Protein AF-A0A1C6EC25-F1 (afdb_monomer_lite)

Sequence (396 aa):
MVISKATIQAFRDDLCKDQREIQIISDTSSQSNTDFIVRKYSTSIEEFKNEIDVMTYLANDGLQNIPSVIGSGSDAIGSYLDIEYYNGIRVFNLLAYIREIQGMYTEYADLLSEFREEILHKCLINQIHVQRSLLNWSRTSLPKMPYPQNKLFIIINMLSELYGFELNQQKIKNELWYIANEFEKISVVPFRDSTTKNMVIYYPDLYLGNYIEDDGDTLGADERRKIAFLRMVQDGSYRRMLDSPIIDFDFSSCENLTSVYDDPIGFSCHEITFKGIPNANELVWLDNHSINPKEIALSFIIRYLRFGGRKMTYHIIHPHAYIYRFKYDNEFFYFNKLETIIKHFWPESASTIPEFLKLVQNVKKTNKTDLFDDVDEFEIQYPNCNRKFYLDIFPY

Secondary structure (DSSP, 8-state):
----HHHHHHIIIII-GGG--EEEEE--SS-SSSSEEEEEEPSSHHHHHHHHHHHHHHHHTT-SS-PPEEEEEE-SS-EEEEEE---EEEHHHHHHHHHHHHHH-GGGHHHHHHHHHHHHHHHHHHHHHHHHHHHHHHHHS---EE--THHHHHHHHHHHHHTT----HHHHHHHHHHHHHHHHHH--EE----SGGGEEEE-GGG-GGGG--TT--HHHHHHHHHHHHHHHHHHSGGGGGGGS-EEE---TTTTEEE-TTHHHHHHHTSTTT--SS--GGGG--STTPPP-HHHHHHHHHHHHIIIIIHHHHHHHH-HHHHHHHTTT--HHHHHHHHHHHHHHH-TTHHHHSHHHHHHHHHHHHS-GGGG--S--HHHHHSTT------SSS---

Radius of gyration: 20.92 Å; chains: 1; bounding box: 53×53×54 Å

pLDDT: mean 87.58, std 10.86, range [31.81, 98.5]

Structure (mmCIF, N/CA/C/O backbone):
data_AF-A0A1C6EC25-F1
#
_entry.id   AF-A0A1C6EC25-F1
#
loop_
_atom_site.group_PDB
_atom_site.id
_atom_site.type_symbol
_atom_site.label_atom_id
_atom_site.label_alt_id
_atom_site.label_comp_id
_atom_site.label_asym_id
_atom_site.label_entity_id
_atom_site.label_seq_id
_atom_site.pdbx_PDB_ins_code
_atom_site.Cartn_x
_atom_site.Cartn_y
_atom_site.Cartn_z
_atom_site.occupancy
_atom_site.B_iso_or_equiv
_atom_site.auth_seq_id
_atom_site.auth_comp_id
_atom_site.auth_asym_id
_atom_site.auth_atom_id
_atom_site.pdbx_PDB_model_num
ATOM 1 N N . MET A 1 1 ? -28.984 6.728 -3.520 1.00 64.88 1 MET A N 1
ATOM 2 C CA . MET A 1 1 ? -28.927 6.978 -2.051 1.00 64.88 1 MET A CA 1
ATOM 3 C C . MET A 1 1 ? -28.633 8.457 -1.820 1.00 64.88 1 MET A C 1
ATOM 5 O O . MET A 1 1 ? -27.852 8.986 -2.589 1.00 64.88 1 MET A O 1
ATOM 9 N N . VAL A 1 2 ? -29.222 9.155 -0.837 1.00 68.12 2 VAL A N 1
ATOM 10 C CA . VAL A 1 2 ? -28.888 10.585 -0.619 1.00 68.12 2 VAL A CA 1
ATOM 11 C C . VAL A 1 2 ? -27.729 10.700 0.371 1.00 68.12 2 VAL A C 1
ATOM 13 O O . VAL A 1 2 ? -27.919 10.472 1.563 1.00 68.12 2 VAL A O 1
ATOM 16 N N . ILE A 1 3 ? -26.541 11.045 -0.126 1.00 78.12 3 ILE A N 1
ATOM 17 C CA . ILE A 1 3 ? -25.329 11.231 0.686 1.00 78.12 3 ILE A CA 1
ATOM 18 C C . ILE A 1 3 ? -25.319 12.655 1.252 1.00 78.12 3 ILE A C 1
ATOM 20 O O . ILE A 1 3 ? -25.532 13.623 0.516 1.00 78.12 3 ILE A O 1
ATOM 24 N N . SER A 1 4 ? -25.082 12.822 2.557 1.00 83.31 4 SER A N 1
ATOM 25 C CA . SER A 1 4 ? -25.054 14.165 3.138 1.00 83.31 4 SER A CA 1
ATOM 26 C C . SER A 1 4 ? -23.846 14.978 2.652 1.00 83.31 4 SER A C 1
ATOM 28 O O . SER A 1 4 ? -22.740 14.462 2.478 1.00 83.31 4 SER A O 1
ATOM 30 N N . LYS A 1 5 ? -24.025 16.300 2.511 1.00 84.38 5 LYS A N 1
ATOM 31 C CA . LYS A 1 5 ? -22.916 17.226 2.206 1.00 84.38 5 LYS A CA 1
ATOM 32 C C . LYS A 1 5 ? -21.783 17.142 3.231 1.00 84.38 5 LYS A C 1
ATOM 34 O O . LYS A 1 5 ? -20.625 17.299 2.870 1.00 84.38 5 LYS A O 1
ATOM 39 N N . ALA A 1 6 ? -22.114 16.890 4.500 1.00 85.69 6 ALA A N 1
ATOM 40 C CA . ALA A 1 6 ? -21.125 16.731 5.563 1.00 85.69 6 ALA A CA 1
ATOM 41 C C . ALA A 1 6 ? -20.236 15.501 5.328 1.00 85.69 6 ALA A C 1
ATOM 43 O O . ALA A 1 6 ? -19.022 15.594 5.478 1.00 85.69 6 ALA A O 1
ATOM 44 N N . THR A 1 7 ? -20.823 14.383 4.893 1.00 85.00 7 THR A N 1
ATOM 45 C CA . THR A 1 7 ? -20.081 13.162 4.557 1.00 85.00 7 THR A CA 1
ATOM 46 C C . THR A 1 7 ? -19.214 13.335 3.315 1.00 85.00 7 THR A C 1
ATOM 48 O O . THR A 1 7 ? -18.058 12.919 3.322 1.00 85.00 7 THR A O 1
ATOM 51 N N . ILE A 1 8 ? -19.701 14.025 2.283 1.00 85.19 8 ILE A N 1
ATOM 52 C CA . ILE A 1 8 ? -18.896 14.324 1.086 1.00 85.19 8 ILE A CA 1
ATOM 53 C C . ILE A 1 8 ? -17.733 15.273 1.428 1.00 85.19 8 ILE A C 1
ATOM 55 O O . ILE A 1 8 ? -16.608 15.055 0.980 1.00 85.19 8 ILE A O 1
ATOM 59 N N . GLN A 1 9 ? -17.960 16.284 2.269 1.00 87.19 9 GLN A N 1
ATOM 60 C CA . GLN A 1 9 ? -16.897 17.181 2.731 1.00 87.19 9 GLN A CA 1
ATOM 61 C C . GLN A 1 9 ? -15.863 16.432 3.593 1.00 87.19 9 GLN A C 1
ATOM 63 O O . GLN A 1 9 ? -14.666 16.579 3.371 1.00 87.19 9 GLN A O 1
ATOM 68 N N . ALA A 1 10 ? -16.300 15.555 4.504 1.00 87.06 10 ALA A N 1
ATOM 69 C CA . ALA A 1 10 ? -15.395 14.716 5.294 1.00 87.06 10 ALA A CA 1
ATOM 70 C C . ALA A 1 10 ? -14.584 13.743 4.418 1.00 87.06 10 ALA A C 1
ATOM 72 O O . ALA A 1 10 ? -13.393 13.535 4.653 1.00 87.06 10 ALA A O 1
ATOM 73 N N . PHE A 1 11 ? -15.200 13.179 3.370 1.00 87.75 11 PHE A N 1
ATOM 74 C CA . PHE A 1 11 ? -14.478 12.404 2.362 1.00 87.75 11 PHE A CA 1
ATOM 75 C C . PHE A 1 11 ? -13.392 13.252 1.700 1.00 87.75 11 PHE A C 1
ATOM 77 O O . PHE A 1 11 ? -12.238 12.826 1.643 1.00 87.75 11 PHE A O 1
ATOM 84 N N . ARG A 1 12 ? -13.761 14.447 1.224 1.00 85.50 12 ARG A N 1
ATOM 85 C CA . ARG A 1 12 ? -12.864 15.373 0.534 1.00 85.50 12 ARG A CA 1
ATOM 86 C C . ARG A 1 12 ? -11.645 15.723 1.378 1.00 85.50 12 ARG A C 1
ATOM 88 O O . ARG A 1 12 ? -10.541 15.673 0.857 1.00 85.50 12 ARG A O 1
ATOM 95 N N . ASP A 1 13 ? -11.854 16.073 2.640 1.00 83.31 13 ASP A N 1
ATOM 96 C CA . ASP A 1 13 ? -10.802 16.647 3.479 1.00 83.31 13 ASP A CA 1
ATOM 97 C C . ASP A 1 13 ? -9.840 15.589 4.039 1.00 83.31 13 ASP A C 1
ATOM 99 O O . ASP A 1 13 ? -8.664 15.878 4.245 1.00 83.31 13 ASP A O 1
ATOM 103 N N . ASP A 1 14 ? -10.309 14.354 4.268 1.00 80.25 14 ASP A N 1
ATOM 104 C CA . ASP A 1 14 ? -9.529 13.359 5.020 1.00 80.25 14 ASP A CA 1
ATOM 105 C C . ASP A 1 14 ? -9.230 12.047 4.287 1.00 80.25 14 ASP A C 1
ATOM 107 O O . ASP A 1 14 ? -8.251 11.358 4.625 1.00 80.25 14 ASP A O 1
ATOM 111 N N . LEU A 1 15 ? -10.068 11.666 3.319 1.00 82.19 15 LEU A N 1
ATOM 112 C CA . LEU A 1 15 ? -10.003 10.363 2.651 1.00 82.19 15 LEU A CA 1
ATOM 113 C C . LEU A 1 15 ? -9.649 10.466 1.166 1.00 82.19 15 LEU A C 1
ATOM 115 O O . LEU A 1 15 ? -9.022 9.536 0.649 1.00 82.19 15 LEU A O 1
ATOM 119 N N . CYS A 1 16 ? -10.004 11.573 0.511 1.00 80.94 16 CYS A N 1
ATOM 120 C CA . CYS A 1 16 ? -9.750 11.818 -0.900 1.00 80.94 16 CYS A CA 1
ATOM 121 C C . CYS A 1 16 ? -8.261 12.090 -1.143 1.00 80.94 16 CYS A C 1
ATOM 123 O O . CYS A 1 16 ? -7.725 13.157 -0.857 1.00 80.94 16 CYS A O 1
ATOM 125 N N . LYS A 1 17 ? -7.567 11.096 -1.693 1.00 75.19 17 LYS A N 1
ATOM 126 C CA . LYS A 1 17 ? -6.153 11.195 -2.066 1.00 75.19 17 LYS A CA 1
ATOM 127 C C . LYS A 1 17 ? -5.940 11.819 -3.451 1.00 75.19 17 LYS A C 1
ATOM 129 O O . LYS A 1 17 ? -4.792 11.930 -3.872 1.00 75.19 17 LYS A O 1
ATOM 134 N N . ASP A 1 18 ? -7.000 12.189 -4.162 1.00 69.69 18 ASP A N 1
ATOM 135 C CA . ASP A 1 18 ? -6.921 12.815 -5.494 1.00 69.69 18 ASP A CA 1
ATOM 136 C C . ASP A 1 18 ? -6.526 14.300 -5.409 1.00 69.69 18 ASP A C 1
ATOM 138 O O . ASP A 1 18 ? -6.203 14.937 -6.403 1.00 69.69 18 ASP A O 1
ATOM 142 N N . GLN A 1 19 ? -6.465 14.834 -4.186 1.00 68.31 19 GLN A N 1
ATOM 143 C CA . GLN A 1 19 ? -5.902 16.148 -3.877 1.00 68.31 19 GLN A CA 1
ATOM 144 C C . GLN A 1 19 ? -4.369 16.165 -3.825 1.00 68.31 19 GLN A C 1
ATOM 146 O O . GLN A 1 19 ? -3.778 17.241 -3.792 1.00 68.31 19 GLN A O 1
ATOM 151 N N . ARG A 1 20 ? -3.715 14.994 -3.770 1.00 72.81 20 ARG A N 1
ATOM 152 C CA . ARG A 1 20 ? -2.250 14.923 -3.772 1.00 72.81 20 ARG A CA 1
ATOM 153 C C . ARG A 1 20 ? -1.740 15.278 -5.159 1.00 72.81 20 ARG A C 1
ATOM 155 O O . ARG A 1 20 ? -2.107 14.625 -6.135 1.00 72.81 20 ARG A O 1
ATOM 162 N N . GLU A 1 21 ? -0.868 16.274 -5.215 1.00 78.00 21 GLU A N 1
ATOM 163 C CA . GLU A 1 21 ? -0.253 16.724 -6.453 1.00 78.00 21 GLU A CA 1
ATOM 164 C C . GLU A 1 21 ? 1.146 16.123 -6.567 1.00 78.00 21 GLU A C 1
ATOM 166 O O . GLU A 1 21 ? 2.003 16.298 -5.699 1.00 78.00 21 GLU A O 1
ATOM 171 N N . ILE A 1 22 ? 1.359 15.365 -7.637 1.00 80.88 22 ILE A N 1
ATOM 172 C CA . ILE A 1 22 ? 2.659 14.807 -7.990 1.00 80.88 22 ILE A CA 1
ATOM 173 C C . ILE A 1 22 ? 2.860 15.016 -9.489 1.00 80.88 22 ILE A C 1
ATOM 175 O O . ILE A 1 22 ? 1.895 14.943 -10.261 1.00 80.88 22 ILE A O 1
ATOM 179 N N . GLN A 1 23 ? 4.088 15.348 -9.879 1.00 84.19 23 GLN A N 1
ATOM 180 C CA . GLN A 1 23 ? 4.460 15.656 -11.257 1.00 84.19 23 GLN A CA 1
ATOM 181 C C . GLN A 1 23 ? 5.733 14.904 -11.640 1.00 84.19 23 GLN A C 1
ATOM 183 O O . GLN A 1 23 ? 6.642 14.760 -10.824 1.00 84.19 23 GLN A O 1
ATOM 188 N N . ILE A 1 24 ? 5.794 14.450 -12.890 1.00 81.44 24 ILE A N 1
ATOM 189 C CA . ILE A 1 24 ? 7.022 13.955 -13.509 1.00 81.44 24 ILE A CA 1
ATOM 190 C C . ILE A 1 24 ? 7.552 15.075 -14.391 1.00 81.44 24 ILE A C 1
ATOM 192 O O . ILE A 1 24 ? 6.853 15.548 -15.286 1.00 81.44 24 ILE A O 1
ATOM 196 N N . ILE A 1 25 ? 8.770 15.524 -14.119 1.00 84.88 25 ILE A N 1
ATOM 197 C CA . ILE A 1 25 ? 9.404 16.611 -14.867 1.00 84.88 25 ILE A CA 1
ATOM 198 C C . ILE A 1 25 ? 10.721 16.112 -15.449 1.00 84.88 25 ILE A C 1
ATOM 200 O O . ILE A 1 25 ? 11.407 15.297 -14.835 1.00 84.88 25 ILE A O 1
ATOM 204 N N . SER A 1 26 ? 11.055 16.565 -16.656 1.00 82.19 26 SER A N 1
ATOM 205 C CA . SER A 1 26 ? 12.334 16.227 -17.281 1.00 82.19 26 SER A CA 1
ATOM 206 C C . SER A 1 26 ? 13.486 16.758 -16.435 1.00 82.19 26 SER A C 1
ATOM 208 O O . SER A 1 26 ? 13.475 17.928 -16.043 1.00 82.19 26 SER A O 1
ATOM 210 N N . ASP A 1 27 ? 14.482 15.916 -16.173 1.00 77.06 27 ASP A N 1
ATOM 211 C CA . ASP A 1 27 ? 15.671 16.348 -15.451 1.00 77.06 27 ASP A CA 1
ATOM 212 C C . ASP A 1 27 ? 16.583 17.154 -16.381 1.00 77.06 27 ASP A C 1
ATOM 214 O O . ASP A 1 27 ? 17.245 16.622 -17.270 1.00 77.06 27 ASP A O 1
ATOM 218 N N . THR A 1 28 ? 16.642 18.466 -16.171 1.00 70.81 28 THR A N 1
ATOM 219 C CA . THR A 1 28 ? 17.589 19.346 -16.872 1.00 70.81 28 THR A CA 1
ATOM 220 C C . THR A 1 28 ? 18.880 19.579 -16.083 1.00 70.81 28 THR A C 1
ATOM 222 O O . THR A 1 28 ? 19.748 20.319 -16.543 1.00 70.81 28 THR A O 1
ATOM 225 N N . SER A 1 29 ? 18.999 19.021 -14.873 1.00 64.31 29 SER A N 1
ATOM 226 C CA . SER A 1 29 ? 20.044 19.360 -13.900 1.00 64.31 29 SER A CA 1
ATOM 227 C C . SER A 1 29 ? 21.270 18.439 -13.933 1.00 64.31 29 SER A C 1
ATOM 229 O O . SER A 1 29 ? 22.283 18.774 -13.319 1.00 64.31 29 SER A O 1
ATOM 231 N N . SER A 1 30 ? 21.235 17.329 -14.686 1.00 62.00 30 SER A N 1
ATOM 232 C CA . SER A 1 30 ? 22.283 16.285 -14.748 1.00 62.00 30 SER A CA 1
ATOM 233 C C . SER A 1 30 ? 22.629 15.630 -13.398 1.00 62.00 30 SER A C 1
ATOM 235 O O . SER A 1 30 ? 23.682 15.008 -13.271 1.00 62.00 30 SER A O 1
ATOM 237 N N . GLN A 1 31 ? 21.773 15.794 -12.382 1.00 63.56 31 GLN A N 1
ATOM 238 C CA . GLN A 1 31 ? 22.004 15.282 -11.027 1.00 63.56 31 GLN A CA 1
ATOM 239 C C . GLN A 1 31 ? 21.324 13.938 -10.759 1.00 63.56 31 GLN A C 1
ATOM 241 O O . GLN A 1 31 ? 21.731 13.251 -9.823 1.00 63.56 31 GLN A O 1
ATOM 246 N N . SER A 1 32 ? 20.321 13.547 -11.550 1.00 61.75 32 SER A N 1
ATOM 247 C CA . SER A 1 32 ? 19.720 12.217 -11.448 1.00 61.75 32 SER A CA 1
ATOM 248 C C . SER A 1 32 ? 20.304 11.253 -12.484 1.00 61.75 32 SER A C 1
ATOM 250 O O . SER A 1 32 ? 20.823 11.659 -13.525 1.00 61.75 32 SER A O 1
ATOM 252 N N . ASN A 1 33 ? 20.221 9.949 -12.204 1.00 63.84 33 ASN A N 1
ATOM 253 C CA . ASN A 1 33 ? 20.606 8.910 -13.166 1.00 63.84 33 ASN A CA 1
ATOM 254 C C . ASN A 1 33 ? 19.525 8.671 -14.236 1.00 63.84 33 ASN A C 1
ATOM 256 O O . ASN A 1 33 ? 19.619 7.711 -15.005 1.00 63.84 33 ASN A O 1
ATOM 260 N N . THR A 1 34 ? 18.482 9.501 -14.260 1.00 67.62 34 THR A N 1
ATOM 261 C CA . THR A 1 34 ? 17.293 9.330 -15.089 1.00 67.62 34 THR A CA 1
ATOM 262 C C . THR A 1 34 ? 16.956 10.606 -15.844 1.00 67.62 34 THR A C 1
ATOM 264 O O . THR A 1 34 ? 17.221 11.707 -15.387 1.00 67.62 34 THR A O 1
ATOM 267 N N . ASP A 1 35 ? 16.292 10.484 -16.991 1.00 75.19 35 ASP A N 1
ATOM 268 C CA . ASP A 1 35 ? 15.850 11.658 -17.765 1.00 75.19 35 ASP A CA 1
ATOM 269 C C . ASP A 1 35 ? 14.693 12.429 -17.090 1.00 75.19 35 ASP A C 1
ATOM 271 O O . ASP A 1 35 ? 14.206 13.434 -17.614 1.00 75.19 35 ASP A O 1
ATOM 275 N N . PHE A 1 36 ? 14.227 11.959 -15.928 1.00 83.19 36 PHE A N 1
ATOM 276 C CA . PHE A 1 36 ? 13.061 12.462 -15.212 1.00 83.19 36 PHE A CA 1
ATOM 277 C C . PHE A 1 36 ? 13.302 12.513 -13.702 1.00 83.19 36 PHE A C 1
ATOM 279 O O . PHE A 1 36 ? 14.058 11.712 -13.155 1.00 83.19 36 PHE A O 1
ATOM 286 N N . ILE A 1 37 ? 12.580 13.400 -13.025 1.00 88.00 37 ILE A N 1
ATOM 287 C CA . ILE A 1 37 ? 12.464 13.462 -11.564 1.00 88.00 37 ILE A CA 1
ATOM 288 C C . ILE A 1 37 ? 10.988 13.490 -11.165 1.00 88.00 37 ILE A C 1
ATOM 290 O O . ILE A 1 37 ? 10.125 13.956 -11.918 1.00 88.00 37 ILE A O 1
ATOM 294 N N . VAL A 1 38 ? 10.699 12.994 -9.964 1.00 89.12 38 VAL A N 1
ATOM 295 C CA . VAL A 1 38 ? 9.372 13.085 -9.350 1.00 89.12 38 VAL A CA 1
ATOM 296 C C . VAL A 1 38 ? 9.338 14.298 -8.444 1.00 89.12 38 VAL A C 1
ATOM 298 O O . VAL A 1 38 ? 10.052 14.335 -7.444 1.00 89.12 38 VAL A O 1
ATOM 301 N N . ARG A 1 39 ? 8.440 15.233 -8.732 1.00 89.94 39 ARG A N 1
ATOM 302 C CA . ARG A 1 39 ? 8.094 16.328 -7.832 1.00 89.94 39 ARG A CA 1
ATOM 303 C C . ARG A 1 39 ? 6.881 15.959 -6.991 1.00 89.94 39 ARG A C 1
ATOM 305 O O . ARG A 1 39 ? 5.767 15.887 -7.510 1.00 89.94 39 ARG A O 1
ATOM 312 N N . LYS A 1 40 ? 7.084 15.758 -5.691 1.00 89.44 40 LYS A N 1
ATOM 313 C CA . LYS A 1 40 ? 6.027 15.498 -4.705 1.00 89.44 40 LYS A CA 1
ATOM 314 C C . LYS A 1 40 ? 5.655 16.798 -4.001 1.00 89.44 40 LYS A C 1
ATOM 316 O O . LYS A 1 40 ? 6.514 17.402 -3.364 1.00 89.44 40 LYS A O 1
ATOM 321 N N . TYR A 1 41 ? 4.391 17.209 -4.077 1.00 87.75 41 TYR A N 1
ATOM 322 C CA . TYR A 1 41 ? 3.886 18.319 -3.269 1.00 87.75 41 TYR A CA 1
ATOM 323 C C . TYR A 1 41 ? 3.351 17.805 -1.936 1.00 87.75 41 TYR A C 1
ATOM 325 O O . TYR A 1 41 ? 2.592 16.832 -1.888 1.00 87.75 41 TYR A O 1
ATOM 333 N N . SER A 1 42 ? 3.733 18.475 -0.854 1.00 85.44 42 SER A N 1
ATOM 334 C CA . SER A 1 42 ? 3.278 18.136 0.494 1.00 85.44 42 SER A CA 1
ATOM 335 C C . SER A 1 42 ? 2.041 18.939 0.876 1.00 85.44 42 SER A C 1
ATOM 337 O O . SER A 1 42 ? 1.878 20.096 0.487 1.00 85.44 42 SER A O 1
ATOM 339 N N . THR A 1 43 ? 1.174 18.329 1.681 1.00 78.06 43 THR A N 1
ATOM 340 C CA . THR A 1 43 ? -0.040 18.984 2.189 1.00 78.06 43 THR A CA 1
ATOM 341 C C . THR A 1 43 ? 0.238 19.873 3.402 1.00 78.06 43 THR A C 1
ATOM 343 O O . THR A 1 43 ? -0.536 20.788 3.683 1.00 78.06 43 THR A O 1
ATOM 346 N N . SER A 1 44 ? 1.361 19.646 4.092 1.00 84.25 44 SER A N 1
ATOM 347 C CA . SER A 1 44 ? 1.847 20.465 5.204 1.00 84.25 44 SER A CA 1
ATOM 348 C C . SER A 1 44 ? 3.363 20.693 5.131 1.00 84.25 44 SER A C 1
ATOM 350 O O . SER A 1 44 ? 4.103 19.975 4.454 1.00 84.25 44 SER A O 1
ATOM 352 N N . ILE A 1 45 ? 3.837 21.715 5.850 1.00 85.62 45 ILE A N 1
ATOM 353 C CA . ILE A 1 45 ? 5.273 22.017 5.974 1.00 85.62 45 ILE A CA 1
ATOM 354 C C . ILE A 1 45 ? 5.975 20.939 6.813 1.00 85.62 45 ILE A C 1
ATOM 356 O O . ILE A 1 45 ? 7.156 20.657 6.609 1.00 85.62 45 ILE A O 1
ATOM 360 N N . GLU A 1 46 ? 5.261 20.347 7.766 1.00 85.06 46 GLU A N 1
ATOM 361 C CA . GLU A 1 46 ? 5.734 19.269 8.626 1.00 85.06 46 GLU A CA 1
ATOM 362 C C . GLU A 1 46 ? 5.950 17.972 7.836 1.00 85.06 46 GLU A C 1
ATOM 364 O O . GLU A 1 46 ? 7.021 17.380 7.960 1.00 85.06 46 GLU A O 1
ATOM 369 N N . GLU A 1 47 ? 4.998 17.575 6.984 1.00 85.81 47 GLU A N 1
ATOM 370 C CA . GLU A 1 47 ? 5.118 16.433 6.061 1.00 85.81 47 GLU A CA 1
ATOM 371 C C . GLU A 1 47 ? 6.345 16.614 5.158 1.00 85.81 47 GLU A C 1
ATOM 373 O O . GLU A 1 47 ? 7.200 15.733 5.080 1.00 85.81 47 GLU A O 1
ATOM 378 N N . PHE A 1 48 ? 6.475 17.801 4.558 1.00 89.31 48 PHE A N 1
ATOM 379 C CA . PHE A 1 48 ? 7.586 18.165 3.679 1.00 89.31 48 PHE A CA 1
ATOM 380 C C . PHE A 1 48 ? 8.960 18.024 4.351 1.00 89.31 48 PHE A C 1
ATOM 382 O O . PHE A 1 48 ? 9.862 17.380 3.814 1.00 89.31 48 PHE A O 1
ATOM 389 N N . LYS A 1 49 ? 9.128 18.619 5.538 1.00 89.06 49 LYS A N 1
ATOM 390 C CA . LYS A 1 49 ? 10.401 18.579 6.272 1.00 89.06 49 LYS A CA 1
ATOM 391 C C . LYS A 1 49 ? 10.738 17.168 6.740 1.00 89.06 49 LYS A C 1
ATOM 393 O O . LYS A 1 49 ? 11.873 16.737 6.574 1.00 89.06 49 LYS A O 1
ATOM 398 N N . ASN A 1 50 ? 9.754 16.446 7.281 1.00 89.06 50 ASN A N 1
ATOM 399 C CA . ASN A 1 50 ? 9.965 15.080 7.754 1.00 89.06 50 ASN A CA 1
ATOM 400 C C . ASN A 1 50 ? 10.363 14.142 6.616 1.00 89.06 50 ASN A C 1
ATOM 402 O O . ASN A 1 50 ? 11.260 13.326 6.800 1.00 89.06 50 ASN A O 1
ATOM 406 N N . GLU A 1 51 ? 9.728 14.251 5.448 1.00 91.19 51 GLU A N 1
ATOM 407 C CA . GLU A 1 51 ? 10.066 13.391 4.317 1.00 91.19 51 GLU A CA 1
ATOM 408 C C . GLU A 1 51 ? 11.507 13.627 3.832 1.00 91.19 51 GLU A C 1
ATOM 410 O O . GLU A 1 51 ? 12.250 12.660 3.652 1.00 91.19 51 GLU A O 1
ATOM 415 N N . ILE A 1 52 ? 11.947 14.889 3.725 1.00 91.81 52 ILE A N 1
ATOM 416 C CA . ILE A 1 52 ? 13.347 15.227 3.404 1.00 91.81 52 ILE A CA 1
ATOM 417 C C . ILE A 1 52 ? 14.309 14.654 4.446 1.00 91.81 52 ILE A C 1
ATOM 419 O O . ILE A 1 52 ? 15.304 14.018 4.084 1.00 91.81 52 ILE A O 1
ATOM 423 N N . ASP A 1 53 ? 14.022 14.874 5.730 1.00 91.62 53 ASP A N 1
ATOM 424 C CA . ASP A 1 53 ? 14.888 14.444 6.828 1.00 91.62 53 ASP A CA 1
ATOM 425 C C . ASP A 1 53 ? 15.014 12.916 6.872 1.00 91.62 53 ASP A C 1
ATOM 427 O O . ASP A 1 53 ? 16.113 12.391 7.067 1.00 91.62 53 ASP A O 1
ATOM 431 N N . VAL A 1 54 ? 13.911 12.194 6.647 1.00 92.62 54 VAL A N 1
ATOM 432 C CA . VAL A 1 54 ? 13.898 10.728 6.577 1.00 92.62 54 VAL A CA 1
ATOM 433 C C . VAL A 1 54 ? 14.706 10.235 5.387 1.00 92.62 54 VAL A C 1
ATOM 435 O O . VAL A 1 54 ? 15.600 9.415 5.575 1.00 92.62 54 VAL A O 1
ATOM 438 N N . MET A 1 55 ? 14.438 10.728 4.176 1.00 92.88 55 MET A N 1
ATOM 439 C CA . MET A 1 55 ? 15.149 10.263 2.980 1.00 92.88 55 MET A CA 1
ATOM 440 C C . MET A 1 55 ? 16.653 10.537 3.084 1.00 92.88 55 MET A C 1
ATOM 442 O O . MET A 1 55 ? 17.465 9.658 2.797 1.00 92.88 55 MET A O 1
ATOM 446 N N . THR A 1 56 ? 17.025 11.715 3.594 1.00 91.38 56 THR A N 1
ATOM 447 C CA . THR A 1 56 ? 18.425 12.083 3.850 1.00 91.38 56 THR A 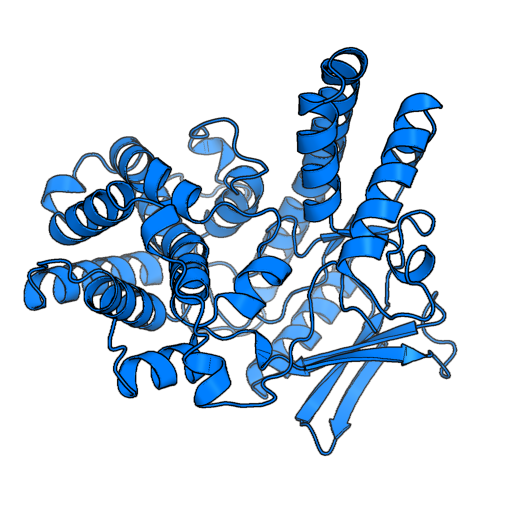CA 1
ATOM 448 C C . THR A 1 56 ? 19.062 11.169 4.896 1.00 91.38 56 THR A C 1
ATOM 450 O O . THR A 1 56 ? 20.196 10.721 4.722 1.00 91.38 56 THR A O 1
ATOM 453 N N . TYR A 1 57 ? 18.349 10.862 5.983 1.00 93.25 57 TYR A N 1
ATOM 454 C CA . TYR A 1 57 ? 18.843 9.947 7.007 1.00 93.25 57 TYR A CA 1
ATOM 455 C C . TYR A 1 57 ? 19.051 8.534 6.459 1.00 93.25 57 TYR A C 1
ATOM 457 O O . TYR A 1 57 ? 20.121 7.970 6.663 1.00 93.25 57 TYR A O 1
ATOM 465 N N . LEU A 1 58 ? 18.063 7.973 5.755 1.00 93.31 58 LEU A N 1
ATOM 466 C CA . LEU A 1 58 ? 18.147 6.614 5.214 1.00 93.31 58 LEU A CA 1
ATOM 467 C C . LEU A 1 58 ? 19.304 6.486 4.212 1.00 93.31 58 LEU A C 1
ATOM 469 O O . LEU A 1 58 ? 20.045 5.505 4.262 1.00 93.31 58 LEU A O 1
ATOM 473 N N . ALA A 1 59 ? 19.515 7.502 3.367 1.00 90.00 59 ALA A N 1
ATOM 474 C CA . ALA A 1 59 ? 20.666 7.555 2.469 1.00 90.00 59 ALA A CA 1
ATOM 475 C C . ALA A 1 59 ? 22.003 7.580 3.240 1.00 90.00 59 ALA A C 1
ATOM 477 O O . ALA A 1 59 ? 22.925 6.834 2.909 1.00 90.00 59 ALA A O 1
ATOM 478 N N . ASN A 1 60 ? 22.103 8.382 4.308 1.00 90.81 60 ASN A N 1
ATOM 479 C CA . ASN A 1 60 ? 23.303 8.466 5.152 1.00 90.81 60 ASN A CA 1
ATOM 480 C C . ASN A 1 60 ? 23.561 7.198 5.986 1.00 90.81 60 ASN A C 1
ATOM 482 O O . ASN A 1 60 ? 24.715 6.889 6.280 1.00 90.81 60 ASN A O 1
ATOM 486 N N . ASP A 1 61 ? 22.511 6.459 6.347 1.00 90.75 61 ASP A N 1
ATOM 487 C CA . ASP A 1 61 ? 22.592 5.150 7.014 1.00 90.75 61 ASP A CA 1
ATOM 488 C C . ASP A 1 61 ? 23.069 4.037 6.052 1.00 90.75 61 ASP A C 1
ATOM 490 O O . ASP A 1 61 ? 23.277 2.892 6.448 1.00 90.75 61 ASP A O 1
ATOM 494 N N . GLY A 1 62 ? 23.283 4.374 4.774 1.00 88.19 62 GLY A N 1
ATOM 495 C CA . GLY A 1 62 ? 23.806 3.472 3.752 1.00 88.19 62 GLY A CA 1
ATOM 496 C C . GLY A 1 62 ? 22.755 2.542 3.149 1.00 88.19 62 GLY A C 1
ATOM 497 O O . GLY A 1 62 ? 23.123 1.604 2.430 1.00 88.19 62 GLY A O 1
ATOM 498 N N . LEU A 1 63 ? 21.462 2.785 3.411 1.00 90.31 63 LEU A N 1
ATOM 499 C CA . LEU A 1 63 ? 20.389 1.998 2.812 1.00 90.31 63 LEU A CA 1
ATOM 500 C C . LEU A 1 63 ? 20.368 2.238 1.306 1.00 90.31 63 LEU A C 1
ATOM 502 O O . LEU A 1 63 ? 20.167 3.348 0.822 1.00 90.31 63 LEU A O 1
ATOM 506 N N . GLN A 1 64 ? 20.572 1.153 0.568 1.00 86.94 64 GLN A N 1
ATOM 507 C CA . GLN A 1 64 ? 20.398 1.137 -0.876 1.00 86.94 64 GLN A CA 1
ATOM 508 C C . GLN A 1 64 ? 18.902 1.143 -1.212 1.00 86.94 64 GLN A C 1
ATOM 510 O O . GLN A 1 64 ? 18.076 0.721 -0.402 1.00 86.94 64 GLN A O 1
ATOM 515 N N . ASN A 1 65 ? 18.562 1.536 -2.439 1.00 89.88 65 ASN A N 1
ATOM 516 C CA . ASN A 1 65 ? 17.190 1.521 -2.959 1.00 89.88 65 ASN A CA 1
ATOM 517 C C . ASN A 1 65 ? 16.223 2.525 -2.301 1.00 89.88 65 ASN A C 1
ATOM 519 O O . ASN A 1 65 ? 15.013 2.290 -2.244 1.00 89.88 65 ASN A O 1
ATOM 523 N N . ILE A 1 66 ? 16.755 3.648 -1.828 1.00 91.56 66 ILE A N 1
ATOM 524 C CA . ILE A 1 66 ? 15.991 4.844 -1.471 1.00 91.56 66 ILE A CA 1
ATOM 525 C C . ILE A 1 66 ? 16.287 5.897 -2.547 1.00 91.56 66 ILE A C 1
ATOM 527 O O . ILE A 1 66 ? 17.464 6.094 -2.853 1.00 91.56 66 ILE A O 1
ATOM 531 N N . PRO A 1 67 ? 15.278 6.559 -3.142 1.00 90.12 67 PRO A N 1
ATOM 532 C CA . PRO A 1 67 ? 15.519 7.602 -4.128 1.00 90.12 67 PRO A CA 1
ATOM 533 C C . PRO A 1 67 ? 16.373 8.732 -3.556 1.00 90.12 67 PRO A C 1
ATOM 535 O O . PRO A 1 67 ? 16.170 9.162 -2.418 1.00 90.12 67 PRO A O 1
ATOM 538 N N . SER A 1 68 ? 17.289 9.253 -4.368 1.00 89.19 68 SER A N 1
ATOM 539 C CA . SER A 1 68 ? 18.060 10.439 -3.997 1.00 89.19 68 SER A CA 1
ATOM 540 C C . SER A 1 68 ? 17.164 11.679 -3.988 1.00 89.19 68 SER A C 1
ATOM 542 O O . SER A 1 68 ? 16.318 11.846 -4.869 1.00 89.19 68 SER A O 1
ATOM 544 N N . VAL A 1 69 ? 17.372 12.571 -3.016 1.00 91.00 69 VAL A N 1
ATOM 545 C CA . VAL A 1 69 ? 16.775 13.915 -3.031 1.00 91.00 69 VAL A CA 1
ATOM 546 C C . VAL A 1 69 ? 17.565 14.777 -4.014 1.00 91.00 69 VAL A C 1
ATOM 548 O O . VAL A 1 69 ? 18.749 15.026 -3.798 1.00 91.00 69 VAL A O 1
ATOM 551 N N . ILE A 1 70 ? 16.910 15.222 -5.086 1.00 90.38 70 ILE A N 1
ATOM 552 C CA . ILE A 1 70 ? 17.512 16.053 -6.140 1.00 90.38 70 ILE A CA 1
ATOM 553 C C . ILE A 1 70 ? 17.394 17.534 -5.781 1.00 90.38 70 ILE A C 1
ATOM 555 O O . ILE A 1 70 ? 18.330 18.313 -5.943 1.00 90.38 70 ILE A O 1
ATOM 559 N N . GLY A 1 71 ? 16.241 17.933 -5.251 1.00 89.88 71 GLY A N 1
ATOM 560 C CA . GLY A 1 71 ? 15.975 19.320 -4.910 1.00 89.88 71 GLY A CA 1
ATOM 561 C C . GLY A 1 71 ? 14.732 19.468 -4.054 1.00 89.88 71 GLY A C 1
ATOM 562 O O . GLY A 1 71 ? 13.969 18.530 -3.843 1.00 89.88 71 GLY A O 1
ATOM 563 N N . SER A 1 72 ? 14.528 20.665 -3.528 1.00 93.00 72 SER A N 1
ATOM 564 C CA . SER A 1 72 ? 13.312 20.999 -2.803 1.00 93.00 72 SER A CA 1
ATOM 565 C C . SER A 1 72 ? 13.071 22.502 -2.845 1.00 93.00 72 SER A C 1
ATOM 567 O O . SER A 1 72 ? 13.999 23.294 -3.042 1.00 93.00 72 SER A O 1
ATOM 569 N N . GLY A 1 73 ? 11.816 22.913 -2.696 1.00 91.81 73 GLY A N 1
ATOM 570 C CA . GLY A 1 73 ? 11.463 24.322 -2.780 1.00 91.81 73 GLY A CA 1
ATOM 571 C C . GLY A 1 73 ? 9.996 24.593 -2.502 1.00 91.81 73 GLY A C 1
ATOM 572 O O . GLY A 1 73 ? 9.286 23.784 -1.905 1.00 91.81 73 GLY A O 1
ATOM 573 N N . SER A 1 74 ? 9.546 25.768 -2.924 1.00 91.88 74 SER A N 1
ATOM 574 C CA . SER A 1 74 ? 8.139 26.143 -2.916 1.00 91.88 74 SER A CA 1
ATOM 575 C C . SER A 1 74 ? 7.780 26.908 -4.184 1.00 91.88 74 SER A C 1
ATOM 577 O O . SER A 1 74 ? 8.587 27.673 -4.715 1.00 91.88 74 SER A O 1
ATOM 579 N N . ASP A 1 75 ? 6.562 26.699 -4.668 1.00 89.44 75 ASP A N 1
ATOM 580 C CA . ASP A 1 75 ? 5.985 27.428 -5.795 1.00 89.44 75 ASP A CA 1
ATOM 581 C C . ASP A 1 75 ? 4.519 27.817 -5.510 1.00 89.44 75 ASP A C 1
ATOM 583 O O . ASP A 1 75 ? 4.084 27.851 -4.357 1.00 89.44 75 ASP A O 1
ATOM 587 N N . ALA A 1 76 ? 3.763 28.171 -6.555 1.00 85.75 76 ALA A N 1
ATOM 588 C CA . ALA A 1 76 ? 2.362 28.573 -6.440 1.00 85.75 76 ALA A CA 1
ATOM 589 C C . ALA A 1 76 ? 1.412 27.441 -5.996 1.00 85.75 76 ALA A C 1
ATOM 591 O O . ALA A 1 76 ? 0.318 27.739 -5.520 1.00 85.75 76 ALA A O 1
ATOM 592 N N . ILE A 1 77 ? 1.803 26.173 -6.165 1.00 82.12 77 ILE A N 1
ATOM 593 C CA . ILE A 1 77 ? 1.043 24.998 -5.722 1.00 82.12 77 ILE A CA 1
ATOM 594 C C . ILE A 1 77 ? 1.354 24.716 -4.249 1.00 82.12 77 ILE A C 1
ATOM 596 O O . ILE A 1 77 ? 0.438 24.476 -3.463 1.00 82.12 77 ILE A O 1
ATOM 600 N N . GLY A 1 78 ? 2.630 24.780 -3.857 1.00 86.75 78 GLY A N 1
ATOM 601 C CA . GLY A 1 78 ? 3.040 24.587 -2.467 1.00 86.75 78 GLY A CA 1
ATOM 602 C C . GLY A 1 78 ? 4.512 24.222 -2.303 1.00 86.75 78 GLY A C 1
ATOM 603 O O . GLY A 1 78 ? 5.324 24.409 -3.209 1.00 86.75 78 GLY A O 1
ATOM 604 N N . SER A 1 79 ? 4.859 23.709 -1.120 1.00 91.81 79 SER A N 1
ATOM 605 C CA . SER A 1 79 ? 6.174 23.113 -0.865 1.00 91.81 79 SER A CA 1
ATOM 606 C C . SER A 1 79 ? 6.309 21.787 -1.606 1.00 91.81 79 SER A C 1
ATOM 608 O O . SER A 1 79 ? 5.389 20.967 -1.580 1.00 91.81 79 SER A O 1
ATOM 610 N N . TYR A 1 80 ? 7.457 21.583 -2.247 1.00 92.00 80 TYR A N 1
ATOM 611 C CA . TYR A 1 80 ? 7.719 20.404 -3.058 1.00 92.00 80 TYR A CA 1
ATOM 612 C C . TYR A 1 80 ? 9.095 19.801 -2.796 1.00 92.00 80 TYR A C 1
ATOM 614 O O . TYR A 1 80 ? 10.066 20.509 -2.511 1.00 92.00 80 TYR A O 1
ATOM 622 N N . LEU A 1 81 ? 9.159 18.483 -2.958 1.00 92.50 81 LEU A N 1
ATOM 623 C CA . LEU A 1 81 ? 10.356 17.660 -2.900 1.00 92.50 81 LEU A CA 1
ATOM 624 C C . LEU A 1 81 ? 10.561 16.973 -4.255 1.00 92.50 81 LEU A C 1
ATOM 626 O O . LEU A 1 81 ? 9.683 16.245 -4.715 1.00 92.50 81 LEU A O 1
ATOM 630 N N . ASP A 1 82 ? 11.725 17.189 -4.860 1.00 91.62 82 ASP A N 1
ATOM 631 C CA . ASP A 1 82 ? 12.149 16.543 -6.098 1.00 91.62 82 ASP A CA 1
ATOM 632 C C . ASP A 1 82 ? 13.054 15.350 -5.771 1.00 91.62 82 ASP A C 1
ATOM 634 O O . ASP A 1 82 ? 14.096 15.506 -5.126 1.00 91.62 82 ASP A O 1
ATOM 638 N N . ILE A 1 83 ? 12.663 14.157 -6.218 1.00 91.00 83 ILE A N 1
ATOM 639 C CA . ILE A 1 83 ? 13.402 12.905 -6.004 1.00 91.00 83 ILE A CA 1
ATOM 640 C C . ILE A 1 83 ? 13.677 12.189 -7.324 1.00 91.00 83 ILE A C 1
ATOM 642 O O . ILE A 1 83 ? 12.970 12.379 -8.316 1.00 91.00 83 ILE A O 1
ATOM 646 N N . GLU A 1 84 ? 14.704 11.345 -7.318 1.00 88.94 84 GLU A N 1
ATOM 647 C CA . GLU A 1 84 ? 15.061 10.485 -8.447 1.00 88.94 84 GLU A CA 1
ATOM 648 C C . GLU A 1 84 ? 13.868 9.620 -8.894 1.00 88.94 84 GLU A C 1
ATOM 650 O O . GLU A 1 84 ? 13.180 9.003 -8.072 1.00 88.94 84 GLU A O 1
ATOM 655 N N . TYR A 1 85 ? 13.615 9.584 -10.204 1.00 87.69 85 TYR A N 1
ATOM 656 C CA . TYR A 1 85 ? 12.580 8.737 -10.788 1.00 87.69 85 TYR A CA 1
ATOM 657 C C . TYR A 1 85 ? 13.139 7.361 -11.144 1.00 87.69 85 TYR A C 1
ATOM 659 O O . TYR A 1 85 ? 14.293 7.236 -11.524 1.00 87.69 85 TYR A O 1
ATOM 667 N N . TYR A 1 86 ? 12.315 6.315 -11.074 1.00 88.25 86 TYR A N 1
ATOM 668 C CA . TYR A 1 86 ? 12.722 4.963 -11.455 1.00 88.25 86 TYR A CA 1
ATOM 669 C C . TYR A 1 86 ? 11.742 4.388 -12.476 1.00 88.25 86 TYR A C 1
ATOM 671 O O . TYR A 1 86 ? 10.622 4.013 -12.129 1.00 88.25 86 TYR A O 1
ATOM 679 N N . ASN A 1 87 ? 12.192 4.273 -13.731 1.00 88.31 87 ASN A N 1
ATOM 680 C CA . ASN A 1 87 ? 11.430 3.657 -14.821 1.00 88.31 87 ASN A CA 1
ATOM 681 C C . ASN A 1 87 ? 11.228 2.164 -14.533 1.00 88.31 87 ASN A C 1
ATOM 683 O O . ASN A 1 87 ? 12.154 1.357 -14.656 1.00 88.31 87 ASN A O 1
ATOM 687 N N . GLY A 1 88 ? 10.026 1.773 -14.132 1.00 91.81 88 GLY A N 1
ATOM 688 C CA . GLY A 1 88 ? 9.787 0.405 -13.706 1.00 91.81 88 GLY A CA 1
ATOM 689 C C . GLY A 1 88 ? 8.322 0.064 -13.543 1.00 91.81 88 GLY A C 1
ATOM 690 O O . GLY A 1 88 ? 7.451 0.676 -14.150 1.00 91.81 88 GLY A O 1
ATOM 691 N N . ILE A 1 89 ? 8.072 -0.949 -12.720 1.00 93.31 89 ILE A N 1
ATOM 692 C CA . ILE A 1 89 ? 6.729 -1.406 -12.382 1.00 93.31 89 ILE A CA 1
ATOM 693 C C . ILE A 1 89 ? 6.583 -1.483 -10.867 1.00 93.31 89 ILE A C 1
ATOM 695 O O . ILE A 1 89 ? 7.453 -2.003 -10.159 1.00 93.31 89 ILE A O 1
ATOM 699 N N . ARG A 1 90 ? 5.455 -0.994 -10.347 1.00 93.50 90 ARG A N 1
ATOM 700 C CA . ARG A 1 90 ? 5.101 -1.199 -8.940 1.00 93.50 90 ARG A CA 1
ATOM 701 C C . ARG A 1 90 ? 4.998 -2.681 -8.623 1.00 93.50 90 ARG A C 1
ATOM 703 O O . ARG A 1 90 ? 4.359 -3.437 -9.357 1.00 93.50 90 ARG A O 1
ATOM 710 N N . VAL A 1 91 ? 5.535 -3.078 -7.471 1.00 96.31 91 VAL A N 1
ATOM 711 C CA . VAL A 1 91 ? 5.452 -4.471 -7.007 1.00 96.31 91 VAL A CA 1
ATOM 712 C C . VAL A 1 91 ? 3.986 -4.913 -6.945 1.00 96.31 91 VAL A C 1
ATOM 714 O O . VAL A 1 91 ? 3.653 -6.009 -7.381 1.00 96.31 91 VAL A O 1
ATOM 717 N N . PHE A 1 92 ? 3.079 -4.041 -6.493 1.00 95.12 92 PHE A N 1
ATOM 718 C CA . PHE A 1 92 ? 1.640 -4.313 -6.481 1.00 95.12 92 PHE A CA 1
ATOM 719 C C . PHE A 1 92 ? 1.071 -4.689 -7.861 1.00 95.12 92 PHE A C 1
ATOM 721 O O . PHE A 1 92 ? 0.359 -5.687 -7.967 1.00 95.12 92 PHE A O 1
ATOM 728 N N . ASN A 1 93 ? 1.400 -3.935 -8.914 1.00 94.88 93 ASN A N 1
ATOM 729 C CA . ASN A 1 9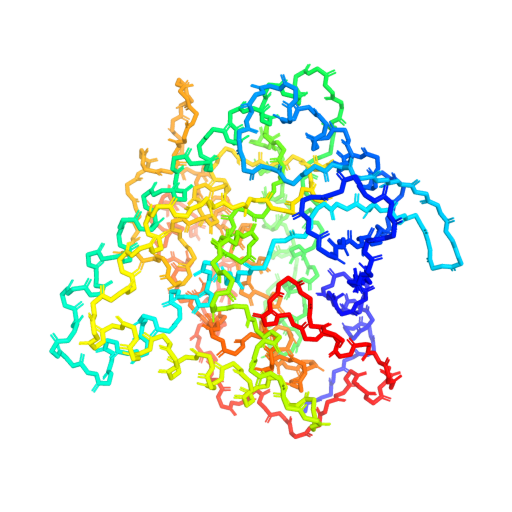3 ? 0.911 -4.192 -10.271 1.00 94.88 93 ASN A CA 1
ATOM 730 C C . ASN A 1 93 ? 1.475 -5.502 -10.829 1.00 94.88 93 ASN A C 1
ATOM 732 O O . ASN A 1 93 ? 0.723 -6.303 -11.377 1.00 94.88 93 ASN A O 1
ATOM 736 N N . LEU A 1 94 ? 2.769 -5.764 -10.620 1.00 97.31 94 LEU A N 1
ATOM 737 C CA . LEU A 1 94 ? 3.384 -7.030 -11.024 1.00 97.31 94 LEU A CA 1
ATOM 738 C C . LEU A 1 94 ? 2.699 -8.228 -10.352 1.00 97.31 94 LEU A C 1
ATOM 740 O O . LEU A 1 94 ? 2.370 -9.211 -11.012 1.00 97.31 94 LEU A O 1
ATOM 744 N N . LEU A 1 95 ? 2.441 -8.140 -9.044 1.00 97.69 95 LEU A N 1
ATOM 745 C CA . LEU A 1 95 ? 1.734 -9.189 -8.308 1.00 97.69 95 LEU A CA 1
ATOM 746 C C . LEU A 1 95 ? 0.296 -9.382 -8.815 1.00 97.69 95 LEU A C 1
ATOM 748 O O . LEU A 1 95 ? -0.207 -10.506 -8.802 1.00 97.69 95 LEU A O 1
ATOM 752 N N . ALA A 1 96 ? -0.360 -8.314 -9.278 1.00 96.56 96 ALA A N 1
ATOM 753 C CA . ALA A 1 96 ? -1.690 -8.400 -9.873 1.00 96.56 96 ALA A CA 1
ATOM 754 C C . ALA A 1 96 ? -1.644 -9.125 -11.223 1.00 96.56 96 ALA A C 1
ATOM 756 O O . ALA A 1 96 ? -2.443 -10.034 -11.444 1.00 96.56 96 ALA A O 1
ATOM 757 N N . TYR A 1 97 ? -0.661 -8.804 -12.071 1.00 97.69 97 TYR A N 1
ATOM 758 C CA . TYR A 1 97 ? -0.443 -9.506 -13.337 1.00 97.69 97 TYR A CA 1
ATOM 759 C C . TYR A 1 97 ? -0.160 -10.989 -13.114 1.00 97.69 97 TYR A C 1
ATOM 761 O O . TYR A 1 97 ? -0.766 -11.825 -13.777 1.00 97.69 97 TYR A O 1
ATOM 769 N N . ILE A 1 98 ? 0.705 -11.323 -12.150 1.00 97.94 98 ILE A N 1
ATOM 770 C CA . ILE A 1 98 ? 0.983 -12.712 -11.767 1.00 97.94 98 ILE A CA 1
ATOM 771 C C . ILE A 1 98 ? -0.321 -13.428 -11.394 1.00 97.94 98 ILE A C 1
ATOM 773 O O . ILE A 1 98 ? -0.618 -14.472 -11.966 1.00 97.94 98 ILE A O 1
ATOM 777 N N . ARG A 1 99 ? -1.131 -12.845 -10.498 1.00 96.44 99 ARG A N 1
ATOM 778 C CA . ARG A 1 99 ? -2.409 -13.428 -10.053 1.00 96.44 99 ARG A CA 1
ATOM 779 C C . ARG A 1 99 ? -3.364 -13.700 -11.220 1.00 96.44 99 ARG A C 1
ATOM 781 O O . ARG A 1 99 ? -3.988 -14.756 -11.261 1.00 96.44 99 ARG A O 1
ATOM 788 N N . GLU A 1 100 ? -3.491 -12.761 -12.154 1.00 96.62 100 GLU A N 1
ATOM 789 C CA . GLU A 1 100 ? -4.369 -12.916 -13.319 1.00 96.62 100 GLU A CA 1
ATOM 790 C C . GLU A 1 100 ? -3.841 -13.948 -14.318 1.00 96.62 100 GLU A C 1
ATOM 792 O O . GLU A 1 100 ? -4.601 -14.804 -14.770 1.00 96.62 100 GLU A O 1
ATOM 797 N N . ILE A 1 101 ? -2.543 -13.914 -14.630 1.00 97.50 101 ILE A N 1
ATOM 798 C CA . ILE A 1 101 ? -1.918 -14.867 -15.554 1.00 97.50 101 ILE A CA 1
ATOM 799 C C . ILE A 1 101 ? -2.001 -16.286 -14.989 1.00 97.50 101 ILE A C 1
ATOM 801 O O . ILE A 1 101 ? -2.388 -17.186 -15.725 1.00 97.50 101 ILE A O 1
ATOM 805 N N . GLN A 1 102 ? -1.735 -16.492 -13.695 1.00 95.31 102 GLN A N 1
ATOM 806 C CA . GLN A 1 102 ? -1.904 -17.798 -13.042 1.00 95.31 102 GLN A CA 1
ATOM 807 C C . GLN A 1 102 ? -3.346 -18.318 -13.138 1.00 95.31 102 GLN A C 1
ATOM 809 O O . GLN A 1 102 ? -3.557 -19.522 -13.271 1.00 95.31 102 GLN A O 1
ATOM 814 N N . GLY A 1 103 ? -4.338 -17.422 -13.076 1.00 93.44 103 GLY A N 1
ATOM 815 C CA . GLY A 1 103 ? -5.750 -17.777 -13.226 1.00 93.44 103 GLY A CA 1
ATOM 816 C C . GLY A 1 103 ? -6.154 -18.139 -14.660 1.00 93.44 103 GLY A C 1
ATOM 817 O O . GLY A 1 103 ? -7.094 -18.909 -14.841 1.00 93.44 103 GLY A O 1
ATOM 818 N N . MET A 1 104 ? -5.456 -17.604 -15.667 1.00 95.81 104 MET A N 1
ATOM 819 C CA . MET A 1 104 ? -5.740 -17.844 -17.089 1.00 95.81 104 MET A CA 1
ATOM 820 C C . MET A 1 104 ? -4.901 -18.974 -17.705 1.00 95.81 104 MET A C 1
ATOM 822 O O . MET A 1 104 ? -5.397 -19.683 -18.576 1.00 95.81 104 MET A O 1
ATOM 826 N N . TYR A 1 105 ? -3.653 -19.143 -17.261 1.00 96.19 105 TYR A N 1
ATOM 827 C CA . TYR A 1 105 ? -2.645 -20.025 -17.858 1.00 96.19 105 TYR A CA 1
ATOM 828 C C . TYR A 1 105 ? -2.018 -20.920 -16.785 1.00 96.19 105 TYR A C 1
ATOM 830 O O . TYR A 1 105 ? -1.000 -20.592 -16.166 1.00 96.19 105 TYR A O 1
ATOM 838 N N . THR A 1 106 ? -2.650 -22.067 -16.539 1.00 94.50 106 THR A N 1
ATOM 839 C CA . THR A 1 106 ? -2.259 -22.994 -15.464 1.00 94.50 106 THR A CA 1
ATOM 840 C C . THR A 1 106 ? -0.861 -23.589 -15.643 1.00 94.50 106 THR A C 1
ATOM 842 O O . THR A 1 106 ? -0.223 -23.949 -14.659 1.00 94.50 106 THR A O 1
ATOM 845 N N . GLU A 1 107 ? -0.351 -23.657 -16.874 1.00 96.62 107 GLU A N 1
ATOM 846 C CA . GLU A 1 107 ? 0.993 -24.144 -17.198 1.00 96.62 107 GLU A CA 1
ATOM 847 C C . GLU A 1 107 ? 2.118 -23.276 -16.614 1.00 96.62 107 GLU A C 1
ATOM 849 O O . GLU A 1 107 ? 3.227 -23.769 -16.415 1.00 96.62 107 GLU A O 1
ATOM 854 N N . TYR A 1 108 ? 1.837 -22.008 -16.289 1.00 97.06 108 TYR A N 1
ATOM 855 C CA . TYR A 1 108 ? 2.796 -21.095 -15.659 1.00 97.06 108 TYR A CA 1
ATOM 856 C C . TYR A 1 108 ? 2.582 -20.951 -14.146 1.00 97.06 108 TYR A C 1
ATOM 858 O O . TYR A 1 108 ? 3.292 -20.175 -13.507 1.00 97.06 108 TYR A O 1
ATOM 866 N N . ALA A 1 109 ? 1.617 -21.668 -13.556 1.00 95.75 109 ALA A N 1
ATOM 867 C CA . ALA A 1 109 ? 1.177 -21.436 -12.182 1.00 95.75 109 ALA A CA 1
ATOM 868 C C . ALA A 1 109 ? 2.307 -21.583 -11.152 1.00 95.75 109 ALA A C 1
ATOM 870 O O . ALA A 1 109 ? 2.558 -20.643 -10.391 1.00 95.75 109 ALA A O 1
ATOM 871 N N . ASP A 1 110 ? 3.013 -22.716 -11.163 1.00 96.50 110 ASP A N 1
ATOM 872 C CA . ASP A 1 110 ? 4.093 -23.010 -10.210 1.00 96.50 110 ASP A CA 1
ATOM 873 C C . ASP A 1 110 ? 5.276 -22.054 -10.389 1.00 96.50 110 ASP A C 1
ATOM 875 O O . ASP A 1 110 ? 5.774 -21.470 -9.427 1.00 96.50 110 ASP A O 1
ATOM 879 N N . LEU A 1 111 ? 5.661 -21.826 -11.644 1.00 96.75 111 LEU A N 1
ATOM 880 C CA . LEU A 1 111 ? 6.765 -20.955 -12.031 1.00 96.75 111 LEU A CA 1
ATOM 881 C C . LEU A 1 111 ? 6.534 -19.493 -11.605 1.00 96.75 111 LEU A C 1
ATOM 883 O O . LEU A 1 111 ? 7.440 -18.829 -11.097 1.00 96.75 111 LEU A O 1
ATOM 887 N N . LEU A 1 112 ? 5.312 -18.991 -11.780 1.00 98.00 112 LEU A N 1
ATOM 888 C CA . LEU A 1 112 ? 4.927 -17.656 -11.329 1.00 98.00 112 LEU A CA 1
ATOM 889 C C . LEU A 1 112 ? 4.755 -17.576 -9.810 1.00 98.00 112 LEU A C 1
ATOM 891 O O . LEU A 1 112 ? 4.999 -16.517 -9.229 1.00 98.00 112 LEU A O 1
ATOM 895 N N . SER A 1 113 ? 4.359 -18.675 -9.160 1.00 96.94 113 SER A N 1
ATOM 896 C CA . SER A 1 113 ? 4.280 -18.737 -7.701 1.00 96.94 113 SER A CA 1
ATOM 897 C C . SER A 1 113 ? 5.671 -18.616 -7.089 1.00 96.94 113 SER A C 1
ATOM 899 O O . SER A 1 113 ? 5.862 -17.799 -6.197 1.00 96.94 113 SER A O 1
ATOM 901 N N . GLU A 1 114 ? 6.647 -19.368 -7.596 1.00 97.81 114 GLU A N 1
ATOM 902 C CA . GLU A 1 114 ? 8.045 -19.281 -7.164 1.00 97.81 114 GLU A CA 1
ATOM 903 C C . GLU A 1 114 ? 8.596 -17.859 -7.340 1.00 97.81 114 GLU A C 1
ATOM 905 O O . GLU A 1 114 ? 9.090 -17.258 -6.389 1.00 97.81 114 GLU A O 1
ATOM 910 N N . PHE A 1 115 ? 8.411 -17.269 -8.522 1.00 98.25 115 PHE A N 1
ATOM 911 C CA . PHE A 1 115 ? 8.860 -15.905 -8.798 1.00 98.25 115 PHE A CA 1
ATOM 912 C C . PHE A 1 115 ? 8.213 -14.859 -7.882 1.00 98.25 115 PHE A C 1
ATOM 914 O O . PHE A 1 115 ? 8.885 -13.950 -7.390 1.00 98.25 115 PHE A O 1
ATOM 921 N N . ARG A 1 116 ? 6.910 -14.994 -7.604 1.00 98.00 116 ARG A N 1
ATOM 922 C CA . ARG A 1 116 ? 6.209 -14.148 -6.630 1.00 98.00 116 ARG A CA 1
ATOM 923 C C . ARG A 1 116 ? 6.863 -14.229 -5.253 1.00 98.00 116 ARG A C 1
ATOM 925 O O . ARG A 1 116 ? 7.028 -13.193 -4.613 1.00 98.00 116 ARG A O 1
ATOM 932 N N . GLU A 1 117 ? 7.218 -15.426 -4.798 1.00 97.81 117 GLU A N 1
ATOM 933 C CA . GLU A 1 117 ? 7.871 -15.615 -3.501 1.00 97.81 117 GLU A CA 1
ATOM 934 C C . GLU A 1 117 ? 9.252 -14.968 -3.440 1.00 97.81 117 GLU A C 1
ATOM 936 O O . GLU A 1 117 ? 9.562 -14.289 -2.462 1.00 97.81 117 GLU A O 1
ATOM 941 N N . GLU A 1 118 ? 10.049 -15.097 -4.497 1.00 98.12 118 GLU A N 1
ATOM 942 C CA . GLU A 1 118 ? 11.372 -14.473 -4.578 1.00 98.12 118 GLU A CA 1
ATOM 943 C C . GLU A 1 118 ? 11.283 -12.939 -4.550 1.00 98.12 118 GLU A C 1
ATOM 945 O O . GLU A 1 118 ? 12.013 -12.286 -3.799 1.00 98.12 118 GLU A O 1
ATOM 950 N N . ILE A 1 119 ? 10.344 -12.350 -5.301 1.00 98.00 119 ILE A N 1
ATOM 951 C CA . ILE A 1 119 ? 10.094 -10.901 -5.280 1.00 98.00 119 ILE A CA 1
ATOM 952 C C . ILE A 1 119 ? 9.649 -10.443 -3.887 1.00 98.00 119 ILE A C 1
ATOM 954 O O . ILE A 1 119 ? 10.193 -9.474 -3.355 1.00 98.00 119 ILE A O 1
ATOM 958 N N . LEU A 1 120 ? 8.696 -11.146 -3.264 1.00 97.88 120 LEU A N 1
ATOM 959 C CA . LEU A 1 120 ? 8.225 -10.806 -1.920 1.00 97.88 120 LEU A CA 1
ATOM 960 C C . LEU A 1 120 ? 9.331 -10.951 -0.872 1.00 97.88 120 LEU A C 1
ATOM 962 O O . LEU A 1 120 ? 9.421 -10.119 0.029 1.00 97.88 120 LEU A O 1
ATOM 966 N N . HIS A 1 121 ? 10.198 -11.952 -0.995 1.00 97.00 121 HIS A N 1
ATOM 967 C CA . HIS A 1 121 ? 11.334 -12.124 -0.099 1.00 97.00 121 HIS A CA 1
ATOM 968 C C . HIS A 1 121 ? 12.337 -10.968 -0.220 1.00 97.00 121 HIS A C 1
ATOM 970 O O . HIS A 1 121 ? 12.749 -10.407 0.798 1.00 97.00 121 HIS A O 1
ATOM 976 N N . LYS A 1 122 ? 12.662 -10.539 -1.449 1.00 95.62 122 LYS A N 1
ATOM 977 C CA . LYS A 1 122 ? 13.499 -9.350 -1.681 1.00 95.62 122 LYS A CA 1
ATOM 978 C C . LYS A 1 122 ? 12.883 -8.090 -1.071 1.00 95.62 122 LYS A C 1
ATOM 980 O O . LYS A 1 122 ? 13.582 -7.342 -0.387 1.00 95.62 122 LYS A O 1
ATOM 985 N N . CYS A 1 123 ? 11.583 -7.867 -1.284 1.00 96.62 123 CYS A N 1
ATOM 986 C CA . CYS A 1 123 ? 10.868 -6.754 -0.662 1.00 96.62 123 CYS A CA 1
ATOM 987 C C . CYS A 1 123 ? 10.965 -6.826 0.864 1.00 96.62 123 CYS A C 1
ATOM 989 O O . CYS A 1 123 ? 11.345 -5.842 1.486 1.00 96.62 123 CYS A O 1
ATOM 991 N N . LEU A 1 124 ? 10.673 -7.985 1.461 1.00 95.81 124 LEU A N 1
ATOM 992 C CA . LEU A 1 124 ? 10.688 -8.183 2.909 1.00 95.81 124 LEU A CA 1
ATOM 993 C C . LEU A 1 124 ? 12.034 -7.794 3.527 1.00 95.81 124 LEU A C 1
ATOM 995 O O . LEU A 1 124 ? 12.054 -7.036 4.493 1.00 95.81 124 LEU A O 1
ATOM 999 N N . ILE A 1 125 ? 13.151 -8.258 2.956 1.00 94.00 125 ILE A N 1
ATOM 1000 C CA . ILE A 1 125 ? 14.496 -7.913 3.444 1.00 94.00 125 ILE A CA 1
ATOM 1001 C C . ILE A 1 125 ? 14.693 -6.391 3.449 1.00 94.00 125 ILE A C 1
ATOM 1003 O O . ILE A 1 125 ? 15.128 -5.831 4.456 1.00 94.00 125 ILE A O 1
ATOM 1007 N N . ASN A 1 126 ? 14.321 -5.712 2.358 1.00 92.69 126 ASN A N 1
ATOM 1008 C CA . ASN A 1 126 ? 14.428 -4.256 2.268 1.00 92.69 126 ASN A CA 1
ATOM 1009 C C . ASN A 1 126 ? 13.554 -3.554 3.322 1.00 92.69 126 ASN A C 1
ATOM 1011 O O . ASN A 1 126 ? 14.015 -2.667 4.033 1.00 92.69 126 ASN A O 1
ATOM 1015 N N . GLN A 1 127 ? 12.304 -3.996 3.475 1.00 94.62 127 GLN A N 1
ATOM 1016 C CA . GLN A 1 127 ? 11.349 -3.431 4.431 1.00 94.62 127 GLN A CA 1
ATOM 1017 C C . GLN A 1 127 ? 11.810 -3.582 5.890 1.00 94.62 127 GLN A C 1
ATOM 1019 O O . GLN A 1 127 ? 11.658 -2.649 6.678 1.00 94.62 127 GLN A O 1
ATOM 1024 N N . ILE A 1 128 ? 12.410 -4.724 6.244 1.00 94.94 128 ILE A N 1
ATOM 1025 C CA . ILE A 1 128 ? 12.987 -4.956 7.575 1.00 94.94 128 ILE A CA 1
ATOM 1026 C C . ILE A 1 128 ? 14.107 -3.946 7.853 1.00 94.94 128 ILE A C 1
ATOM 1028 O O . ILE A 1 128 ? 14.140 -3.351 8.932 1.00 94.94 128 ILE A O 1
ATOM 1032 N N . HIS A 1 129 ? 15.011 -3.728 6.892 1.00 93.88 129 HIS A N 1
ATOM 1033 C CA . HIS A 1 129 ? 16.088 -2.747 7.040 1.00 93.88 129 HIS A CA 1
ATOM 1034 C C . HIS A 1 129 ? 15.539 -1.325 7.188 1.00 93.88 129 HIS A C 1
ATOM 1036 O O . HIS A 1 129 ? 15.915 -0.636 8.134 1.00 93.88 129 HIS A O 1
ATOM 1042 N N . VAL A 1 130 ? 14.584 -0.923 6.343 1.00 94.50 130 VAL A N 1
ATOM 1043 C CA . VAL A 1 130 ? 13.952 0.403 6.431 1.00 94.50 130 VAL A CA 1
ATOM 1044 C C . VAL A 1 130 ? 13.295 0.617 7.796 1.00 94.50 130 VAL A C 1
ATOM 1046 O O . VAL A 1 130 ? 13.539 1.643 8.427 1.00 94.50 130 VAL A O 1
ATOM 1049 N N . GLN A 1 131 ? 12.513 -0.341 8.308 1.00 94.38 131 GLN A N 1
ATOM 1050 C CA . GLN A 1 131 ? 11.862 -0.186 9.615 1.00 94.38 131 GLN A CA 1
ATOM 1051 C C . GLN A 1 131 ? 12.887 -0.032 10.755 1.00 94.38 131 GLN A C 1
ATOM 1053 O O . GLN A 1 131 ? 12.691 0.781 11.663 1.00 94.38 131 GLN A O 1
ATOM 1058 N N . ARG A 1 132 ? 13.997 -0.783 10.708 1.00 93.94 132 ARG A N 1
ATOM 1059 C CA . ARG A 1 132 ? 15.090 -0.678 11.691 1.00 93.94 132 ARG A CA 1
ATOM 1060 C C . ARG A 1 132 ? 15.750 0.700 11.653 1.00 93.94 132 ARG A C 1
ATOM 1062 O O . ARG A 1 132 ? 15.931 1.308 12.708 1.00 93.94 132 ARG A O 1
ATOM 1069 N N . SER A 1 133 ? 16.055 1.210 10.464 1.00 93.50 133 SER A N 1
ATOM 1070 C CA . SER A 1 133 ? 16.656 2.536 10.295 1.00 93.50 133 SER A CA 1
ATOM 1071 C C . SER A 1 133 ? 15.703 3.653 10.711 1.00 93.50 133 SER A C 1
ATOM 1073 O O . SER A 1 133 ? 16.117 4.573 11.412 1.00 93.50 133 SER A O 1
ATOM 1075 N N . LEU A 1 134 ? 14.407 3.540 10.404 1.00 92.50 134 LEU A N 1
ATOM 1076 C CA . LEU A 1 134 ? 13.396 4.501 10.856 1.00 92.50 134 LEU A CA 1
ATOM 1077 C C . LEU A 1 134 ? 13.245 4.539 12.380 1.00 92.50 134 LEU A C 1
ATOM 1079 O O . LEU A 1 134 ? 13.113 5.620 12.951 1.00 92.50 134 LEU A O 1
ATOM 1083 N N . LEU A 1 135 ? 13.309 3.389 13.059 1.00 92.00 135 LEU A N 1
ATOM 1084 C CA . LEU A 1 135 ? 13.324 3.354 14.525 1.00 92.00 135 LEU A CA 1
ATOM 1085 C C . LEU A 1 135 ? 14.563 4.057 15.104 1.00 92.00 135 LEU A C 1
ATOM 1087 O O . LEU A 1 135 ? 14.486 4.690 16.156 1.00 92.00 135 LEU A O 1
ATOM 1091 N N . ASN A 1 136 ? 15.720 3.935 14.452 1.00 91.31 136 ASN A N 1
ATOM 1092 C CA . ASN A 1 136 ? 16.927 4.632 14.893 1.00 91.31 136 ASN A CA 1
ATOM 1093 C C . ASN A 1 136 ? 16.816 6.141 14.653 1.00 91.31 136 ASN A C 1
ATOM 1095 O O . ASN A 1 136 ? 17.092 6.916 15.571 1.00 91.31 136 ASN A O 1
ATOM 1099 N N . TRP A 1 137 ? 16.327 6.550 13.481 1.00 90.75 137 TRP A N 1
ATOM 1100 C CA . TRP A 1 137 ? 16.035 7.947 13.162 1.00 90.75 137 TRP A CA 1
ATOM 1101 C C . TRP A 1 137 ? 15.085 8.582 14.181 1.00 90.75 137 TRP A C 1
ATOM 1103 O O . TRP A 1 137 ? 15.358 9.668 14.688 1.00 90.75 137 TRP A O 1
ATOM 1113 N N . SER A 1 138 ? 14.007 7.892 14.564 1.00 87.69 138 SER A N 1
ATOM 1114 C CA . SER A 1 138 ? 13.007 8.429 15.498 1.00 87.69 138 SER A CA 1
ATOM 1115 C C . SER A 1 138 ? 13.509 8.595 16.933 1.00 87.69 138 SER A C 1
ATOM 1117 O O . SER A 1 138 ? 12.859 9.252 17.743 1.00 87.69 138 SER A O 1
ATOM 1119 N N . ARG A 1 139 ? 14.656 7.999 17.287 1.00 85.06 139 ARG A N 1
ATOM 1120 C CA . ARG A 1 139 ? 15.314 8.227 18.586 1.00 85.06 139 ARG A CA 1
ATOM 1121 C C . ARG A 1 139 ? 16.098 9.536 18.612 1.00 85.06 139 ARG A C 1
ATOM 1123 O O . ARG A 1 139 ? 16.328 10.078 19.691 1.00 85.06 139 ARG A O 1
ATOM 1130 N N . THR A 1 140 ? 16.528 10.020 17.449 1.00 78.88 140 THR A N 1
ATOM 1131 C CA . THR A 1 140 ? 17.354 11.227 17.292 1.00 78.88 140 THR A CA 1
ATOM 1132 C C . THR A 1 140 ? 16.585 12.414 16.717 1.00 78.88 140 THR A C 1
ATOM 1134 O O . THR A 1 140 ? 17.009 13.554 16.889 1.00 78.88 140 THR A O 1
ATOM 1137 N N . SER A 1 141 ? 15.452 12.149 16.072 1.00 69.25 141 SER A N 1
ATOM 1138 C CA . SER A 1 141 ? 14.592 13.110 15.381 1.00 69.25 141 SER A CA 1
ATOM 1139 C C . SER A 1 141 ? 13.200 13.103 16.008 1.00 69.25 141 SER A C 1
ATOM 1141 O O . SER A 1 141 ? 12.774 12.106 16.585 1.00 69.25 141 SER A O 1
ATOM 1143 N N . LEU A 1 142 ? 12.467 14.211 15.919 1.00 61.34 142 LEU A N 1
ATOM 1144 C CA . LEU A 1 142 ? 11.099 14.272 16.434 1.00 61.34 142 LEU A CA 1
ATOM 1145 C C . LEU A 1 142 ? 10.107 13.828 15.355 1.00 61.34 142 LEU A C 1
ATOM 1147 O O . LEU A 1 142 ? 9.925 14.543 14.377 1.00 61.34 142 LEU A O 1
ATOM 1151 N N . PRO A 1 143 ? 9.356 12.754 15.628 1.00 59.78 143 PRO A N 1
ATOM 1152 C CA . PRO A 1 143 ? 7.906 12.884 15.627 1.00 59.78 143 PRO A CA 1
ATOM 1153 C C . PRO A 1 143 ? 7.319 12.495 16.989 1.00 59.78 143 PRO A C 1
ATOM 1155 O O . PRO A 1 143 ? 7.655 11.468 17.574 1.00 59.78 143 PRO A O 1
ATOM 1158 N N . LYS A 1 144 ? 6.440 13.352 17.523 1.00 63.28 144 LYS A N 1
ATOM 1159 C CA . LYS A 1 144 ? 5.810 13.194 18.850 1.00 63.28 144 LYS A CA 1
ATOM 1160 C C . LYS A 1 144 ? 4.319 12.874 18.796 1.00 63.28 144 LYS A C 1
ATOM 1162 O O . LYS A 1 144 ? 3.672 12.897 19.839 1.00 63.28 144 LYS A O 1
ATOM 1167 N N . MET A 1 145 ? 3.763 12.608 17.615 1.00 73.25 145 MET A N 1
ATOM 1168 C CA . MET A 1 145 ? 2.329 12.375 17.483 1.00 73.25 145 MET A CA 1
ATOM 1169 C C . MET A 1 145 ? 2.048 10.938 17.045 1.00 73.25 145 MET A C 1
ATOM 1171 O O . MET A 1 145 ? 2.612 10.483 16.048 1.00 73.25 145 MET A O 1
ATOM 1175 N N . PRO A 1 146 ? 1.197 10.199 17.779 1.00 77.88 146 PRO A N 1
ATOM 1176 C CA . PRO A 1 146 ? 0.672 8.939 17.283 1.00 77.88 146 PRO A CA 1
ATOM 1177 C C . PRO A 1 146 ? -0.136 9.206 16.013 1.00 77.88 146 PRO A C 1
ATOM 1179 O O . PRO A 1 146 ? -0.716 10.280 15.834 1.00 77.88 146 PRO A O 1
ATOM 1182 N N . TYR A 1 147 ? -0.203 8.205 15.144 1.00 72.69 147 TYR A N 1
ATOM 1183 C CA . TYR A 1 147 ? -0.978 8.272 13.916 1.00 72.69 147 TYR A CA 1
ATOM 1184 C C . TYR A 1 147 ? -2.410 8.769 14.189 1.00 72.69 147 TYR A C 1
ATOM 1186 O O . TYR A 1 147 ? -3.030 8.298 15.145 1.00 72.69 147 TYR A O 1
ATOM 1194 N N . PRO A 1 148 ? -2.967 9.696 13.387 1.00 69.69 148 PRO A N 1
ATOM 1195 C CA . PRO A 1 148 ? -4.243 10.340 13.688 1.00 69.69 148 PRO A CA 1
ATOM 1196 C C . PRO A 1 148 ? -5.405 9.334 13.711 1.00 69.69 148 PRO A C 1
ATOM 1198 O O . PRO A 1 148 ? -5.856 8.833 12.674 1.00 69.69 148 PRO A O 1
ATOM 1201 N N . GLN A 1 149 ? -5.903 9.054 14.920 1.00 75.75 149 GLN A N 1
ATOM 1202 C CA . GLN A 1 149 ? -6.964 8.070 15.177 1.00 75.75 149 GLN A CA 1
ATOM 1203 C C . GLN A 1 149 ? -8.377 8.632 14.956 1.00 75.75 149 GLN A C 1
ATOM 1205 O O . GLN A 1 149 ? -9.324 7.873 14.753 1.00 75.75 149 GLN A O 1
ATOM 1210 N N . ASN A 1 150 ? -8.537 9.961 14.917 1.00 76.88 150 ASN A N 1
ATOM 1211 C CA . ASN A 1 150 ? -9.797 10.623 14.547 1.00 76.88 150 ASN A CA 1
ATOM 1212 C C . ASN A 1 150 ? -10.315 10.151 13.174 1.00 76.88 150 ASN A C 1
ATOM 1214 O O . ASN A 1 150 ? -11.524 10.045 12.970 1.00 76.88 150 ASN A O 1
ATOM 1218 N N . LYS A 1 151 ? -9.407 9.766 12.269 1.00 80.19 151 LYS A N 1
ATOM 1219 C CA . LYS A 1 151 ? -9.745 9.212 10.952 1.00 80.19 151 LYS A CA 1
ATOM 1220 C C . LYS A 1 151 ? -10.532 7.899 11.025 1.00 80.19 151 LYS A C 1
ATOM 1222 O O . LYS A 1 151 ? -11.311 7.623 10.117 1.00 80.19 151 LYS A O 1
ATOM 1227 N N . LEU A 1 152 ? -10.392 7.108 12.094 1.00 82.88 152 LEU A N 1
ATOM 1228 C CA . LEU A 1 152 ? -11.217 5.908 12.291 1.00 82.88 152 LEU A CA 1
ATOM 1229 C C . LEU A 1 152 ? -12.687 6.268 12.492 1.00 82.88 152 LEU A C 1
ATOM 1231 O O . LEU A 1 152 ? -13.560 5.643 11.898 1.00 82.88 152 LEU A O 1
ATOM 1235 N N . PHE A 1 153 ? -12.953 7.288 13.313 1.00 84.88 153 PHE A N 1
ATOM 1236 C CA . PHE A 1 153 ? -14.310 7.758 13.573 1.00 84.88 153 PHE A CA 1
ATOM 1237 C C . PHE A 1 153 ? -14.961 8.278 12.299 1.00 84.88 153 PHE A C 1
ATOM 1239 O O . PHE A 1 153 ? -16.114 7.955 12.042 1.00 84.88 153 PHE A O 1
ATOM 1246 N N . ILE A 1 154 ? -14.214 9.034 11.490 1.00 86.12 154 ILE A N 1
ATOM 1247 C CA . ILE A 1 154 ? -14.698 9.544 10.203 1.00 86.12 154 ILE A CA 1
ATOM 1248 C C . ILE A 1 154 ? -15.099 8.380 9.298 1.00 86.12 154 ILE A C 1
ATOM 1250 O O . ILE A 1 154 ? -16.247 8.316 8.873 1.00 86.12 154 ILE A O 1
ATOM 1254 N N . ILE A 1 155 ? -14.202 7.411 9.088 1.00 88.50 155 ILE A N 1
ATOM 1255 C CA . ILE A 1 155 ? -14.486 6.230 8.261 1.00 88.50 155 ILE A CA 1
ATOM 1256 C C . ILE A 1 155 ? -15.722 5.487 8.774 1.00 88.50 155 ILE A C 1
ATOM 1258 O O . ILE A 1 155 ? -16.601 5.150 7.991 1.00 88.50 155 ILE A O 1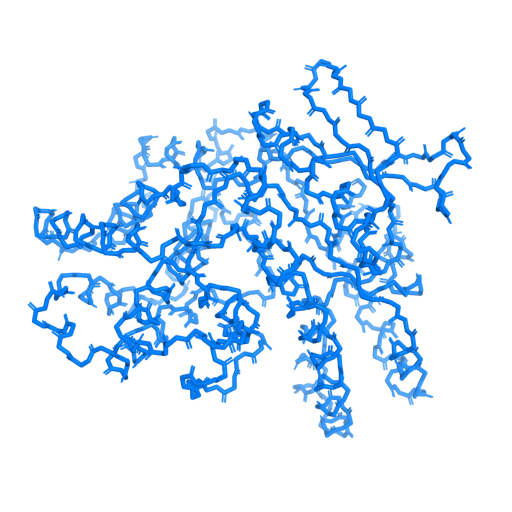
ATOM 1262 N N . ILE A 1 156 ? -15.821 5.238 10.079 1.00 88.25 156 ILE A N 1
ATOM 1263 C CA . ILE A 1 156 ? -16.922 4.451 10.647 1.00 88.25 156 ILE A CA 1
ATOM 1264 C C . ILE A 1 156 ? -18.252 5.192 10.566 1.00 88.25 156 ILE A C 1
ATOM 1266 O O . ILE A 1 156 ? -19.251 4.577 10.200 1.00 88.25 156 ILE A O 1
ATOM 1270 N N . ASN A 1 157 ? -18.274 6.492 10.857 1.00 85.88 157 ASN A N 1
ATOM 1271 C CA . ASN A 1 157 ? -19.479 7.305 10.724 1.00 85.88 157 ASN A CA 1
ATOM 1272 C C . ASN A 1 157 ? -19.948 7.341 9.269 1.00 85.88 157 ASN A C 1
ATOM 1274 O O . ASN A 1 157 ? -21.129 7.135 9.008 1.00 85.88 157 ASN A O 1
ATOM 1278 N N . MET A 1 158 ? -19.015 7.515 8.329 1.00 87.06 158 MET A N 1
ATOM 1279 C CA . MET A 1 158 ? -19.324 7.484 6.905 1.00 87.06 158 MET A CA 1
ATOM 1280 C C . MET A 1 158 ? -19.865 6.121 6.484 1.00 87.06 158 MET A C 1
ATOM 1282 O O . MET A 1 158 ? -20.916 6.063 5.868 1.00 87.06 158 MET A O 1
ATOM 1286 N N . LEU A 1 159 ? -19.220 5.010 6.852 1.00 87.50 159 LEU A N 1
ATOM 1287 C CA . LEU A 1 159 ? -19.747 3.677 6.541 1.00 87.50 159 LEU A CA 1
ATOM 1288 C C . LEU A 1 159 ? -21.121 3.451 7.201 1.00 87.50 159 LEU A C 1
ATOM 1290 O O . LEU A 1 159 ? -22.019 2.901 6.578 1.00 87.50 159 LEU A O 1
ATOM 1294 N N . SER A 1 160 ? -21.330 3.904 8.437 1.00 86.06 160 SER A N 1
ATOM 1295 C CA . SER A 1 160 ? -22.632 3.788 9.102 1.00 86.06 160 SER A CA 1
ATOM 1296 C C . SER A 1 160 ? -23.729 4.563 8.367 1.00 86.06 160 SER A C 1
ATOM 1298 O O . SER A 1 160 ? -24.837 4.046 8.254 1.00 86.06 160 SER A O 1
ATOM 1300 N N . GLU A 1 161 ? -23.432 5.769 7.872 1.00 85.25 161 GLU A N 1
ATOM 1301 C CA . GLU A 1 161 ? -24.362 6.592 7.088 1.00 85.25 161 GLU A CA 1
ATOM 1302 C C . GLU A 1 161 ? -24.618 5.982 5.706 1.00 85.25 161 GLU A C 1
ATOM 1304 O O . GLU A 1 161 ? -25.769 5.740 5.350 1.00 85.25 161 GLU A O 1
ATOM 1309 N N . LEU A 1 162 ? -23.553 5.679 4.959 1.00 82.75 162 LEU A N 1
ATOM 1310 C CA . LEU A 1 162 ? -23.621 5.170 3.586 1.00 82.75 162 LEU A CA 1
ATOM 1311 C C . LEU A 1 162 ? -24.292 3.794 3.496 1.00 82.75 162 LEU A C 1
ATOM 1313 O O . LEU A 1 162 ? -24.874 3.465 2.477 1.00 82.75 162 LEU A O 1
ATOM 1317 N N . TYR A 1 163 ? -24.218 2.970 4.538 1.00 80.44 163 TYR A N 1
ATOM 1318 C CA . TYR A 1 163 ? -24.851 1.650 4.531 1.00 80.44 163 TYR A CA 1
ATOM 1319 C C . TYR A 1 163 ? -26.109 1.569 5.406 1.00 80.44 163 TYR A C 1
ATOM 1321 O O . TYR A 1 163 ? -26.728 0.509 5.494 1.00 80.44 163 TYR A O 1
ATOM 1329 N N . GLY A 1 164 ? -26.484 2.659 6.084 1.00 82.44 164 GLY A N 1
ATOM 1330 C CA . GLY A 1 164 ? -27.635 2.684 6.988 1.00 82.44 164 GLY A CA 1
ATOM 1331 C C . GLY A 1 164 ? -27.527 1.690 8.150 1.00 82.44 164 GLY A C 1
ATOM 1332 O O . GLY A 1 164 ? -28.532 1.127 8.580 1.00 82.44 164 GLY A O 1
ATOM 1333 N N . PHE A 1 165 ? -26.317 1.421 8.648 1.00 85.81 165 PHE A N 1
ATOM 1334 C CA . PHE A 1 165 ? -26.132 0.452 9.727 1.00 85.81 165 PHE A CA 1
ATOM 1335 C C . PHE A 1 165 ? -26.679 0.975 11.058 1.00 85.81 165 PHE A C 1
ATOM 1337 O O . PHE A 1 165 ? -26.282 2.033 11.547 1.00 85.81 165 PHE A O 1
ATOM 1344 N N . GLU A 1 166 ? -27.524 0.175 11.708 1.00 84.88 166 GLU A N 1
ATOM 1345 C CA . GLU A 1 166 ? -28.006 0.455 13.061 1.00 84.88 166 GLU A CA 1
ATOM 1346 C C . GLU A 1 166 ? -26.926 0.130 14.106 1.00 84.88 166 GLU A C 1
ATOM 1348 O O . GLU A 1 166 ? -26.803 -1.004 14.593 1.00 84.88 166 GLU A O 1
ATOM 1353 N N . LEU A 1 167 ? -26.127 1.139 14.451 1.00 85.69 167 LEU A N 1
ATOM 1354 C CA . LEU A 1 167 ? -25.108 1.072 15.500 1.00 85.69 167 LEU A CA 1
ATOM 1355 C C . LEU A 1 167 ? -25.501 1.919 16.710 1.00 85.69 167 LEU A C 1
ATOM 1357 O O . LEU A 1 167 ? -26.035 3.023 16.578 1.00 85.69 167 LEU A O 1
ATOM 1361 N N . ASN A 1 168 ? -25.170 1.436 17.908 1.00 92.44 168 ASN A N 1
ATOM 1362 C CA . ASN A 1 168 ? -25.231 2.262 19.109 1.00 92.44 168 ASN A CA 1
ATOM 1363 C C . ASN A 1 168 ? -24.102 3.305 19.072 1.00 92.44 168 ASN A C 1
ATOM 1365 O O . ASN A 1 168 ? -22.966 3.019 19.451 1.00 92.44 168 ASN A O 1
ATOM 1369 N N . GLN A 1 169 ? -24.441 4.523 18.642 1.00 88.56 169 GLN A N 1
ATOM 1370 C CA . GLN A 1 169 ? -23.492 5.615 18.396 1.00 88.56 169 GLN A CA 1
ATOM 1371 C C . GLN A 1 169 ? -22.639 5.982 19.620 1.00 88.56 169 GLN A C 1
ATOM 1373 O O . GLN A 1 169 ? -21.437 6.218 19.502 1.00 88.56 169 GLN A O 1
ATOM 1378 N N . GLN A 1 170 ? -23.222 5.983 20.822 1.00 91.94 170 GLN A N 1
ATOM 1379 C CA . GLN A 1 170 ? -22.458 6.281 22.035 1.00 91.94 170 GLN A CA 1
ATOM 1380 C C . GLN A 1 170 ? -21.478 5.152 22.373 1.00 91.94 170 GLN A C 1
ATOM 1382 O O . GLN A 1 170 ? -20.347 5.410 22.788 1.00 91.94 170 GLN A O 1
ATOM 1387 N N . LYS A 1 171 ? -21.904 3.900 22.194 1.00 94.50 171 LYS A N 1
ATOM 1388 C CA . LYS A 1 171 ? -21.084 2.729 22.498 1.00 94.50 171 LYS A CA 1
ATOM 1389 C C . LYS A 1 171 ? -19.925 2.582 21.517 1.00 94.50 171 LYS A C 1
ATOM 1391 O O . LYS A 1 171 ? -18.790 2.482 21.971 1.00 94.50 171 LYS A O 1
ATOM 1396 N N . ILE A 1 172 ? -20.181 2.664 20.207 1.00 92.12 172 ILE A N 1
ATOM 1397 C CA . ILE A 1 172 ? -19.112 2.615 19.197 1.00 92.12 172 ILE A CA 1
ATOM 1398 C C . ILE A 1 172 ? -18.112 3.754 19.408 1.00 92.12 172 ILE A C 1
ATOM 1400 O O . ILE A 1 172 ? -16.908 3.534 19.330 1.00 92.12 172 ILE A O 1
ATOM 1404 N N . LYS A 1 173 ? -18.581 4.954 19.785 1.00 91.12 173 LYS A N 1
ATOM 1405 C CA . LYS A 1 173 ? -17.690 6.075 20.092 1.00 91.12 173 LYS A CA 1
ATOM 1406 C C . LYS A 1 173 ? -16.745 5.760 21.258 1.00 91.12 173 LYS A C 1
ATOM 1408 O O . LYS A 1 173 ? -15.551 6.040 21.168 1.00 91.12 173 LYS A O 1
ATOM 1413 N N . ASN A 1 174 ? -17.266 5.169 22.332 1.00 94.00 174 ASN A N 1
ATOM 1414 C CA . ASN A 1 174 ? -16.462 4.769 23.489 1.00 94.00 174 ASN A CA 1
ATOM 1415 C C . ASN A 1 174 ? -15.459 3.658 23.132 1.00 94.00 174 ASN A C 1
ATOM 1417 O O . ASN A 1 174 ? -14.305 3.722 23.548 1.00 94.00 174 ASN A O 1
ATOM 1421 N N . GLU A 1 175 ? -15.881 2.664 22.345 1.00 95.19 175 GLU A N 1
ATOM 1422 C CA . GLU A 1 175 ? -15.024 1.562 21.888 1.00 95.19 175 GLU A CA 1
ATOM 1423 C C . GLU A 1 175 ? -13.884 2.056 20.986 1.00 95.19 175 GLU A C 1
ATOM 1425 O O . GLU A 1 175 ? -12.738 1.645 21.153 1.00 95.19 175 GLU A O 1
ATOM 1430 N N . LEU A 1 176 ? -14.161 2.990 20.074 1.00 91.88 176 LEU A N 1
ATOM 1431 C CA . LEU A 1 176 ? -13.135 3.596 19.224 1.00 91.88 176 LEU A CA 1
ATOM 1432 C C . LEU A 1 176 ? -12.167 4.478 20.008 1.00 91.88 176 LEU A C 1
ATOM 1434 O O . LEU A 1 176 ? -10.977 4.484 19.707 1.00 91.88 176 LEU A O 1
ATOM 1438 N N . TRP A 1 177 ? -12.647 5.185 21.033 1.00 91.69 177 TRP A N 1
ATOM 1439 C CA . TRP A 1 177 ? -11.772 5.948 21.923 1.00 91.69 177 TRP A CA 1
ATOM 1440 C C . TRP A 1 177 ? -10.850 5.022 22.722 1.00 91.69 177 TRP A C 1
ATOM 1442 O O . TRP A 1 177 ? -9.658 5.288 22.851 1.00 91.69 177 TRP A O 1
ATOM 1452 N N . TYR A 1 178 ? -11.379 3.889 23.190 1.00 93.50 178 TYR A N 1
ATOM 1453 C CA . TYR A 1 178 ? -10.576 2.841 23.809 1.00 93.50 178 TYR A CA 1
ATOM 1454 C C . TYR A 1 178 ? -9.502 2.303 22.852 1.00 93.50 178 TYR A C 1
ATOM 1456 O O . TYR A 1 178 ? -8.329 2.280 23.218 1.00 93.50 178 TYR A O 1
ATOM 1464 N N . ILE A 1 179 ? -9.878 1.924 21.623 1.00 93.94 179 ILE A N 1
ATOM 1465 C CA . ILE A 1 179 ? -8.937 1.435 20.599 1.00 93.94 179 ILE A CA 1
ATOM 1466 C C . ILE A 1 179 ? -7.844 2.476 20.329 1.00 93.94 179 ILE A C 1
ATOM 1468 O O . ILE A 1 179 ? -6.665 2.128 20.341 1.00 93.94 179 ILE A O 1
ATOM 1472 N N . ALA A 1 180 ? -8.223 3.742 20.131 1.00 91.00 180 ALA A N 1
ATOM 1473 C CA . ALA A 1 180 ? -7.292 4.833 19.860 1.00 91.00 180 ALA A CA 1
ATOM 1474 C C . ALA A 1 180 ? -6.268 5.013 20.992 1.00 91.00 180 ALA A C 1
ATOM 1476 O O . ALA A 1 180 ? -5.069 5.061 20.727 1.00 91.00 180 ALA A O 1
ATOM 1477 N N . ASN A 1 181 ? -6.727 5.038 22.246 1.00 91.50 181 ASN A N 1
ATOM 1478 C CA . ASN A 1 181 ? -5.852 5.193 23.409 1.00 91.50 181 ASN A CA 1
ATOM 1479 C C . ASN A 1 181 ? -4.917 3.997 23.612 1.00 91.50 181 ASN A C 1
ATOM 1481 O O . ASN A 1 181 ? -3.775 4.166 24.031 1.00 91.50 181 ASN A O 1
ATOM 1485 N N . GLU A 1 182 ? -5.397 2.773 23.379 1.00 94.00 182 GLU A N 1
ATOM 1486 C CA . GLU A 1 182 ? -4.550 1.584 23.483 1.00 94.00 182 GLU A CA 1
ATOM 1487 C C . GLU A 1 182 ? -3.509 1.549 22.360 1.00 94.00 182 GLU A C 1
ATOM 1489 O O . GLU A 1 182 ? -2.363 1.181 22.606 1.00 94.00 182 GLU A O 1
ATOM 1494 N N . PHE A 1 183 ? -3.879 1.981 21.152 1.00 93.38 183 PHE A N 1
ATOM 1495 C CA . PHE A 1 183 ? -2.960 2.066 20.021 1.00 93.38 183 PHE A CA 1
ATOM 1496 C C . PHE A 1 183 ? -1.888 3.152 20.207 1.00 93.38 183 PHE A C 1
ATOM 1498 O O . PHE A 1 183 ? -0.721 2.944 19.875 1.00 93.38 183 PHE A O 1
ATOM 1505 N N . GLU A 1 184 ? -2.248 4.301 20.782 1.00 91.81 184 GLU A N 1
ATOM 1506 C CA . GLU A 1 184 ? -1.298 5.372 21.106 1.00 91.81 184 GLU A CA 1
ATOM 1507 C C . GLU A 1 184 ? -0.172 4.878 22.026 1.00 91.81 184 GLU A C 1
ATOM 1509 O O . GLU A 1 184 ? 0.996 5.167 21.776 1.00 91.81 184 GLU A O 1
ATOM 1514 N N . LYS A 1 185 ? -0.491 4.047 23.027 1.00 92.25 185 LYS A N 1
ATOM 1515 C CA . LYS A 1 185 ? 0.500 3.484 23.966 1.00 92.25 185 LYS A CA 1
ATOM 1516 C C . LYS A 1 185 ? 1.552 2.598 23.299 1.00 92.25 185 LYS A C 1
ATOM 1518 O O . LYS A 1 185 ? 2.632 2.430 23.857 1.00 92.25 185 LYS A O 1
ATOM 1523 N N . ILE A 1 186 ? 1.228 2.014 22.148 1.00 93.12 186 ILE A N 1
ATOM 1524 C CA . ILE A 1 186 ? 2.097 1.075 21.423 1.00 93.12 186 ILE A CA 1
ATOM 1525 C C . ILE A 1 186 ? 2.714 1.711 20.173 1.00 93.12 186 ILE A C 1
ATOM 1527 O O . ILE A 1 186 ? 3.444 1.043 19.442 1.00 93.12 186 ILE A O 1
ATOM 1531 N N . SER A 1 187 ? 2.423 2.988 19.908 1.00 92.62 187 SER A N 1
ATOM 1532 C CA . SER A 1 187 ? 2.911 3.716 18.738 1.00 92.62 187 SER A CA 1
ATOM 1533 C C . SER A 1 187 ? 4.338 4.216 18.970 1.00 92.62 187 SER A C 1
ATOM 1535 O O . SER A 1 187 ? 4.546 5.251 19.595 1.00 92.62 187 SER A O 1
ATOM 1537 N N . VAL A 1 188 ? 5.327 3.459 18.490 1.00 90.44 188 VAL A N 1
ATOM 1538 C CA . VAL A 1 188 ? 6.753 3.640 18.826 1.00 90.44 188 VAL A CA 1
ATOM 1539 C C . VAL A 1 188 ? 7.697 3.688 17.622 1.00 90.44 188 VAL A C 1
ATOM 1541 O O . VAL A 1 188 ? 8.868 4.018 17.796 1.00 90.44 188 VAL A O 1
ATOM 1544 N N . VAL A 1 189 ? 7.223 3.368 16.416 1.00 91.94 189 VAL A N 1
ATOM 1545 C CA . VAL A 1 189 ? 8.008 3.459 15.169 1.00 91.94 189 VAL A CA 1
ATOM 1546 C C . VAL A 1 189 ? 7.387 4.493 14.232 1.00 91.94 189 VAL A C 1
ATOM 1548 O O . VAL A 1 189 ? 6.166 4.628 14.243 1.00 91.94 189 VAL A O 1
ATOM 1551 N N . PRO A 1 190 ? 8.162 5.211 13.402 1.00 92.56 190 PRO A N 1
ATOM 1552 C CA . PRO A 1 190 ? 7.595 6.061 12.360 1.00 92.56 190 PRO A CA 1
ATOM 1553 C C . PRO A 1 190 ? 6.670 5.277 11.434 1.00 92.56 190 PRO A C 1
ATOM 1555 O O . PRO A 1 190 ? 6.984 4.166 11.005 1.00 92.56 190 PRO A O 1
ATOM 1558 N N . PHE A 1 191 ? 5.519 5.861 11.132 1.00 91.50 191 PHE A N 1
ATOM 1559 C CA . PHE A 1 191 ? 4.556 5.286 10.216 1.00 91.50 191 PHE A CA 1
ATOM 1560 C C . PHE A 1 191 ? 4.993 5.535 8.778 1.00 91.50 191 PHE A C 1
ATOM 1562 O O . PHE A 1 191 ? 5.075 6.671 8.322 1.00 91.50 191 PHE A O 1
ATOM 1569 N N . ARG A 1 192 ? 5.157 4.457 8.025 1.00 90.38 192 ARG A N 1
ATOM 1570 C CA . ARG A 1 192 ? 5.224 4.495 6.567 1.00 90.38 192 ARG A CA 1
ATOM 1571 C C . ARG A 1 192 ? 4.216 3.515 5.994 1.00 90.38 192 ARG A C 1
ATOM 1573 O O . ARG A 1 192 ? 3.787 2.564 6.647 1.00 90.38 192 ARG A O 1
ATOM 1580 N N . ASP A 1 193 ? 3.800 3.740 4.758 1.00 88.25 193 ASP A N 1
ATOM 1581 C CA . ASP A 1 193 ? 2.909 2.802 4.090 1.00 88.25 193 ASP A CA 1
ATOM 1582 C C . ASP A 1 193 ? 3.737 1.724 3.371 1.00 88.25 193 ASP A C 1
ATOM 1584 O O . ASP A 1 193 ? 3.966 1.792 2.173 1.00 88.25 193 ASP A O 1
ATOM 1588 N N . SER A 1 194 ? 4.160 0.698 4.109 1.00 93.00 194 SER A N 1
ATOM 1589 C CA . SER A 1 194 ? 4.969 -0.455 3.649 1.00 93.00 194 SER A CA 1
ATOM 1590 C C . SER A 1 194 ? 4.258 -1.436 2.700 1.00 93.00 194 SER A C 1
ATOM 1592 O O . SER A 1 194 ? 4.672 -2.586 2.527 1.00 93.00 194 SER A O 1
ATOM 1594 N N . THR A 1 195 ? 3.158 -1.025 2.065 1.00 93.62 195 THR A N 1
ATOM 1595 C CA . THR A 1 195 ? 2.515 -1.859 1.044 1.00 93.62 195 THR A CA 1
ATOM 1596 C C . THR A 1 195 ? 3.363 -1.944 -0.215 1.00 93.62 195 THR A C 1
ATOM 1598 O O . THR A 1 195 ? 4.089 -1.023 -0.578 1.00 93.62 195 THR A O 1
ATOM 1601 N N . THR A 1 196 ? 3.177 -3.021 -0.978 1.00 93.31 196 THR A N 1
ATOM 1602 C CA . THR A 1 196 ? 3.807 -3.207 -2.297 1.00 93.31 196 THR A CA 1
ATOM 1603 C C . THR A 1 196 ? 3.420 -2.137 -3.330 1.00 93.31 196 THR A C 1
ATOM 1605 O O . THR A 1 196 ? 3.964 -2.117 -4.431 1.00 93.31 196 THR A O 1
ATOM 1608 N N . LYS A 1 197 ? 2.484 -1.237 -3.000 1.00 90.00 197 LYS A N 1
ATOM 1609 C CA . LYS A 1 197 ? 2.114 -0.075 -3.821 1.00 90.00 197 LYS A CA 1
ATOM 1610 C C . LYS A 1 197 ? 3.149 1.040 -3.771 1.00 90.00 197 LYS A C 1
ATOM 1612 O O . LYS A 1 197 ? 3.250 1.790 -4.735 1.00 90.00 197 LYS A O 1
ATOM 1617 N N . ASN A 1 198 ? 3.901 1.120 -2.676 1.00 90.81 198 ASN A N 1
ATOM 1618 C CA . ASN A 1 198 ? 4.936 2.127 -2.458 1.00 90.81 198 ASN A CA 1
ATOM 1619 C C . ASN A 1 198 ? 6.343 1.570 -2.715 1.00 90.81 198 ASN A C 1
ATOM 1621 O O . ASN A 1 198 ? 7.334 2.107 -2.234 1.00 90.81 198 ASN A O 1
ATOM 1625 N N . MET A 1 199 ? 6.415 0.489 -3.501 1.00 93.88 199 MET A N 1
ATOM 1626 C CA . MET A 1 199 ? 7.658 -0.117 -3.961 1.00 93.88 199 MET A CA 1
ATOM 1627 C C . MET A 1 199 ? 7.648 -0.265 -5.481 1.00 93.88 199 MET A C 1
ATOM 1629 O O . MET A 1 199 ? 6.638 -0.697 -6.048 1.00 93.88 199 MET A O 1
ATOM 1633 N N . VAL A 1 200 ? 8.773 0.023 -6.133 1.00 93.94 200 VAL A N 1
ATOM 1634 C CA . VAL A 1 200 ? 8.972 -0.188 -7.576 1.00 93.94 200 VAL A CA 1
ATOM 1635 C C . VAL A 1 200 ? 10.157 -1.094 -7.832 1.00 93.94 200 VAL A C 1
ATOM 1637 O O . VAL A 1 200 ? 11.218 -0.927 -7.244 1.00 93.94 200 VAL A O 1
ATOM 1640 N N . ILE A 1 201 ? 9.980 -2.044 -8.7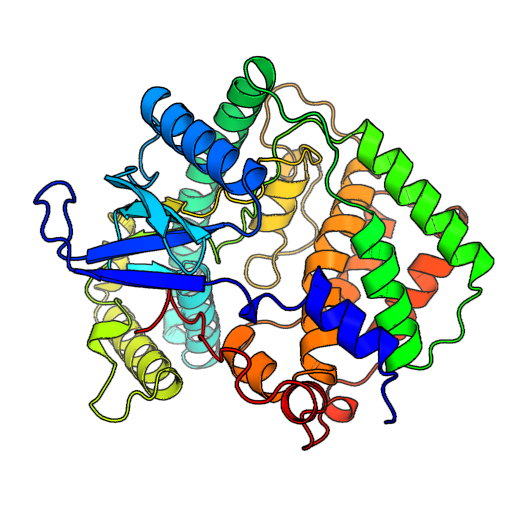45 1.00 95.44 201 ILE A N 1
ATOM 1641 C CA . ILE A 1 201 ? 11.090 -2.781 -9.340 1.00 95.44 201 ILE A CA 1
ATOM 1642 C C . ILE A 1 201 ? 11.576 -1.945 -10.517 1.00 95.44 201 ILE A C 1
ATOM 1644 O O . ILE A 1 201 ? 10.815 -1.727 -11.464 1.00 95.44 201 ILE A O 1
ATOM 1648 N N . TYR A 1 202 ? 12.823 -1.480 -10.459 1.00 93.62 202 TYR A N 1
ATOM 1649 C CA . TYR A 1 202 ? 13.425 -0.743 -11.566 1.00 93.62 202 TYR A CA 1
ATOM 1650 C C . TYR A 1 202 ? 13.664 -1.693 -12.744 1.00 93.62 202 TYR A C 1
ATOM 1652 O O . TYR A 1 202 ? 14.607 -2.489 -12.756 1.00 93.62 202 TYR A O 1
ATOM 1660 N N . TYR A 1 203 ? 12.747 -1.654 -13.706 1.00 94.50 203 TYR A N 1
ATOM 1661 C CA . TYR A 1 203 ? 12.743 -2.530 -14.869 1.00 94.50 203 TYR A CA 1
ATOM 1662 C C . TYR A 1 203 ? 12.161 -1.769 -16.069 1.00 94.50 203 TYR A C 1
ATOM 1664 O O . TYR A 1 203 ? 10.950 -1.841 -16.306 1.00 94.50 203 TYR A O 1
ATOM 1672 N N . PRO A 1 204 ? 13.000 -1.016 -16.808 1.00 91.75 204 PRO A N 1
ATOM 1673 C CA . PRO A 1 204 ? 12.547 -0.080 -17.836 1.00 91.75 204 PRO A CA 1
ATOM 1674 C C . PRO A 1 204 ? 11.635 -0.683 -18.908 1.00 91.75 204 PRO A C 1
ATOM 1676 O O . PRO A 1 204 ? 10.738 0.006 -19.379 1.00 91.75 204 PRO A O 1
ATOM 1679 N N . ASP A 1 205 ? 11.783 -1.966 -19.253 1.00 93.75 205 ASP A N 1
ATOM 1680 C CA . ASP A 1 205 ? 10.919 -2.628 -20.245 1.00 93.75 205 ASP A CA 1
ATOM 1681 C C . ASP A 1 205 ? 9.439 -2.665 -19.813 1.00 93.75 205 ASP A C 1
ATOM 1683 O O . ASP A 1 205 ? 8.539 -2.686 -20.653 1.00 93.75 205 ASP A O 1
ATOM 1687 N N . LEU A 1 206 ? 9.167 -2.655 -18.504 1.00 94.31 206 LEU A N 1
ATOM 1688 C CA . LEU A 1 206 ? 7.817 -2.638 -17.928 1.00 94.31 206 LEU A CA 1
ATOM 1689 C C . LEU A 1 206 ? 7.406 -1.245 -17.430 1.00 94.31 206 LEU A C 1
ATOM 1691 O O . LEU A 1 206 ? 6.422 -1.109 -16.701 1.00 94.31 206 LEU A O 1
ATOM 1695 N N . TYR A 1 207 ? 8.119 -0.201 -17.841 1.00 91.44 207 TYR A N 1
ATOM 1696 C CA . TYR A 1 207 ? 7.677 1.163 -17.607 1.00 91.44 207 TYR A CA 1
ATOM 1697 C C . TYR A 1 207 ? 6.354 1.435 -18.339 1.00 91.44 207 TYR A C 1
ATOM 1699 O O . TYR A 1 207 ? 6.253 1.187 -19.541 1.00 91.44 207 TYR A O 1
ATOM 1707 N N . LEU A 1 208 ? 5.334 1.949 -17.634 1.00 88.12 208 LEU A N 1
ATOM 1708 C CA . LEU A 1 208 ? 4.006 2.198 -18.216 1.00 88.12 208 LEU A CA 1
ATOM 1709 C C . LEU A 1 208 ? 4.062 3.123 -19.442 1.00 88.12 208 LEU A C 1
ATOM 1711 O O . LEU A 1 208 ? 3.327 2.892 -20.399 1.00 88.12 208 LEU A O 1
ATOM 1715 N N . GLY A 1 209 ? 4.953 4.122 -19.439 1.00 85.25 209 GLY A N 1
ATOM 1716 C CA . GLY A 1 209 ? 5.088 5.082 -20.538 1.00 85.25 209 GLY A CA 1
ATOM 1717 C C . GLY A 1 209 ? 5.442 4.451 -21.887 1.00 85.25 209 GLY A C 1
ATOM 1718 O O . GLY A 1 209 ? 5.059 4.993 -22.915 1.00 85.25 209 GLY A O 1
ATOM 1719 N N . ASN A 1 210 ? 6.057 3.262 -21.904 1.00 89.81 210 ASN A N 1
ATOM 1720 C CA . ASN A 1 210 ? 6.328 2.522 -23.145 1.00 89.81 210 ASN A CA 1
ATOM 1721 C C . ASN A 1 210 ? 5.054 1.995 -23.830 1.00 89.81 210 ASN A C 1
ATOM 1723 O O . ASN A 1 210 ? 5.113 1.518 -24.962 1.00 89.81 210 ASN A O 1
ATOM 1727 N N . TYR A 1 211 ? 3.922 2.016 -23.126 1.00 90.94 211 TYR A N 1
ATOM 1728 C CA . TYR A 1 211 ? 2.660 1.422 -23.557 1.00 90.94 211 TYR A CA 1
ATOM 1729 C C . TYR A 1 211 ? 1.538 2.453 -23.690 1.00 90.94 211 TYR A C 1
ATOM 1731 O O . TYR A 1 211 ? 0.413 2.065 -24.005 1.00 90.94 211 TYR A O 1
ATOM 1739 N N . ILE A 1 212 ? 1.810 3.734 -23.429 1.00 86.25 212 ILE A N 1
ATOM 1740 C CA . ILE A 1 212 ? 0.852 4.824 -23.634 1.00 86.25 212 ILE A CA 1
ATOM 1741 C C . ILE A 1 212 ? 0.888 5.211 -25.116 1.00 86.25 212 ILE A C 1
ATOM 1743 O O . ILE A 1 212 ? 1.955 5.455 -25.672 1.00 86.25 212 ILE A O 1
ATOM 1747 N N . GLU A 1 213 ? -0.281 5.213 -25.753 1.00 84.62 213 GLU A N 1
ATOM 1748 C CA . GLU A 1 213 ? -0.464 5.651 -27.140 1.00 84.62 213 GLU A CA 1
ATOM 1749 C C . GLU A 1 213 ? -0.898 7.131 -27.170 1.00 84.62 213 GLU A C 1
ATOM 1751 O O . GLU A 1 213 ? -1.104 7.751 -26.124 1.00 84.62 213 GLU A O 1
ATOM 1756 N N . ASP A 1 214 ? -1.059 7.706 -28.366 1.00 78.75 214 ASP A N 1
ATOM 1757 C CA . ASP A 1 214 ? -1.452 9.115 -28.557 1.00 78.75 214 ASP A CA 1
ATOM 1758 C C . ASP A 1 214 ? -2.824 9.464 -27.938 1.00 78.75 214 ASP A C 1
ATOM 1760 O O . ASP A 1 214 ? -3.156 10.638 -27.769 1.00 78.75 214 ASP A O 1
ATOM 1764 N N . ASP A 1 215 ? -3.632 8.454 -27.603 1.00 72.31 215 ASP A N 1
ATOM 1765 C CA . ASP A 1 215 ? -4.944 8.596 -26.971 1.00 72.31 215 ASP A CA 1
ATOM 1766 C C . ASP A 1 215 ? -4.886 8.870 -25.457 1.00 72.31 215 ASP A C 1
ATOM 1768 O O . ASP A 1 215 ? -5.897 9.259 -24.867 1.00 72.31 215 ASP A O 1
ATOM 1772 N N . GLY A 1 216 ? -3.722 8.683 -24.825 1.00 75.81 216 GLY A N 1
ATOM 1773 C CA . GLY A 1 216 ? -3.555 8.823 -23.379 1.00 75.81 216 GLY A CA 1
ATOM 1774 C C . GLY A 1 216 ? -4.306 7.769 -22.552 1.00 75.81 216 GLY A C 1
ATOM 1775 O O . GLY A 1 216 ? -4.485 7.966 -21.346 1.00 75.81 216 GLY A O 1
ATOM 1776 N N . ASP A 1 217 ? -4.757 6.655 -23.149 1.00 81.94 217 ASP A N 1
ATOM 1777 C CA . ASP A 1 217 ? -5.499 5.614 -22.429 1.00 81.94 217 ASP A CA 1
ATOM 1778 C C . ASP A 1 217 ? -4.575 4.801 -21.512 1.00 81.94 217 ASP A C 1
ATOM 1780 O O . ASP A 1 217 ? -3.938 3.812 -21.893 1.00 81.94 217 ASP A O 1
ATOM 1784 N N . THR A 1 218 ? -4.535 5.216 -20.248 1.00 81.19 218 THR A N 1
ATOM 1785 C CA . THR A 1 218 ? -3.732 4.562 -19.213 1.00 81.19 218 THR A CA 1
ATOM 1786 C C . THR A 1 218 ? -4.221 3.153 -18.852 1.00 81.19 218 THR A C 1
ATOM 1788 O O . THR A 1 218 ? -3.397 2.312 -18.482 1.00 81.19 218 THR A O 1
ATOM 1791 N N . LEU A 1 219 ? -5.522 2.850 -18.979 1.00 83.69 219 LEU A N 1
ATOM 1792 C CA . LEU A 1 219 ? -6.040 1.502 -18.712 1.00 83.69 219 LEU A CA 1
ATOM 1793 C C . LEU A 1 219 ? -5.640 0.541 -19.829 1.00 83.69 219 LEU A C 1
ATOM 1795 O O . LEU A 1 219 ? -5.150 -0.553 -19.536 1.00 83.69 219 LEU A O 1
ATOM 1799 N N . GLY A 1 220 ? -5.801 0.963 -21.085 1.00 88.38 220 GLY A N 1
ATOM 1800 C CA . GLY A 1 220 ? -5.315 0.227 -22.249 1.00 88.38 220 GLY A CA 1
ATOM 1801 C C . GLY A 1 220 ? -3.801 0.011 -22.199 1.00 88.38 220 GLY A C 1
ATOM 1802 O O . GLY A 1 220 ? -3.327 -1.098 -22.458 1.00 88.38 220 GLY A O 1
ATOM 1803 N N . ALA A 1 221 ? -3.036 1.022 -21.773 1.00 90.12 221 ALA A N 1
ATOM 1804 C CA . ALA A 1 221 ? -1.587 0.916 -21.595 1.00 90.12 221 ALA A CA 1
ATOM 1805 C C . ALA A 1 221 ? -1.194 -0.149 -20.559 1.00 90.12 221 ALA A C 1
ATOM 1807 O O . ALA A 1 221 ? -0.292 -0.951 -20.803 1.00 90.12 221 ALA A O 1
ATOM 1808 N N . ASP A 1 222 ? -1.891 -0.202 -19.422 1.00 91.69 222 ASP A N 1
ATOM 1809 C CA . ASP A 1 222 ? -1.649 -1.198 -18.374 1.00 91.69 222 ASP A CA 1
ATOM 1810 C C . ASP A 1 222 ? -1.983 -2.628 -18.848 1.00 91.69 222 ASP A C 1
ATOM 1812 O O . ASP A 1 222 ? -1.253 -3.570 -18.535 1.00 91.69 222 ASP A O 1
ATOM 1816 N N . GLU A 1 223 ? -3.016 -2.799 -19.681 1.00 93.38 223 GLU A N 1
ATOM 1817 C CA . GLU A 1 223 ? -3.317 -4.084 -20.331 1.00 93.38 223 GLU A CA 1
ATOM 1818 C C . GLU A 1 223 ? -2.240 -4.494 -21.349 1.00 93.38 223 GLU A C 1
ATOM 1820 O O . GLU A 1 223 ? -1.778 -5.640 -21.339 1.00 93.38 223 GLU A O 1
ATOM 1825 N N . ARG A 1 224 ? -1.770 -3.564 -22.193 1.00 95.38 224 ARG A N 1
ATOM 1826 C CA . ARG A 1 224 ? -0.652 -3.808 -23.125 1.00 95.38 224 ARG A CA 1
ATOM 1827 C C . ARG A 1 224 ? 0.627 -4.194 -22.377 1.00 95.38 224 ARG A C 1
ATOM 1829 O O . ARG A 1 224 ? 1.296 -5.154 -22.768 1.00 95.38 224 ARG A O 1
ATOM 1836 N N . ARG A 1 225 ? 0.927 -3.513 -21.266 1.00 95.94 225 ARG A N 1
ATOM 1837 C CA . ARG A 1 225 ? 2.053 -3.837 -20.379 1.00 95.94 225 ARG A CA 1
ATOM 1838 C C . ARG A 1 225 ? 1.925 -5.241 -19.780 1.00 95.94 225 ARG A C 1
ATOM 1840 O O . ARG A 1 225 ? 2.902 -5.990 -19.773 1.00 95.94 225 ARG A O 1
ATOM 1847 N N . LYS A 1 226 ? 0.731 -5.642 -19.328 1.00 96.94 226 LYS A N 1
ATOM 1848 C CA . LYS A 1 226 ? 0.464 -7.009 -18.841 1.00 96.94 226 LYS A CA 1
ATOM 1849 C C . LYS A 1 226 ? 0.707 -8.064 -19.924 1.00 96.94 226 LYS A C 1
ATOM 1851 O O . LYS A 1 226 ? 1.309 -9.098 -19.644 1.00 96.94 226 LYS A O 1
ATOM 1856 N N . ILE A 1 227 ? 0.284 -7.801 -21.164 1.00 97.94 227 ILE A N 1
ATOM 1857 C CA . ILE A 1 227 ? 0.544 -8.689 -22.311 1.00 97.94 227 ILE A CA 1
ATOM 1858 C C . ILE A 1 227 ? 2.049 -8.799 -22.586 1.00 97.94 227 ILE A C 1
ATOM 1860 O O . ILE A 1 227 ? 2.538 -9.892 -22.874 1.00 97.94 227 ILE A O 1
ATOM 1864 N N . ALA A 1 228 ? 2.801 -7.702 -22.475 1.00 98.12 228 ALA A N 1
ATOM 1865 C CA . ALA A 1 228 ? 4.255 -7.740 -22.597 1.00 98.12 228 ALA A CA 1
ATOM 1866 C C . ALA A 1 228 ? 4.898 -8.590 -21.490 1.00 98.12 228 ALA A C 1
ATOM 1868 O O . ALA A 1 228 ? 5.723 -9.450 -21.794 1.00 98.12 228 ALA A O 1
ATOM 1869 N N . PHE A 1 229 ? 4.453 -8.449 -20.237 1.00 98.38 229 PHE A N 1
ATOM 1870 C CA . PHE A 1 229 ? 4.902 -9.316 -19.146 1.00 98.38 229 PHE A CA 1
ATOM 1871 C C . PHE A 1 229 ? 4.571 -10.797 -19.402 1.00 98.38 229 PHE A C 1
ATOM 1873 O O . PHE A 1 229 ? 5.425 -11.655 -19.199 1.00 98.38 229 PHE A O 1
ATOM 1880 N N . LEU A 1 230 ? 3.383 -11.118 -19.928 1.00 98.50 230 LEU A N 1
ATOM 1881 C CA . LEU A 1 230 ? 3.044 -12.491 -20.324 1.00 98.50 230 LEU A CA 1
ATOM 1882 C C . LEU A 1 230 ? 4.021 -13.049 -21.373 1.00 98.50 230 LEU A C 1
ATOM 1884 O O . LEU A 1 230 ? 4.437 -14.199 -21.259 1.00 98.50 230 LEU A O 1
ATOM 1888 N N . ARG A 1 231 ? 4.440 -12.248 -22.361 1.00 98.38 231 ARG A N 1
ATOM 1889 C CA . ARG A 1 231 ? 5.463 -12.670 -23.339 1.00 98.38 231 ARG A CA 1
ATOM 1890 C C . ARG A 1 231 ? 6.803 -12.967 -22.665 1.00 98.38 231 ARG A C 1
ATOM 1892 O O . ARG A 1 231 ? 7.421 -13.976 -22.983 1.00 98.38 231 ARG A O 1
ATOM 1899 N N . MET A 1 232 ? 7.192 -12.156 -21.680 1.00 98.25 232 MET A N 1
ATOM 1900 C CA . MET A 1 232 ? 8.396 -12.409 -20.882 1.00 98.25 232 MET A CA 1
ATOM 1901 C C . MET A 1 232 ? 8.302 -13.705 -20.065 1.00 98.25 232 MET A C 1
ATOM 1903 O O . MET A 1 232 ? 9.312 -14.361 -19.827 1.00 98.25 232 MET A O 1
ATOM 1907 N N . VAL A 1 233 ? 7.104 -14.077 -19.601 1.00 98.19 233 VAL A N 1
ATOM 1908 C CA . VAL A 1 233 ? 6.863 -15.371 -18.939 1.00 98.19 233 VAL A CA 1
ATOM 1909 C C . VAL A 1 233 ? 7.021 -16.517 -19.938 1.00 98.19 233 VAL A C 1
ATOM 1911 O O . VAL A 1 233 ? 7.688 -17.503 -19.634 1.00 98.19 233 VAL A O 1
ATOM 1914 N N . GLN A 1 234 ? 6.464 -16.365 -21.142 1.00 97.88 234 GLN A N 1
ATOM 1915 C CA . GLN A 1 234 ? 6.526 -17.365 -22.213 1.00 97.88 234 GLN A CA 1
ATOM 1916 C C . GLN A 1 234 ? 7.957 -17.641 -22.694 1.00 97.88 234 GLN A C 1
ATOM 1918 O O . GLN A 1 234 ? 8.289 -18.792 -22.975 1.00 97.88 234 GLN A O 1
ATOM 1923 N N . ASP A 1 235 ? 8.802 -16.611 -22.782 1.00 97.19 235 ASP A N 1
ATOM 1924 C CA . ASP A 1 235 ? 10.200 -16.735 -23.218 1.00 97.19 235 ASP A CA 1
ATOM 1925 C C . ASP A 1 235 ? 11.212 -16.898 -22.063 1.00 97.19 235 ASP A C 1
ATOM 1927 O O . ASP A 1 235 ? 12.404 -17.098 -22.302 1.00 97.19 235 ASP A O 1
ATOM 1931 N N . GLY A 1 236 ? 10.747 -16.842 -20.809 1.00 97.38 236 GLY A N 1
ATOM 1932 C CA . GLY A 1 236 ? 11.560 -17.001 -19.600 1.00 97.38 236 GLY A CA 1
ATOM 1933 C C . GLY A 1 236 ? 12.375 -15.767 -19.188 1.00 97.38 236 GLY A C 1
ATOM 1934 O O . GLY A 1 236 ? 13.032 -15.790 -18.144 1.00 97.38 236 GLY A O 1
ATOM 1935 N N . SER A 1 237 ? 12.330 -14.670 -19.947 1.00 97.50 237 SER A N 1
ATOM 1936 C CA . SER A 1 237 ? 13.134 -13.469 -19.686 1.00 97.50 237 SER A CA 1
ATOM 1937 C C . SER A 1 237 ? 12.708 -12.684 -18.441 1.00 97.50 237 SER A C 1
ATOM 1939 O O . SER A 1 237 ? 13.510 -11.903 -17.919 1.00 97.50 237 SER A O 1
ATOM 1941 N N . TYR A 1 238 ? 11.497 -12.922 -17.924 1.00 97.38 238 TYR A N 1
ATOM 1942 C CA . TYR A 1 238 ? 10.968 -12.294 -16.706 1.00 97.38 238 TYR A CA 1
ATOM 1943 C C . TYR A 1 238 ? 11.856 -12.515 -15.467 1.00 97.38 238 TYR A C 1
ATOM 1945 O O . TYR A 1 238 ? 11.903 -11.657 -14.586 1.00 97.38 238 TYR A O 1
ATOM 1953 N N . ARG A 1 239 ? 12.624 -13.617 -15.410 1.00 97.00 239 ARG A N 1
ATOM 1954 C CA . ARG A 1 239 ? 13.546 -13.907 -14.294 1.00 97.00 239 ARG A CA 1
ATOM 1955 C C . ARG A 1 239 ? 14.632 -12.846 -14.118 1.00 97.00 239 ARG A C 1
ATOM 1957 O O . ARG A 1 239 ? 15.078 -12.649 -12.995 1.00 97.00 239 ARG A O 1
ATOM 1964 N N . ARG A 1 240 ? 15.004 -12.109 -15.173 1.00 96.31 240 ARG A N 1
ATOM 1965 C CA . ARG A 1 240 ? 15.982 -11.004 -15.080 1.00 96.31 240 ARG A CA 1
ATOM 1966 C C . ARG A 1 240 ? 15.537 -9.892 -14.126 1.00 96.31 240 ARG A C 1
ATOM 1968 O O . ARG A 1 240 ? 16.372 -9.180 -13.586 1.00 96.31 240 ARG A O 1
ATOM 1975 N N . MET A 1 241 ? 14.235 -9.772 -13.853 1.00 96.25 241 MET A N 1
ATOM 1976 C CA . MET A 1 241 ? 13.715 -8.839 -12.847 1.00 96.25 241 MET A CA 1
ATOM 1977 C C . MET A 1 241 ? 14.210 -9.149 -11.423 1.00 96.25 241 MET A C 1
ATOM 1979 O O . MET A 1 241 ? 14.189 -8.270 -10.560 1.00 96.25 241 MET A O 1
ATOM 1983 N N . LEU A 1 242 ? 14.664 -10.378 -11.147 1.00 96.12 242 LEU A N 1
ATOM 1984 C CA . LEU A 1 242 ? 15.246 -10.744 -9.852 1.00 96.12 242 LEU A CA 1
ATOM 1985 C C . LEU A 1 242 ? 16.597 -10.072 -9.601 1.00 96.12 242 LEU A C 1
ATOM 1987 O O . LEU A 1 242 ? 16.977 -9.938 -8.441 1.00 96.12 242 LEU A O 1
ATOM 1991 N N . ASP A 1 243 ? 17.268 -9.575 -10.636 1.00 95.19 243 ASP A N 1
ATOM 1992 C CA . ASP A 1 243 ? 18.523 -8.831 -10.500 1.00 95.19 243 ASP A CA 1
ATOM 1993 C C . ASP A 1 243 ? 18.281 -7.322 -10.319 1.00 95.19 243 ASP A C 1
ATOM 1995 O O . ASP A 1 243 ? 19.169 -6.590 -9.882 1.00 95.19 243 ASP A O 1
ATOM 1999 N N . SER A 1 244 ? 17.061 -6.845 -10.589 1.00 95.06 244 SER A N 1
ATOM 2000 C CA . SER A 1 244 ? 16.709 -5.428 -10.479 1.00 95.06 244 SER A CA 1
ATOM 2001 C C . SER A 1 244 ? 16.553 -4.947 -9.033 1.00 95.06 244 SER A C 1
ATOM 2003 O O . SER A 1 244 ? 16.050 -5.693 -8.178 1.00 95.06 244 SER A O 1
ATOM 2005 N N . PRO A 1 245 ? 16.907 -3.682 -8.741 1.00 93.56 245 PRO A N 1
ATOM 2006 C CA . PRO A 1 245 ? 16.680 -3.089 -7.430 1.00 93.56 245 PRO A CA 1
ATOM 2007 C C . PRO A 1 245 ? 15.184 -2.842 -7.175 1.00 93.56 245 PRO A C 1
ATOM 2009 O O . PRO A 1 245 ? 14.403 -2.616 -8.106 1.00 93.56 245 PRO A O 1
ATOM 2012 N N . ILE A 1 246 ? 14.793 -2.895 -5.896 1.00 94.44 246 ILE A N 1
ATOM 2013 C CA . ILE A 1 246 ? 13.428 -2.617 -5.428 1.00 94.44 246 ILE A CA 1
ATOM 2014 C C . ILE A 1 246 ? 13.453 -1.356 -4.580 1.00 94.44 246 ILE A C 1
ATOM 2016 O O . ILE A 1 246 ? 13.959 -1.382 -3.462 1.00 94.44 246 ILE A O 1
ATOM 2020 N N . ILE A 1 247 ? 12.883 -0.286 -5.113 1.00 93.38 247 ILE A N 1
ATOM 2021 C CA . ILE A 1 247 ? 12.945 1.067 -4.571 1.00 93.38 247 ILE A CA 1
ATOM 2022 C C . ILE A 1 247 ? 11.729 1.343 -3.687 1.00 93.38 247 ILE A C 1
ATOM 2024 O O . ILE A 1 247 ? 10.605 1.118 -4.135 1.00 93.38 247 ILE A O 1
ATOM 2028 N N . ASP A 1 248 ? 11.939 1.847 -2.469 1.00 92.81 248 ASP A N 1
ATOM 2029 C CA . ASP A 1 248 ? 10.879 2.358 -1.581 1.00 92.81 248 ASP A CA 1
ATOM 2030 C C . ASP A 1 248 ? 10.859 3.893 -1.639 1.00 92.81 248 ASP A C 1
ATOM 2032 O O . ASP A 1 248 ? 11.901 4.524 -1.473 1.00 92.81 248 ASP A O 1
ATOM 2036 N N . PHE A 1 249 ? 9.706 4.496 -1.943 1.00 88.31 249 PHE A N 1
ATOM 2037 C CA . PHE A 1 249 ? 9.639 5.898 -2.390 1.00 88.31 249 PHE A CA 1
ATOM 2038 C C . PHE A 1 249 ? 8.621 6.782 -1.645 1.00 88.31 249 PHE A C 1
ATOM 2040 O O . PHE A 1 249 ? 8.445 7.952 -2.008 1.00 88.31 249 PHE A O 1
ATOM 2047 N N . ASP A 1 250 ? 7.908 6.258 -0.641 1.00 88.25 250 ASP A N 1
ATOM 2048 C CA . ASP A 1 250 ? 6.890 7.032 0.087 1.00 88.25 250 ASP A CA 1
ATOM 2049 C C . ASP A 1 250 ? 7.151 7.076 1.597 1.00 88.25 250 ASP A C 1
ATOM 2051 O O . ASP A 1 250 ? 6.765 6.176 2.346 1.00 88.25 250 ASP A O 1
ATOM 2055 N N . PHE A 1 251 ? 7.747 8.187 2.042 1.00 90.44 251 PHE A N 1
ATOM 2056 C CA . PHE A 1 251 ? 8.038 8.477 3.449 1.00 90.44 251 PHE A CA 1
ATOM 2057 C C . PHE A 1 251 ? 7.222 9.660 3.983 1.00 90.44 251 PHE A C 1
ATOM 2059 O O . PHE A 1 251 ? 7.419 10.090 5.119 1.00 90.44 251 PHE A O 1
ATOM 2066 N N . SER A 1 252 ? 6.249 10.138 3.201 1.00 86.00 252 SER A N 1
ATOM 2067 C CA . SER A 1 252 ? 5.389 11.287 3.513 1.00 86.00 252 SER A CA 1
ATOM 2068 C C . SER A 1 252 ? 4.697 11.188 4.874 1.00 86.00 252 SER A C 1
ATOM 2070 O O . SER A 1 252 ? 4.406 12.182 5.525 1.00 86.00 252 SER A O 1
ATOM 2072 N N . SER A 1 253 ? 4.427 9.972 5.346 1.00 87.81 253 SER A N 1
ATOM 2073 C CA . SER A 1 253 ? 3.664 9.766 6.579 1.00 87.81 253 SER A CA 1
ATOM 2074 C C . SER A 1 253 ? 4.528 9.538 7.830 1.00 87.81 253 SER A C 1
ATOM 2076 O O . SER A 1 253 ? 3.963 9.370 8.916 1.00 87.81 253 SER A O 1
ATOM 2078 N N . CYS A 1 254 ? 5.864 9.585 7.701 1.00 89.62 254 CYS A N 1
ATOM 2079 C CA . CYS A 1 254 ? 6.820 9.355 8.794 1.00 89.62 254 CYS A CA 1
ATOM 2080 C C . CYS A 1 254 ? 6.796 10.441 9.883 1.00 89.62 254 CYS A C 1
ATOM 2082 O O . CYS A 1 254 ? 7.400 10.259 10.938 1.00 89.62 254 CYS A O 1
ATOM 2084 N N . GLU A 1 255 ? 6.061 11.536 9.668 1.00 86.00 255 GLU A N 1
ATOM 2085 C CA . GLU A 1 255 ? 5.736 12.531 10.701 1.00 86.00 255 GLU A CA 1
ATOM 2086 C C . GLU A 1 255 ? 4.911 11.956 11.875 1.00 86.00 255 GLU A C 1
ATOM 2088 O O . GLU A 1 255 ? 4.813 12.576 12.935 1.00 86.00 255 GLU A O 1
ATOM 2093 N N . ASN A 1 256 ? 4.307 10.776 11.700 1.00 89.00 256 ASN A N 1
ATOM 2094 C CA . ASN A 1 256 ? 3.461 10.113 12.689 1.00 89.00 256 ASN A CA 1
ATOM 2095 C C . ASN A 1 256 ? 4.113 8.830 13.223 1.00 89.00 256 ASN A C 1
ATOM 2097 O O . ASN A 1 256 ? 4.870 8.174 12.513 1.00 89.00 256 ASN A O 1
ATOM 2101 N N . LEU A 1 257 ? 3.749 8.413 14.439 1.00 91.44 257 LEU A N 1
ATOM 2102 C CA . LEU A 1 257 ? 4.150 7.126 15.021 1.00 91.44 257 LEU A CA 1
ATOM 2103 C C . LEU A 1 257 ? 3.062 6.051 14.877 1.00 91.44 257 LEU A C 1
ATOM 2105 O O . LEU A 1 257 ? 1.869 6.336 14.941 1.00 91.44 257 LEU A O 1
ATOM 2109 N N . THR A 1 258 ? 3.479 4.797 14.747 1.00 93.50 258 THR A N 1
ATOM 2110 C CA . THR A 1 258 ? 2.638 3.599 14.677 1.00 93.50 258 THR A CA 1
ATOM 2111 C C . THR A 1 258 ? 3.256 2.444 15.465 1.00 93.50 258 THR A C 1
ATOM 2113 O O . THR A 1 258 ? 4.362 2.542 16.001 1.00 93.50 258 THR A O 1
ATOM 2116 N N . SER A 1 259 ? 2.523 1.341 15.580 1.00 94.50 259 SER A N 1
ATOM 2117 C CA . SER A 1 259 ? 3.000 0.120 16.226 1.00 94.50 259 SER A CA 1
ATOM 2118 C C . SER A 1 259 ? 4.081 -0.589 15.410 1.00 94.50 259 SER A C 1
ATOM 2120 O O . SER A 1 259 ? 4.067 -0.540 14.180 1.00 94.50 259 SER A O 1
ATOM 2122 N N . VAL A 1 260 ? 4.938 -1.366 16.075 1.00 95.25 260 VAL A N 1
ATOM 2123 C CA . VAL A 1 260 ? 5.948 -2.201 15.397 1.00 95.25 260 VAL A CA 1
ATOM 2124 C C . VAL A 1 260 ? 5.347 -3.232 14.433 1.00 95.25 260 VAL A C 1
ATOM 2126 O O . VAL A 1 260 ? 6.028 -3.680 13.514 1.00 95.25 260 VAL A O 1
ATOM 2129 N N . TYR A 1 261 ? 4.075 -3.590 14.636 1.00 96.88 261 TYR A N 1
ATOM 2130 C CA . TYR A 1 261 ? 3.342 -4.575 13.843 1.00 96.88 261 TYR A CA 1
ATOM 2131 C C . TYR A 1 261 ? 2.765 -3.989 12.545 1.00 96.88 261 TYR A C 1
ATOM 2133 O O . TYR A 1 261 ? 2.378 -4.749 11.661 1.00 96.88 261 TYR A O 1
ATOM 2141 N N . ASP A 1 262 ? 2.679 -2.659 12.413 1.00 95.44 262 ASP A N 1
ATOM 2142 C CA . ASP A 1 262 ? 1.966 -2.019 11.295 1.00 95.44 262 ASP A CA 1
ATOM 2143 C C . ASP A 1 262 ? 2.623 -2.309 9.946 1.00 95.44 262 ASP A C 1
ATOM 2145 O O . ASP A 1 262 ? 1.933 -2.641 8.984 1.00 95.44 262 ASP A O 1
ATOM 2149 N N . ASP A 1 263 ? 3.954 -2.264 9.904 1.00 95.88 263 ASP A N 1
ATOM 2150 C CA . ASP A 1 263 ? 4.730 -2.552 8.704 1.00 95.88 263 ASP A CA 1
ATOM 2151 C C . ASP A 1 263 ? 4.606 -4.024 8.253 1.00 95.88 263 ASP A C 1
ATOM 2153 O O . ASP A 1 263 ? 4.194 -4.283 7.116 1.00 95.88 263 ASP A O 1
ATOM 2157 N N . PRO A 1 264 ? 4.841 -5.009 9.145 1.00 96.75 264 PRO A N 1
ATOM 2158 C CA . PRO A 1 264 ? 4.561 -6.417 8.870 1.00 96.75 264 PRO A CA 1
ATOM 2159 C C . PRO A 1 264 ? 3.132 -6.695 8.397 1.00 96.75 264 PRO A C 1
ATOM 2161 O O . PRO A 1 264 ? 2.927 -7.454 7.446 1.00 96.75 264 PRO A O 1
ATOM 2164 N N . ILE A 1 265 ? 2.130 -6.065 9.016 1.00 97.12 265 ILE A N 1
ATOM 2165 C CA . ILE A 1 265 ? 0.727 -6.199 8.602 1.00 97.12 265 ILE A CA 1
ATOM 2166 C C . ILE A 1 265 ? 0.513 -5.566 7.221 1.00 97.12 265 ILE A C 1
ATOM 2168 O O . ILE A 1 265 ? -0.133 -6.166 6.358 1.00 97.12 265 ILE A O 1
ATOM 2172 N N . GLY A 1 266 ? 1.049 -4.367 6.994 1.00 95.06 266 GLY A N 1
ATOM 2173 C CA . GLY A 1 266 ? 0.953 -3.640 5.733 1.00 95.06 266 GLY A CA 1
ATOM 2174 C C . GLY A 1 266 ? 1.529 -4.419 4.555 1.00 95.06 266 GLY A C 1
ATOM 2175 O O . GLY A 1 266 ? 0.914 -4.439 3.487 1.00 95.06 266 GLY A O 1
ATOM 2176 N N . PHE A 1 267 ? 2.655 -5.097 4.769 1.00 96.56 267 PHE A N 1
ATOM 2177 C CA . PHE A 1 267 ? 3.346 -5.871 3.747 1.00 96.56 267 PHE A CA 1
ATOM 2178 C C . PHE A 1 267 ? 2.785 -7.291 3.583 1.00 96.56 267 PHE A C 1
ATOM 2180 O O . PHE A 1 267 ? 2.331 -7.654 2.495 1.00 96.56 267 PHE A O 1
ATOM 2187 N N . SER A 1 268 ? 2.776 -8.096 4.649 1.00 95.75 268 SER A N 1
ATOM 2188 C CA . SER A 1 268 ? 2.461 -9.535 4.587 1.00 95.75 268 SER A CA 1
ATOM 2189 C C . SER A 1 268 ? 0.961 -9.833 4.611 1.00 95.75 268 SER A C 1
ATOM 2191 O O . SER A 1 268 ? 0.537 -10.923 4.230 1.00 95.75 268 SER A O 1
ATOM 2193 N N . CYS A 1 269 ? 0.144 -8.874 5.058 1.00 96.06 269 CYS A N 1
ATOM 2194 C CA . CYS A 1 269 ? -1.299 -9.051 5.217 1.00 96.06 269 CYS A CA 1
ATOM 2195 C C . CYS A 1 269 ? -2.122 -8.119 4.314 1.00 96.06 269 CYS A C 1
ATOM 2197 O O . CYS A 1 269 ? -3.298 -7.873 4.591 1.00 96.06 269 CYS A O 1
ATOM 2199 N N . HIS A 1 270 ? -1.544 -7.608 3.225 1.00 95.00 270 HIS A N 1
ATOM 2200 C CA . HIS A 1 270 ? -2.312 -6.979 2.148 1.00 95.00 270 HIS A CA 1
ATOM 2201 C C . HIS A 1 270 ? -3.061 -8.054 1.345 1.00 95.00 270 HIS A C 1
ATOM 2203 O O . HIS A 1 270 ? -2.589 -9.180 1.239 1.00 95.00 270 HIS A O 1
ATOM 2209 N N . GLU A 1 271 ? -4.196 -7.737 0.714 1.00 93.94 271 GLU A N 1
ATOM 2210 C CA . GLU A 1 271 ? -5.013 -8.736 -0.009 1.00 93.94 271 GLU A CA 1
ATOM 2211 C C . GLU A 1 271 ? -4.231 -9.564 -1.047 1.00 93.94 271 GLU A C 1
ATOM 2213 O O . GLU A 1 271 ? -4.574 -10.705 -1.331 1.00 93.94 271 GLU A O 1
ATOM 2218 N N . ILE A 1 272 ? -3.193 -8.961 -1.634 1.00 93.81 272 ILE A N 1
ATOM 2219 C CA . ILE A 1 272 ? -2.430 -9.511 -2.756 1.00 93.81 272 ILE A CA 1
ATOM 2220 C C . ILE A 1 272 ? -1.253 -10.370 -2.274 1.00 93.81 272 ILE A C 1
ATOM 2222 O O . ILE A 1 272 ? -0.719 -11.200 -3.012 1.00 93.81 272 ILE A O 1
ATOM 2226 N N . THR A 1 273 ? -0.855 -10.187 -1.016 1.00 95.56 273 THR A N 1
ATOM 2227 C CA . THR A 1 273 ? 0.247 -10.895 -0.356 1.00 95.56 273 THR A CA 1
ATOM 2228 C C . THR A 1 273 ? -0.241 -11.877 0.707 1.00 95.56 273 THR A C 1
ATOM 2230 O O . THR A 1 273 ? 0.508 -12.774 1.078 1.00 95.56 273 THR A O 1
ATOM 2233 N N . PHE A 1 274 ? -1.498 -11.775 1.144 1.00 95.19 274 PHE A N 1
ATOM 2234 C CA . PHE A 1 274 ? -2.068 -12.590 2.210 1.00 95.19 274 PHE A CA 1
ATOM 2235 C C . PHE A 1 274 ? -2.073 -14.086 1.875 1.00 95.19 274 PHE A C 1
ATOM 2237 O O . PHE A 1 274 ? -2.629 -14.509 0.860 1.00 95.19 274 PHE A O 1
ATOM 2244 N N . LYS A 1 275 ? -1.520 -14.898 2.782 1.00 93.38 275 LYS A N 1
ATOM 2245 C CA . LYS A 1 275 ? -1.486 -16.372 2.678 1.00 93.38 275 LYS A CA 1
ATOM 2246 C C . LYS A 1 275 ? -2.213 -17.091 3.812 1.00 93.38 275 LYS A C 1
ATOM 2248 O O . LYS A 1 275 ? -2.105 -18.303 3.954 1.00 93.38 275 LYS A O 1
ATOM 2253 N N . GLY A 1 276 ? -2.956 -16.349 4.623 1.00 94.19 276 GLY A N 1
ATOM 2254 C CA . GLY A 1 276 ? -3.500 -16.830 5.886 1.00 94.19 276 GLY A CA 1
ATOM 2255 C C . GLY A 1 276 ? -3.117 -15.896 7.022 1.00 94.19 276 GLY A C 1
ATOM 2256 O O . GLY A 1 276 ? -2.368 -14.943 6.823 1.00 94.19 276 GLY A O 1
ATOM 2257 N N . ILE A 1 277 ? -3.678 -16.149 8.202 1.00 95.06 277 ILE A N 1
ATOM 2258 C CA . ILE A 1 277 ? -3.319 -15.412 9.416 1.00 95.06 277 ILE A CA 1
ATOM 2259 C C . ILE A 1 277 ? -1.892 -15.837 9.788 1.00 95.06 277 ILE A C 1
ATOM 2261 O O . ILE A 1 277 ? -1.707 -17.025 10.060 1.00 95.06 277 ILE A O 1
ATOM 2265 N N . PRO A 1 278 ? -0.895 -14.932 9.760 1.00 93.31 278 PRO A N 1
ATOM 2266 C CA . PRO A 1 278 ? 0.478 -15.295 10.087 1.00 93.31 278 PRO A CA 1
ATOM 2267 C C . PRO A 1 278 ? 0.621 -15.639 11.565 1.00 93.31 278 PRO A C 1
ATOM 2269 O O . PRO A 1 278 ? -0.174 -15.200 12.402 1.00 93.31 278 PRO A O 1
ATOM 2272 N N . ASN A 1 279 ? 1.679 -16.366 11.900 1.00 94.50 279 ASN A N 1
ATOM 2273 C CA . ASN A 1 279 ? 2.079 -16.526 13.287 1.00 94.50 279 ASN A CA 1
ATOM 2274 C C . ASN A 1 279 ? 2.559 -15.181 13.850 1.00 94.50 279 ASN A C 1
ATOM 2276 O O . ASN A 1 279 ? 3.098 -14.332 13.139 1.00 94.50 279 ASN A O 1
ATOM 2280 N N . ALA A 1 280 ? 2.404 -14.986 15.160 1.00 94.38 280 ALA A N 1
ATOM 2281 C CA . ALA A 1 280 ? 2.715 -13.709 15.800 1.00 94.38 280 ALA A CA 1
ATOM 2282 C C . ALA A 1 280 ? 4.195 -13.284 15.652 1.00 94.38 280 ALA A C 1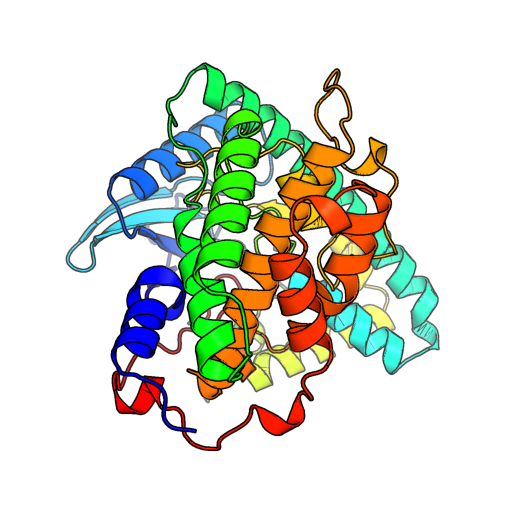
ATOM 2284 O O . ALA A 1 280 ? 4.493 -12.095 15.599 1.00 94.38 280 ALA A O 1
ATOM 2285 N N . ASN A 1 281 ? 5.118 -14.245 15.541 1.00 93.50 281 ASN A N 1
ATOM 2286 C CA . ASN A 1 281 ? 6.546 -13.999 15.310 1.00 93.50 281 ASN A CA 1
ATOM 2287 C C . ASN A 1 281 ? 6.865 -13.509 13.891 1.00 93.50 281 ASN A C 1
ATOM 2289 O O . ASN A 1 281 ? 7.890 -12.871 13.693 1.00 93.50 281 ASN A O 1
ATOM 2293 N N . GLU A 1 282 ? 5.999 -13.773 12.913 1.00 93.00 282 GLU A N 1
ATOM 2294 C CA . GLU A 1 282 ? 6.151 -13.271 11.540 1.00 93.00 282 GLU A CA 1
ATOM 2295 C C . GLU A 1 282 ? 5.718 -11.797 11.420 1.00 93.00 282 GLU A C 1
ATOM 2297 O O . GLU A 1 282 ? 5.984 -11.145 10.410 1.00 93.00 282 GLU A O 1
ATOM 2302 N N . LEU A 1 283 ? 5.062 -11.264 12.460 1.00 96.00 283 LEU A N 1
ATOM 2303 C CA . LEU A 1 283 ? 4.542 -9.897 12.526 1.00 96.00 283 LEU A CA 1
ATOM 2304 C C . LEU A 1 283 ? 5.437 -8.941 13.325 1.00 96.00 283 LEU A C 1
ATOM 2306 O O . LEU A 1 283 ? 5.005 -7.844 13.666 1.00 96.00 283 LEU A O 1
ATOM 2310 N N . VAL A 1 284 ? 6.675 -9.335 13.625 1.00 94.69 284 VAL A N 1
ATOM 2311 C CA . VAL A 1 284 ? 7.660 -8.497 14.318 1.00 94.69 284 VAL A CA 1
ATOM 2312 C C . VAL A 1 284 ? 8.999 -8.599 13.597 1.00 94.69 284 VAL A C 1
ATOM 2314 O O . VAL A 1 284 ? 9.602 -9.664 13.541 1.00 94.69 284 VAL A O 1
ATOM 2317 N N . TRP A 1 285 ? 9.477 -7.483 13.046 1.00 94.44 285 TRP A N 1
ATOM 2318 C CA . TRP A 1 285 ? 10.752 -7.413 12.308 1.00 94.44 285 TRP A CA 1
ATOM 2319 C C . TRP A 1 285 ? 11.908 -6.810 13.119 1.00 94.44 285 TRP A C 1
ATOM 2321 O O . TRP A 1 285 ? 13.076 -6.848 12.709 1.00 94.44 285 TRP A O 1
ATOM 2331 N N . LEU A 1 286 ? 11.581 -6.230 14.272 1.00 91.81 286 LEU A N 1
ATOM 2332 C CA . LEU A 1 286 ? 12.529 -5.604 15.180 1.00 91.81 286 LEU A CA 1
ATOM 2333 C C . LEU A 1 286 ? 12.998 -6.613 16.226 1.00 91.81 286 LEU A C 1
ATOM 2335 O O . LEU A 1 286 ? 12.190 -7.217 16.933 1.00 91.81 286 LEU A O 1
ATOM 2339 N N . ASP A 1 287 ? 14.315 -6.759 16.342 1.00 86.25 287 ASP A N 1
ATOM 2340 C CA . ASP A 1 287 ? 14.919 -7.687 17.292 1.00 86.25 287 ASP A CA 1
ATOM 2341 C C . ASP A 1 287 ? 14.576 -7.283 18.739 1.00 86.25 287 ASP A C 1
ATOM 2343 O O . ASP A 1 287 ? 14.523 -6.100 19.080 1.00 86.25 287 ASP A O 1
ATOM 2347 N N . ASN A 1 288 ? 14.378 -8.277 19.610 1.00 83.69 288 ASN A N 1
ATOM 2348 C CA . ASN A 1 288 ? 14.085 -8.114 21.044 1.00 83.69 288 ASN A CA 1
ATOM 2349 C C . ASN A 1 288 ? 12.757 -7.414 21.398 1.00 83.69 288 ASN A C 1
ATOM 2351 O O . ASN A 1 288 ? 12.552 -7.071 22.564 1.00 83.69 288 ASN A O 1
ATOM 2355 N N . HIS A 1 289 ? 11.838 -7.213 20.449 1.00 89.31 289 HIS A N 1
ATOM 2356 C CA . HIS A 1 289 ? 10.500 -6.723 20.779 1.00 89.31 289 HIS A CA 1
ATOM 2357 C C . HIS A 1 289 ? 9.618 -7.859 21.318 1.00 89.31 289 HIS A C 1
ATOM 2359 O O . HIS A 1 289 ? 9.494 -8.918 20.701 1.00 89.31 289 HIS A O 1
ATOM 2365 N N . SER A 1 290 ? 8.995 -7.650 22.479 1.00 92.00 290 SER A N 1
ATOM 2366 C CA . SER A 1 290 ? 8.084 -8.631 23.071 1.00 92.00 290 SER A CA 1
ATOM 2367 C C . SER A 1 290 ? 6.782 -8.702 22.282 1.00 92.00 290 SER A C 1
ATOM 2369 O O . SER A 1 290 ? 6.108 -7.692 22.113 1.00 92.00 290 SER A O 1
ATOM 2371 N N . ILE A 1 291 ? 6.398 -9.901 21.854 1.00 95.06 291 ILE A N 1
ATOM 2372 C CA . ILE A 1 291 ? 5.148 -10.119 21.125 1.00 95.06 291 ILE A CA 1
ATOM 2373 C C . ILE A 1 291 ? 3.964 -10.038 22.091 1.00 95.06 291 ILE A C 1
ATOM 2375 O O . ILE A 1 291 ? 3.884 -10.810 23.048 1.00 95.06 291 ILE A O 1
ATOM 2379 N N . ASN A 1 292 ? 3.005 -9.164 21.787 1.00 96.31 292 ASN A N 1
ATOM 2380 C CA . ASN A 1 292 ? 1.734 -9.072 22.495 1.00 96.31 292 ASN A CA 1
ATOM 2381 C C . ASN A 1 292 ? 0.561 -9.263 21.512 1.00 96.31 292 ASN A C 1
ATOM 2383 O O . ASN A 1 292 ? 0.309 -8.394 20.674 1.00 96.31 292 ASN A O 1
ATOM 2387 N N . PRO A 1 293 ? -0.200 -10.369 21.616 1.00 96.62 293 PRO A N 1
ATOM 2388 C CA . PRO A 1 293 ? -1.320 -10.647 20.717 1.00 96.62 293 PRO A CA 1
ATOM 2389 C C . PRO A 1 293 ? -2.371 -9.528 20.661 1.00 96.62 293 PRO A C 1
ATOM 2391 O O . PRO A 1 293 ? -2.851 -9.174 19.585 1.00 96.62 293 PRO A O 1
ATOM 2394 N N . LYS A 1 294 ? -2.686 -8.887 21.792 1.00 96.88 294 LYS A N 1
ATOM 2395 C CA . LYS A 1 294 ? -3.662 -7.789 21.804 1.00 96.88 294 LYS A CA 1
ATOM 2396 C C . LYS A 1 294 ? -3.192 -6.608 20.952 1.00 96.88 294 LYS A C 1
ATOM 2398 O O . LYS A 1 294 ? -3.994 -6.004 20.245 1.00 96.88 294 LYS A O 1
ATOM 2403 N N . GLU A 1 295 ? -1.903 -6.290 21.005 1.00 97.06 295 GLU A N 1
ATOM 2404 C CA . GLU A 1 295 ? -1.319 -5.193 20.230 1.00 97.06 295 GLU A CA 1
ATOM 2405 C C . GLU A 1 295 ? -1.370 -5.492 18.734 1.00 97.06 295 GLU A C 1
ATOM 2407 O O . GLU A 1 295 ? -1.789 -4.632 17.967 1.00 97.06 295 GLU A O 1
ATOM 2412 N N . ILE A 1 296 ? -1.088 -6.739 18.334 1.00 97.81 296 ILE A N 1
ATOM 2413 C CA . ILE A 1 296 ? -1.275 -7.201 16.950 1.00 97.81 296 ILE A CA 1
ATOM 2414 C C . ILE A 1 296 ? -2.723 -6.968 16.496 1.00 97.81 296 ILE A C 1
ATOM 2416 O O . ILE A 1 296 ? -2.956 -6.397 15.429 1.00 97.81 296 ILE A O 1
ATOM 2420 N N . ALA A 1 297 ? -3.709 -7.376 17.305 1.00 97.62 297 ALA A N 1
ATOM 2421 C CA . ALA A 1 297 ? -5.123 -7.192 16.979 1.00 97.62 297 ALA A CA 1
ATOM 2422 C C . ALA A 1 297 ? -5.492 -5.707 16.807 1.00 97.62 297 ALA A C 1
ATOM 2424 O O . ALA A 1 297 ? -6.197 -5.358 15.858 1.00 97.62 297 ALA A O 1
ATOM 2425 N N . LEU A 1 298 ? -4.997 -4.834 17.692 1.00 96.12 298 LEU A N 1
ATOM 2426 C CA . LEU A 1 298 ? -5.193 -3.385 17.594 1.00 96.12 298 LEU A CA 1
ATOM 2427 C C . LEU A 1 298 ? -4.591 -2.831 16.297 1.00 96.12 298 LEU A C 1
ATOM 2429 O O . LEU A 1 298 ? -5.276 -2.109 15.573 1.00 96.12 298 LEU A O 1
ATOM 2433 N N . SER A 1 299 ? -3.367 -3.224 15.947 1.00 96.00 299 SER A N 1
ATOM 2434 C CA . SER A 1 299 ? -2.714 -2.800 14.704 1.00 96.00 299 SER A CA 1
ATOM 2435 C C . SER A 1 299 ? -3.480 -3.243 13.459 1.00 96.00 299 SER A C 1
ATOM 2437 O O . SER A 1 299 ? -3.651 -2.451 12.531 1.00 96.00 299 SER A O 1
ATOM 2439 N N . PHE A 1 300 ? -4.040 -4.458 13.456 1.00 96.44 300 PHE A N 1
ATOM 2440 C CA . PHE A 1 300 ? -4.940 -4.896 12.386 1.00 96.44 300 PHE A CA 1
ATOM 2441 C C . PHE A 1 300 ? -6.199 -4.036 12.294 1.00 96.44 300 PHE A C 1
ATOM 2443 O O . PHE A 1 300 ? -6.569 -3.654 11.185 1.00 96.44 300 PHE A O 1
ATOM 2450 N N . ILE A 1 301 ? -6.843 -3.708 13.422 1.00 95.00 301 ILE A N 1
ATOM 2451 C CA . ILE A 1 301 ? -8.026 -2.832 13.440 1.00 95.00 301 ILE A CA 1
ATOM 2452 C C . ILE A 1 301 ? -7.704 -1.508 12.746 1.00 95.00 301 ILE A C 1
ATOM 2454 O O . ILE A 1 301 ? -8.400 -1.134 11.799 1.00 95.00 301 ILE A O 1
ATOM 2458 N N . ILE A 1 302 ? -6.626 -0.836 13.158 1.00 92.50 302 ILE A N 1
ATOM 2459 C CA . ILE A 1 302 ? -6.228 0.451 12.577 1.00 92.50 302 ILE A CA 1
ATOM 2460 C C . ILE A 1 302 ? -5.934 0.302 11.082 1.00 92.50 302 ILE A C 1
ATOM 2462 O O . ILE A 1 302 ? -6.540 0.990 10.252 1.00 92.50 302 ILE A O 1
ATOM 2466 N N . ARG A 1 303 ? -5.041 -0.623 10.717 1.00 92.31 303 ARG A N 1
ATOM 2467 C CA . ARG A 1 303 ? -4.555 -0.773 9.342 1.00 92.31 303 ARG A CA 1
ATOM 2468 C C . ARG A 1 303 ? -5.671 -1.173 8.378 1.00 92.31 303 ARG A C 1
ATOM 2470 O O . ARG A 1 303 ? -5.818 -0.569 7.315 1.00 92.31 303 ARG A O 1
ATOM 2477 N N . TYR A 1 304 ? -6.497 -2.155 8.741 1.00 93.94 304 TYR A N 1
ATOM 2478 C CA . TYR A 1 304 ? -7.540 -2.673 7.852 1.00 93.94 304 TYR A CA 1
ATOM 2479 C C . TYR A 1 304 ? -8.720 -1.717 7.706 1.00 93.94 304 TYR A C 1
ATOM 2481 O O . TYR A 1 304 ? -9.265 -1.620 6.607 1.00 93.94 304 TYR A O 1
ATOM 2489 N N . LEU A 1 305 ? -9.083 -0.957 8.745 1.00 90.31 305 LEU A N 1
ATOM 2490 C CA . LEU A 1 305 ? -10.075 0.112 8.594 1.00 90.31 305 LEU A CA 1
ATOM 2491 C C . LEU A 1 305 ? -9.577 1.202 7.647 1.00 90.31 305 LEU A C 1
ATOM 2493 O O . LEU A 1 305 ? -10.325 1.665 6.789 1.00 90.31 305 LEU A O 1
ATOM 2497 N N . ARG A 1 306 ? -8.302 1.588 7.748 1.00 85.81 306 ARG A N 1
ATOM 2498 C CA . ARG A 1 306 ? -7.710 2.587 6.848 1.00 85.81 306 ARG A CA 1
ATOM 2499 C C . ARG A 1 306 ? -7.615 2.095 5.408 1.00 85.81 306 ARG A C 1
ATOM 2501 O O . ARG A 1 306 ? -7.785 2.895 4.488 1.00 85.81 306 ARG A O 1
ATOM 2508 N N . PHE A 1 307 ? -7.356 0.806 5.205 1.00 85.56 307 PHE A N 1
ATOM 2509 C CA . PHE A 1 307 ? -7.280 0.202 3.877 1.00 85.56 307 PHE A CA 1
ATOM 2510 C C . PHE A 1 307 ? -8.651 -0.049 3.273 1.00 85.56 307 PHE A C 1
ATOM 2512 O O . PHE A 1 307 ? -8.970 0.530 2.236 1.00 85.56 307 PHE A O 1
ATOM 2519 N N . GLY A 1 308 ? -9.448 -0.899 3.913 1.00 87.56 308 GLY A N 1
ATOM 2520 C CA . GLY A 1 308 ? -10.759 -1.292 3.420 1.00 87.56 308 GLY A CA 1
ATOM 2521 C C . GLY A 1 308 ? -11.758 -0.152 3.502 1.00 87.56 308 GLY A C 1
ATOM 2522 O O . GLY A 1 308 ? -12.432 0.127 2.520 1.00 87.56 308 GLY A O 1
ATOM 2523 N N . GLY A 1 309 ? -11.824 0.545 4.639 1.00 89.31 309 GLY A N 1
ATOM 2524 C CA . GLY A 1 309 ? -12.824 1.587 4.871 1.00 89.31 309 GLY A CA 1
ATOM 2525 C C . GLY A 1 309 ? -12.708 2.738 3.880 1.00 89.31 309 GLY A C 1
ATOM 2526 O O . GLY A 1 309 ? -13.687 3.058 3.219 1.00 89.31 309 GLY A O 1
ATOM 2527 N N . ARG A 1 310 ? -11.497 3.277 3.667 1.00 86.50 310 ARG A N 1
ATOM 2528 C CA . ARG A 1 310 ? -11.273 4.316 2.645 1.00 86.50 310 ARG A CA 1
ATOM 2529 C C . ARG A 1 310 ? -11.687 3.845 1.249 1.00 86.50 310 ARG A C 1
ATOM 2531 O O . ARG A 1 310 ? -12.341 4.592 0.533 1.00 86.50 310 ARG A O 1
ATOM 2538 N N . LYS A 1 311 ? -11.290 2.633 0.847 1.00 88.44 311 LYS A N 1
ATOM 2539 C CA . LYS A 1 311 ? -11.617 2.092 -0.483 1.00 88.44 311 LYS A CA 1
ATOM 2540 C C . LYS A 1 311 ? -13.125 1.880 -0.653 1.00 88.44 311 LYS A C 1
ATOM 2542 O O . LYS A 1 311 ? -13.656 2.231 -1.696 1.00 88.44 311 LYS A O 1
ATOM 2547 N N . MET A 1 312 ? -13.815 1.388 0.378 1.00 87.75 312 MET A N 1
ATOM 2548 C CA . MET A 1 312 ? -15.278 1.267 0.380 1.00 87.75 312 MET A CA 1
ATOM 2549 C C . MET A 1 312 ? -15.966 2.617 0.252 1.00 87.75 312 MET A C 1
ATOM 2551 O O . MET A 1 312 ? -16.929 2.749 -0.491 1.00 87.75 312 MET A O 1
ATOM 2555 N N . THR A 1 313 ? -15.463 3.634 0.947 1.00 87.06 313 THR A N 1
ATOM 2556 C CA . THR A 1 313 ? -15.986 4.989 0.808 1.00 87.06 313 THR A CA 1
ATOM 2557 C C . THR A 1 313 ? -15.805 5.517 -0.613 1.00 87.06 313 THR A C 1
ATOM 2559 O O . THR A 1 313 ? -16.743 6.083 -1.160 1.00 87.06 313 THR A O 1
ATOM 2562 N N . TYR A 1 314 ? -14.641 5.291 -1.230 1.00 86.94 314 TYR A N 1
ATOM 2563 C CA . TYR A 1 314 ? -14.401 5.622 -2.637 1.00 86.94 314 TYR A CA 1
ATOM 2564 C C . TYR A 1 314 ? -15.380 4.918 -3.577 1.00 86.94 314 TYR A C 1
ATOM 2566 O O . TYR A 1 314 ? -15.942 5.574 -4.441 1.00 86.94 314 TYR A O 1
ATOM 2574 N N . HIS A 1 315 ? -15.602 3.616 -3.381 1.00 85.25 315 HIS A N 1
ATOM 2575 C CA . HIS A 1 315 ? -16.526 2.817 -4.189 1.00 85.25 315 HIS A CA 1
ATOM 2576 C C . HIS A 1 315 ? -17.920 3.464 -4.244 1.00 85.25 315 HIS A C 1
ATOM 2578 O O . HIS A 1 315 ? -18.521 3.518 -5.304 1.00 85.25 315 HIS A O 1
ATOM 2584 N N . ILE A 1 316 ? -18.396 4.020 -3.127 1.00 84.19 316 ILE A N 1
ATOM 2585 C CA . ILE A 1 316 ? -19.747 4.592 -3.019 1.00 84.19 316 ILE A CA 1
ATOM 2586 C C . ILE A 1 316 ? -19.799 6.075 -3.408 1.00 84.19 316 ILE A C 1
ATOM 2588 O O . ILE A 1 316 ? -20.741 6.511 -4.058 1.00 84.19 316 ILE A O 1
ATOM 2592 N N . ILE A 1 317 ? -18.835 6.875 -2.942 1.00 85.81 317 ILE A N 1
ATOM 2593 C CA . ILE A 1 317 ? -18.875 8.342 -3.058 1.00 85.81 317 ILE A CA 1
ATOM 2594 C C . ILE A 1 317 ? -18.266 8.825 -4.378 1.00 85.81 317 ILE A C 1
ATOM 2596 O O . ILE A 1 317 ? -18.726 9.824 -4.923 1.00 85.81 317 ILE A O 1
ATOM 2600 N N . HIS A 1 318 ? -17.225 8.144 -4.863 1.00 85.19 318 HIS A N 1
ATOM 2601 C CA . HIS A 1 318 ? -16.471 8.524 -6.058 1.00 85.19 318 HIS A CA 1
ATOM 2602 C C . HIS A 1 318 ? -16.198 7.287 -6.948 1.00 85.19 318 HIS A C 1
ATOM 2604 O O . HIS A 1 318 ? -15.032 6.911 -7.158 1.00 85.19 318 HIS A O 1
ATOM 2610 N N . PRO A 1 319 ? -17.262 6.598 -7.419 1.00 83.50 319 PRO A N 1
ATOM 2611 C CA . PRO A 1 319 ? -17.160 5.325 -8.134 1.00 83.50 319 PRO A CA 1
ATOM 2612 C C . PRO A 1 319 ? -16.313 5.426 -9.405 1.00 83.50 319 PRO A C 1
ATOM 2614 O O . PRO A 1 319 ? -15.593 4.476 -9.728 1.00 83.50 319 PRO A O 1
ATOM 2617 N N . HIS A 1 320 ? -16.322 6.577 -10.094 1.00 81.94 320 HIS A N 1
ATOM 2618 C CA . HIS A 1 320 ? -15.495 6.759 -11.282 1.00 81.94 320 HIS A CA 1
ATOM 2619 C C . HIS A 1 320 ? -14.015 6.657 -10.933 1.00 81.94 320 HIS A C 1
ATOM 2621 O O . HIS A 1 320 ? -13.330 5.828 -11.518 1.00 81.94 320 HIS A O 1
ATOM 2627 N N . ALA A 1 321 ? -13.507 7.420 -9.956 1.00 80.88 321 ALA A N 1
ATOM 2628 C CA . ALA A 1 321 ? -12.096 7.333 -9.569 1.00 80.88 321 ALA A CA 1
ATOM 2629 C C . ALA A 1 321 ? -11.739 5.984 -8.934 1.00 80.88 321 ALA A C 1
ATOM 2631 O O . ALA A 1 321 ? -10.615 5.501 -9.109 1.00 80.88 321 ALA A O 1
ATOM 2632 N N . TYR A 1 322 ? -12.683 5.359 -8.220 1.00 84.75 322 TYR A N 1
ATOM 2633 C CA . TYR A 1 322 ? -12.480 4.051 -7.601 1.00 84.75 322 TYR A CA 1
ATOM 2634 C C . TYR A 1 322 ? -12.048 2.989 -8.625 1.00 84.75 322 TYR A C 1
ATOM 2636 O O . TYR A 1 322 ? -11.042 2.314 -8.390 1.00 84.75 322 TYR A O 1
ATOM 2644 N N . ILE A 1 323 ? -12.737 2.890 -9.772 1.00 80.62 323 ILE A N 1
ATOM 2645 C CA . ILE A 1 323 ? -12.473 1.870 -10.808 1.00 80.62 323 ILE A CA 1
ATOM 2646 C C . ILE A 1 323 ? -11.015 1.905 -11.279 1.00 80.62 323 ILE A C 1
ATOM 2648 O O . ILE A 1 323 ? -10.394 0.861 -11.472 1.00 80.62 323 ILE A O 1
ATOM 2652 N N . TYR A 1 324 ? -10.440 3.097 -11.419 1.00 78.25 324 TYR A N 1
ATOM 2653 C CA . TYR A 1 324 ? -9.057 3.240 -11.868 1.00 78.25 324 TYR A CA 1
ATOM 2654 C C . TYR A 1 324 ? -8.063 3.093 -10.716 1.00 78.25 324 TYR A C 1
ATOM 2656 O O . TYR A 1 324 ? -7.057 2.394 -10.832 1.00 78.25 324 TYR A O 1
ATOM 2664 N N . ARG A 1 325 ? -8.331 3.748 -9.580 1.00 80.06 325 ARG A N 1
ATOM 2665 C CA . ARG A 1 325 ? -7.403 3.819 -8.442 1.00 80.06 325 ARG A CA 1
ATOM 2666 C C . ARG A 1 325 ? -7.232 2.478 -7.731 1.00 80.06 325 ARG A C 1
ATOM 2668 O O . ARG A 1 325 ? -6.176 2.215 -7.151 1.00 80.06 325 ARG A O 1
ATOM 2675 N N . PHE A 1 326 ? -8.280 1.665 -7.748 1.00 84.50 326 PHE A N 1
ATOM 2676 C CA . PHE A 1 326 ? -8.377 0.411 -7.014 1.00 84.50 326 PHE A CA 1
ATOM 2677 C C . PHE A 1 326 ? -8.690 -0.774 -7.939 1.00 84.50 326 PHE A C 1
ATOM 2679 O O . PHE A 1 326 ? -9.138 -1.802 -7.447 1.00 84.50 326 PHE A O 1
ATOM 2686 N N . LYS A 1 327 ? -8.393 -0.663 -9.249 1.00 85.31 327 LYS A N 1
ATOM 2687 C CA . LYS A 1 327 ? -8.619 -1.696 -10.288 1.00 85.31 327 LYS A CA 1
ATOM 2688 C C . LYS A 1 327 ? -8.293 -3.121 -9.824 1.00 85.31 327 LYS A C 1
ATOM 2690 O O . LYS A 1 327 ? -9.050 -4.049 -10.082 1.00 85.31 327 LYS A O 1
ATOM 2695 N N . TYR A 1 328 ? -7.155 -3.290 -9.148 1.00 89.50 328 TYR A N 1
ATOM 2696 C CA . TYR A 1 328 ? -6.658 -4.595 -8.698 1.00 89.50 328 TYR A CA 1
ATOM 2697 C C . TYR A 1 328 ? -6.905 -4.892 -7.216 1.00 89.50 328 TYR A C 1
ATOM 2699 O O . TYR A 1 328 ? -6.438 -5.928 -6.731 1.00 89.50 328 TYR A O 1
ATOM 2707 N N . ASP A 1 329 ? -7.585 -3.998 -6.499 1.00 87.88 329 ASP A N 1
ATOM 2708 C CA . ASP A 1 329 ? -7.914 -4.159 -5.090 1.00 87.88 329 ASP A CA 1
ATOM 2709 C C . ASP A 1 329 ? -9.298 -4.785 -4.870 1.00 87.88 329 ASP A C 1
ATOM 2711 O O . ASP A 1 329 ? -10.202 -4.735 -5.699 1.00 87.88 329 ASP A O 1
ATOM 2715 N N . ASN A 1 330 ? -9.478 -5.331 -3.678 1.00 88.69 330 ASN A N 1
ATOM 2716 C CA . ASN A 1 330 ? -10.702 -5.885 -3.152 1.00 88.69 330 ASN A CA 1
ATOM 2717 C C . ASN A 1 330 ? -10.876 -5.394 -1.710 1.00 88.69 330 ASN A C 1
ATOM 2719 O O . ASN A 1 330 ? -10.486 -6.045 -0.746 1.00 88.69 330 ASN A O 1
ATOM 2723 N N . GLU A 1 331 ? -11.520 -4.252 -1.532 1.00 88.25 331 GLU A N 1
ATOM 2724 C CA . GLU A 1 331 ? -11.766 -3.617 -0.236 1.00 88.25 331 GLU A CA 1
ATOM 2725 C C . GLU A 1 331 ? -12.546 -4.485 0.755 1.00 88.25 331 GLU A C 1
ATOM 2727 O O . GLU A 1 331 ? -12.338 -4.393 1.967 1.00 88.25 331 GLU A O 1
ATOM 2732 N N . PHE A 1 332 ? -13.394 -5.384 0.258 1.00 88.88 332 PHE A N 1
ATOM 2733 C CA . PHE A 1 332 ? -14.132 -6.322 1.100 1.00 88.88 332 PHE A CA 1
ATOM 2734 C C . PHE A 1 332 ? -13.222 -7.355 1.757 1.00 88.88 332 PHE A C 1
ATOM 2736 O O . PHE A 1 332 ? -13.561 -7.867 2.823 1.00 88.88 332 PHE A O 1
ATOM 2743 N N . PHE A 1 333 ? -12.057 -7.648 1.167 1.00 93.31 333 PHE A N 1
ATOM 2744 C CA . PHE A 1 333 ? -11.071 -8.552 1.754 1.00 93.31 333 PHE A CA 1
ATOM 2745 C C . PHE A 1 333 ? -10.757 -8.168 3.205 1.00 93.31 333 PHE A C 1
ATOM 2747 O O . PHE A 1 333 ? -10.796 -9.028 4.087 1.00 93.31 333 PHE A O 1
ATOM 2754 N N . TYR A 1 334 ? -10.513 -6.879 3.464 1.00 93.81 334 TYR A N 1
ATOM 2755 C CA . TYR A 1 334 ? -10.092 -6.410 4.782 1.00 93.81 334 TYR A CA 1
ATOM 2756 C C . TYR A 1 334 ? -11.168 -6.683 5.834 1.00 93.81 334 TYR A C 1
ATOM 2758 O O . TYR A 1 334 ? -10.877 -7.313 6.846 1.00 93.81 334 TYR A O 1
ATOM 2766 N N . PHE A 1 335 ? -12.430 -6.336 5.575 1.00 92.00 335 PHE A N 1
ATOM 2767 C CA . PHE A 1 335 ? -13.528 -6.609 6.513 1.00 92.00 335 PHE A CA 1
ATOM 2768 C C . PHE A 1 335 ? -13.847 -8.104 6.639 1.00 92.00 335 PHE A C 1
ATOM 2770 O O . PHE A 1 335 ? -14.104 -8.592 7.740 1.00 92.00 335 PHE A O 1
ATOM 2777 N N . ASN A 1 336 ? -13.748 -8.858 5.540 1.00 92.81 336 ASN A N 1
ATOM 2778 C CA . ASN A 1 336 ? -13.976 -10.304 5.533 1.00 92.81 336 ASN A CA 1
ATOM 2779 C C . ASN A 1 336 ? -12.999 -11.065 6.434 1.00 92.81 336 ASN A C 1
ATOM 2781 O O . ASN A 1 336 ? -13.367 -12.103 6.995 1.00 92.81 336 ASN A O 1
ATOM 2785 N N . LYS A 1 337 ? -11.761 -10.573 6.556 1.00 95.19 337 LYS A N 1
ATOM 2786 C CA . LYS A 1 337 ? -10.713 -11.186 7.379 1.00 95.19 337 LYS A CA 1
ATOM 2787 C C . LYS A 1 337 ? -10.622 -10.595 8.784 1.00 95.19 337 LYS A C 1
ATOM 2789 O O . LYS A 1 337 ? -10.312 -11.342 9.712 1.00 95.19 337 LYS A O 1
ATOM 2794 N N . LEU A 1 338 ? -10.931 -9.307 8.954 1.00 95.38 338 LEU A N 1
ATOM 2795 C CA . LEU A 1 338 ? -10.664 -8.557 10.184 1.00 95.38 338 LEU A CA 1
ATOM 2796 C C . LEU A 1 338 ? -11.242 -9.220 11.439 1.00 95.38 338 LEU A C 1
ATOM 2798 O O . LEU A 1 338 ? -10.516 -9.420 12.405 1.00 95.38 338 LEU A O 1
ATOM 2802 N N . GLU A 1 339 ? -12.510 -9.637 11.419 1.00 95.31 339 GLU A N 1
ATOM 2803 C CA . GLU A 1 339 ? -13.135 -10.286 12.583 1.00 95.31 339 GLU A CA 1
ATOM 2804 C C . GLU A 1 339 ? -12.399 -11.569 13.003 1.00 95.31 339 GLU A C 1
ATOM 2806 O O . GLU A 1 339 ? -12.190 -11.814 14.191 1.00 95.31 339 GLU A O 1
ATOM 2811 N N . THR A 1 340 ? -11.995 -12.393 12.031 1.00 95.75 340 THR A N 1
ATOM 2812 C CA . THR A 1 340 ? -11.314 -13.668 12.314 1.00 95.75 340 THR A CA 1
ATOM 2813 C C . THR A 1 340 ? -9.922 -13.415 12.890 1.00 95.75 340 THR A C 1
ATOM 2815 O O . THR A 1 340 ? -9.524 -14.079 13.841 1.00 95.75 340 THR A O 1
ATOM 2818 N N . ILE A 1 341 ? -9.214 -12.416 12.357 1.00 97.00 341 ILE A N 1
ATOM 2819 C CA . ILE A 1 341 ? -7.893 -12.000 12.837 1.00 97.00 341 ILE A CA 1
ATOM 2820 C C . ILE A 1 341 ? -7.976 -11.443 14.262 1.00 97.00 341 ILE A C 1
ATOM 2822 O O . ILE A 1 341 ? -7.213 -11.867 15.128 1.00 97.00 341 ILE A O 1
ATOM 2826 N N . ILE A 1 342 ? -8.934 -10.551 14.536 1.00 97.12 342 ILE A N 1
ATOM 2827 C CA . ILE A 1 342 ? -9.126 -9.986 15.878 1.00 97.12 342 ILE A CA 1
ATOM 2828 C C . ILE A 1 342 ? -9.415 -11.100 16.884 1.00 97.12 342 ILE A C 1
ATOM 2830 O O . ILE A 1 342 ? -8.786 -11.141 17.932 1.00 97.12 342 ILE A O 1
ATOM 2834 N N . LYS A 1 343 ? -10.321 -12.033 16.567 1.00 96.25 343 LYS A N 1
ATOM 2835 C CA . LYS A 1 343 ? -10.648 -13.153 17.464 1.00 96.25 343 LYS A CA 1
ATOM 2836 C C . LYS A 1 343 ? -9.473 -14.101 17.697 1.00 96.25 343 LYS A C 1
ATOM 2838 O O . LYS A 1 343 ? -9.392 -14.691 18.767 1.00 96.25 343 LYS A O 1
ATOM 2843 N N . HIS A 1 344 ? -8.591 -14.254 16.710 1.00 96.75 344 HIS A N 1
ATOM 2844 C CA . HIS A 1 344 ? -7.395 -15.082 16.831 1.00 96.75 344 HIS A CA 1
ATOM 2845 C C . HIS A 1 344 ? -6.386 -14.487 17.824 1.00 96.75 344 HIS A C 1
ATOM 2847 O O . HIS A 1 344 ? -5.901 -15.199 18.698 1.00 96.75 344 HIS A O 1
ATOM 2853 N N . PHE A 1 345 ? -6.099 -13.188 17.715 1.00 98.00 345 PHE A N 1
ATOM 2854 C CA . PHE A 1 345 ? -5.081 -12.527 18.537 1.00 98.00 345 PHE A CA 1
ATOM 2855 C C . PHE A 1 345 ? -5.622 -11.900 19.834 1.00 98.00 345 PHE A C 1
ATOM 2857 O O . PHE A 1 345 ? -4.875 -11.720 20.790 1.00 98.00 345 PHE A O 1
ATOM 2864 N N . TRP A 1 346 ? -6.913 -11.577 19.895 1.00 97.81 346 TRP A N 1
ATOM 2865 C CA . TRP A 1 346 ? -7.572 -10.989 21.062 1.00 97.81 346 TRP A CA 1
ATOM 2866 C C . TRP A 1 346 ? -8.963 -11.616 21.286 1.00 97.81 346 TRP A C 1
ATOM 2868 O O . TRP A 1 346 ? -9.991 -11.018 20.940 1.00 97.81 346 TRP A O 1
ATOM 2878 N N . PRO A 1 347 ? -9.027 -12.834 21.858 1.00 96.25 347 PRO A N 1
ATOM 2879 C CA . PRO A 1 347 ? -10.279 -13.575 22.044 1.00 96.25 347 PRO A CA 1
ATOM 2880 C C . PRO A 1 347 ? -11.341 -12.825 22.866 1.00 96.25 347 PRO A C 1
ATOM 2882 O O . PRO A 1 347 ? -12.538 -12.942 22.597 1.00 96.25 347 PRO A O 1
ATOM 2885 N N . GLU A 1 348 ? -10.923 -12.000 23.829 1.00 96.81 348 GLU A N 1
ATOM 2886 C CA . GLU A 1 348 ? -11.805 -11.220 24.706 1.00 96.81 348 GLU A CA 1
ATOM 2887 C C . GLU A 1 348 ? -12.424 -9.992 24.016 1.00 96.81 348 GLU A C 1
ATOM 2889 O O . GLU A 1 348 ? -13.326 -9.358 24.577 1.00 96.81 348 GLU A O 1
ATOM 2894 N N . SER A 1 349 ? -11.994 -9.668 22.791 1.00 96.88 349 SER A N 1
ATOM 2895 C CA . SER A 1 349 ? -12.492 -8.535 21.994 1.00 96.88 349 SER A CA 1
ATOM 2896 C C . SER A 1 349 ? -14.017 -8.497 21.876 1.00 96.88 349 SER A C 1
ATOM 2898 O O . SER A 1 349 ? -14.599 -7.417 21.917 1.00 96.88 349 SER A O 1
ATOM 2900 N N . ALA A 1 350 ? -14.688 -9.653 21.827 1.00 95.00 350 ALA A N 1
ATOM 2901 C CA . ALA A 1 350 ? -16.150 -9.738 21.768 1.00 95.00 350 ALA A CA 1
ATOM 2902 C C . ALA A 1 350 ? -16.856 -9.109 22.980 1.00 95.00 350 ALA A C 1
ATOM 2904 O O . ALA A 1 350 ? -17.992 -8.660 22.863 1.00 95.00 350 ALA A O 1
ATOM 2905 N N . SER A 1 351 ? -16.190 -9.058 24.134 1.00 95.50 351 SER A N 1
ATOM 2906 C CA . SER A 1 351 ? -16.699 -8.384 25.333 1.00 95.50 351 SER A CA 1
ATOM 2907 C C . SER A 1 351 ? -16.270 -6.917 25.424 1.00 95.50 351 SER A C 1
ATOM 2909 O O . SER A 1 351 ? -16.980 -6.114 26.024 1.00 95.50 351 SER A O 1
ATOM 2911 N N . THR A 1 352 ? -15.130 -6.559 24.819 1.00 95.81 352 THR A N 1
ATOM 2912 C CA . THR A 1 352 ? -14.524 -5.223 24.962 1.00 95.81 352 THR A CA 1
ATOM 2913 C C . THR A 1 352 ? -14.953 -4.249 23.865 1.00 95.81 352 THR A C 1
ATOM 2915 O O . THR A 1 352 ? -15.222 -3.089 24.160 1.00 95.81 352 THR A O 1
ATOM 2918 N N . ILE A 1 353 ? -15.033 -4.714 22.615 1.00 96.38 353 ILE A N 1
ATOM 2919 C CA . ILE A 1 353 ? -15.392 -3.917 21.429 1.00 96.38 353 ILE A CA 1
ATOM 2920 C C . ILE A 1 353 ? -16.539 -4.547 20.596 1.00 96.38 353 ILE A C 1
ATOM 2922 O O . ILE A 1 353 ? -16.418 -4.720 19.378 1.00 96.38 353 ILE A O 1
ATOM 2926 N N . PRO A 1 354 ? -17.652 -4.973 21.226 1.00 95.94 354 PRO A N 1
ATOM 2927 C CA . PRO A 1 354 ? -18.743 -5.663 20.534 1.00 95.94 354 PRO A CA 1
ATOM 2928 C C . PRO A 1 354 ? -19.423 -4.836 19.436 1.00 95.94 354 PRO A C 1
ATOM 2930 O O . PRO A 1 354 ? -19.826 -5.410 18.423 1.00 95.94 354 PRO A O 1
ATOM 2933 N N . GLU A 1 355 ? -19.587 -3.522 19.612 1.00 95.19 355 GLU A N 1
ATOM 2934 C CA . GLU A 1 355 ? -20.258 -2.683 18.612 1.00 95.19 355 GLU A CA 1
ATOM 2935 C C . GLU A 1 355 ? -19.387 -2.519 17.359 1.00 95.19 355 GLU A C 1
ATOM 2937 O O . GLU A 1 355 ? -19.888 -2.567 16.235 1.00 95.19 355 GLU A O 1
ATOM 2942 N N . PHE A 1 356 ? -18.069 -2.421 17.540 1.00 94.31 356 PHE A N 1
ATOM 2943 C CA . PHE A 1 356 ? -17.110 -2.431 16.443 1.00 94.31 356 PHE A CA 1
ATOM 2944 C C . PHE A 1 356 ? -17.160 -3.743 15.654 1.00 94.31 356 PHE A C 1
ATOM 2946 O O . PHE A 1 356 ? -17.230 -3.734 14.424 1.00 94.31 356 PHE A O 1
ATOM 2953 N N . LEU A 1 357 ? -17.179 -4.890 16.337 1.00 94.94 357 LEU A N 1
ATOM 2954 C CA . LEU A 1 357 ? -17.290 -6.183 15.655 1.00 94.94 357 LEU A CA 1
ATOM 2955 C C . LEU A 1 357 ? -18.630 -6.331 14.921 1.00 94.94 357 LEU A C 1
ATOM 2957 O O . LEU A 1 357 ? -18.660 -6.888 13.822 1.00 94.94 357 LEU A O 1
ATOM 2961 N N . LYS A 1 358 ? -19.720 -5.780 15.471 1.00 93.31 358 LYS A N 1
ATOM 2962 C CA . LYS A 1 358 ? -21.023 -5.709 14.794 1.00 93.31 358 LYS A CA 1
ATOM 2963 C C . LYS A 1 358 ? -20.936 -4.906 13.490 1.00 93.31 358 LYS A C 1
ATOM 2965 O O . LYS A 1 358 ? -21.439 -5.373 12.471 1.00 93.31 358 LYS A O 1
ATOM 2970 N N . LEU A 1 359 ? -20.260 -3.752 13.487 1.00 91.69 359 LEU A N 1
ATOM 2971 C CA . LEU A 1 359 ? -19.994 -2.986 12.261 1.00 91.69 359 LEU A CA 1
ATOM 2972 C C . LEU A 1 359 ? -19.241 -3.839 11.228 1.00 91.69 359 LEU A C 1
ATOM 2974 O O . LEU A 1 359 ? -19.672 -3.920 10.081 1.00 91.69 359 LEU A O 1
ATOM 2978 N N . VAL A 1 360 ? -18.140 -4.489 11.621 1.00 92.31 360 VAL A N 1
ATOM 2979 C CA . VAL A 1 360 ? -17.337 -5.324 10.706 1.00 92.31 360 VAL A CA 1
ATOM 2980 C C . VAL A 1 360 ? -18.189 -6.436 10.084 1.00 92.31 360 VAL A C 1
ATOM 2982 O O . VAL A 1 360 ? -18.117 -6.678 8.878 1.00 92.31 360 VAL A O 1
ATOM 2985 N N . GLN A 1 361 ? -19.041 -7.081 10.884 1.00 91.44 361 GLN A N 1
ATOM 2986 C CA . GLN A 1 361 ? -19.975 -8.101 10.408 1.00 91.44 361 GLN A CA 1
ATOM 2987 C C . GLN A 1 361 ? -21.046 -7.540 9.469 1.00 91.44 361 GLN A C 1
ATOM 2989 O O . GLN A 1 361 ? -21.419 -8.218 8.513 1.00 91.44 361 GLN A O 1
ATOM 2994 N N . ASN A 1 362 ? -21.553 -6.335 9.735 1.00 90.00 362 ASN A N 1
ATOM 2995 C CA . ASN A 1 362 ? -22.531 -5.679 8.874 1.00 90.00 362 ASN A CA 1
ATOM 2996 C C . ASN A 1 362 ? -21.925 -5.362 7.503 1.00 90.00 362 ASN A C 1
ATOM 2998 O O . ASN A 1 362 ? -22.498 -5.754 6.493 1.00 90.00 362 ASN A O 1
ATOM 3002 N N . VAL A 1 363 ? -20.722 -4.776 7.469 1.00 87.81 363 VAL A N 1
ATOM 3003 C CA . VAL A 1 363 ? -19.982 -4.506 6.224 1.00 87.81 363 VAL A CA 1
ATOM 3004 C C . VAL A 1 363 ? -19.745 -5.789 5.423 1.00 87.81 363 VAL A C 1
ATOM 3006 O O . VAL A 1 363 ? -19.951 -5.820 4.214 1.00 87.81 363 VAL A O 1
ATOM 3009 N N . LYS A 1 364 ? -19.362 -6.879 6.097 1.00 86.19 364 LYS A N 1
ATOM 3010 C CA . LYS A 1 364 ? -19.162 -8.198 5.474 1.00 86.19 364 LYS A CA 1
ATOM 3011 C C . LYS A 1 364 ? -20.428 -8.763 4.816 1.00 86.19 364 LYS A C 1
ATOM 3013 O O . LYS A 1 364 ? -20.320 -9.571 3.896 1.00 86.19 364 LYS A O 1
ATOM 3018 N N . LYS A 1 365 ? -21.614 -8.399 5.309 1.00 85.88 365 LYS A N 1
ATOM 3019 C CA . LYS A 1 365 ? -22.900 -8.864 4.769 1.00 85.88 365 LYS A CA 1
ATOM 3020 C C . LYS A 1 365 ? -23.387 -8.026 3.591 1.00 85.88 365 LYS A C 1
ATOM 3022 O O . LYS A 1 365 ? -24.325 -8.461 2.927 1.00 85.88 365 LYS A O 1
ATOM 3027 N N . THR A 1 366 ? -22.790 -6.864 3.330 1.00 81.12 366 THR A N 1
ATOM 3028 C CA . THR A 1 366 ? -23.199 -6.042 2.194 1.00 81.12 366 THR A CA 1
ATOM 3029 C C . THR A 1 366 ? -22.747 -6.662 0.875 1.00 81.12 366 THR A C 1
ATOM 3031 O O . THR A 1 366 ? -21.624 -7.157 0.758 1.00 81.12 366 THR A O 1
ATOM 3034 N N . ASN A 1 367 ? -23.622 -6.628 -0.129 1.00 66.19 367 ASN A N 1
ATOM 3035 C CA . ASN A 1 367 ? -23.323 -7.123 -1.462 1.00 66.19 367 ASN A CA 1
ATOM 3036 C C . ASN A 1 367 ? -22.635 -6.041 -2.311 1.00 66.19 367 ASN A C 1
ATOM 3038 O O . ASN A 1 367 ? -23.013 -4.872 -2.269 1.00 66.19 367 ASN A O 1
ATOM 3042 N N . LYS A 1 368 ? -21.624 -6.430 -3.097 1.00 62.94 368 LYS A N 1
ATOM 3043 C CA . LYS A 1 368 ? -20.799 -5.487 -3.876 1.00 62.94 368 LYS A CA 1
ATOM 3044 C C . LYS A 1 368 ? -21.570 -4.770 -4.981 1.00 62.94 368 LYS A C 1
ATOM 3046 O O . LYS A 1 368 ? -21.254 -3.639 -5.316 1.00 62.94 368 LYS A O 1
ATOM 3051 N N . THR A 1 369 ? -22.545 -5.455 -5.570 1.00 57.72 369 THR A N 1
ATOM 3052 C CA . THR A 1 369 ? -23.340 -4.962 -6.703 1.00 57.72 369 THR A CA 1
ATOM 3053 C C . THR A 1 369 ? -24.306 -3.852 -6.317 1.00 57.72 369 THR A C 1
ATOM 3055 O O . THR A 1 369 ? -24.779 -3.141 -7.191 1.00 57.72 369 THR A O 1
ATOM 3058 N N . ASP A 1 370 ? -24.577 -3.692 -5.022 1.00 55.19 370 ASP A N 1
ATOM 3059 C CA . ASP A 1 370 ? -25.539 -2.716 -4.507 1.00 55.19 370 ASP A CA 1
ATOM 3060 C C . ASP A 1 370 ? -24.901 -1.322 -4.323 1.00 55.19 370 ASP A C 1
ATOM 3062 O O . ASP A 1 370 ? -25.551 -0.411 -3.815 1.00 55.19 370 ASP A O 1
ATOM 3066 N N . LEU A 1 371 ? -23.620 -1.163 -4.693 1.00 56.59 371 LEU A N 1
ATOM 3067 C CA . LEU A 1 371 ? -22.796 0.017 -4.394 1.00 56.59 371 LEU A CA 1
ATOM 3068 C C . LEU A 1 371 ? -22.437 0.877 -5.602 1.00 56.59 371 LEU A C 1
ATOM 3070 O O . LEU A 1 371 ? -21.894 1.962 -5.413 1.00 56.59 371 LEU A O 1
ATOM 3074 N N . PHE A 1 372 ? -22.742 0.416 -6.815 1.00 55.06 372 PHE A N 1
ATOM 3075 C CA . PHE A 1 372 ? -22.609 1.238 -8.009 1.00 55.06 372 PHE A CA 1
ATOM 3076 C C . PHE A 1 372 ? -23.924 1.972 -8.253 1.00 55.06 372 PHE A C 1
ATOM 3078 O O . PHE A 1 372 ? -24.918 1.371 -8.653 1.00 55.06 372 PHE A O 1
ATOM 3085 N N . ASP A 1 373 ? -23.910 3.275 -8.002 1.00 55.53 373 ASP A N 1
ATOM 3086 C CA . ASP A 1 373 ? -24.800 4.200 -8.694 1.00 55.53 373 ASP A CA 1
ATOM 3087 C C . ASP A 1 373 ? -24.035 4.684 -9.940 1.00 55.53 373 ASP A C 1
ATOM 3089 O O . ASP A 1 373 ? -22.827 4.921 -9.862 1.00 55.53 373 ASP A O 1
ATOM 3093 N N . ASP A 1 374 ? -24.706 4.859 -11.081 1.00 61.19 374 ASP A N 1
ATOM 3094 C CA . ASP A 1 374 ? -24.093 5.463 -12.286 1.00 61.19 374 ASP A CA 1
ATOM 3095 C C . ASP A 1 374 ? -23.733 6.952 -12.061 1.00 61.19 374 ASP A C 1
ATOM 3097 O O . ASP A 1 374 ? -23.209 7.636 -12.942 1.00 61.19 374 ASP A O 1
ATOM 3101 N N . VAL A 1 375 ? -24.063 7.479 -10.879 1.00 72.12 375 VAL A N 1
ATOM 3102 C CA . VAL A 1 375 ? -23.940 8.876 -10.493 1.00 72.12 375 VAL A CA 1
ATOM 3103 C C . VAL A 1 375 ? -22.769 9.053 -9.532 1.00 72.12 375 VAL A C 1
ATOM 3105 O O . VAL A 1 375 ? -22.799 8.615 -8.384 1.00 72.12 375 VAL A O 1
ATOM 3108 N N . ASP A 1 376 ? -21.748 9.773 -9.988 1.00 80.44 376 ASP A N 1
ATOM 3109 C CA . ASP A 1 376 ? -20.627 10.194 -9.153 1.00 80.44 376 ASP A CA 1
ATOM 3110 C C . ASP A 1 376 ? -20.969 11.501 -8.412 1.00 80.44 376 ASP A C 1
ATOM 3112 O O . ASP A 1 376 ? -20.750 12.612 -8.900 1.00 80.44 376 ASP A O 1
ATOM 3116 N N . GLU A 1 377 ? -21.569 11.362 -7.226 1.00 79.94 377 GLU A N 1
ATOM 3117 C CA . GLU A 1 377 ? -22.002 12.487 -6.379 1.00 79.94 377 GLU A CA 1
ATOM 3118 C C . GLU A 1 377 ? -20.846 13.420 -5.987 1.00 79.94 377 GLU A C 1
ATOM 3120 O O . GLU A 1 377 ? -21.033 14.633 -5.836 1.00 79.94 377 GLU A O 1
ATOM 3125 N N . PHE A 1 378 ? -19.638 12.871 -5.828 1.00 83.19 378 PHE A N 1
ATOM 3126 C CA . PHE A 1 378 ? -18.453 13.667 -5.540 1.00 83.19 378 PHE A CA 1
ATOM 3127 C C . PHE A 1 378 ? -18.066 14.544 -6.727 1.00 83.19 378 PHE A C 1
ATOM 3129 O O . PHE A 1 378 ? -17.831 15.739 -6.552 1.00 83.19 378 PHE A O 1
ATOM 3136 N N . GLU A 1 379 ? -18.046 13.979 -7.931 1.00 81.38 379 GLU A N 1
ATOM 3137 C CA . GLU A 1 379 ? -17.732 14.707 -9.156 1.00 81.38 379 GLU A CA 1
ATOM 3138 C C . GLU A 1 379 ? -18.770 15.790 -9.477 1.00 81.38 379 GLU A C 1
ATOM 3140 O O . GLU A 1 379 ? -18.404 16.878 -9.922 1.00 81.38 379 GLU A O 1
ATOM 3145 N N . ILE A 1 380 ? -20.051 15.543 -9.186 1.00 82.81 380 ILE A N 1
ATOM 3146 C CA . ILE A 1 380 ? -21.106 16.558 -9.321 1.00 82.81 380 ILE A CA 1
ATOM 31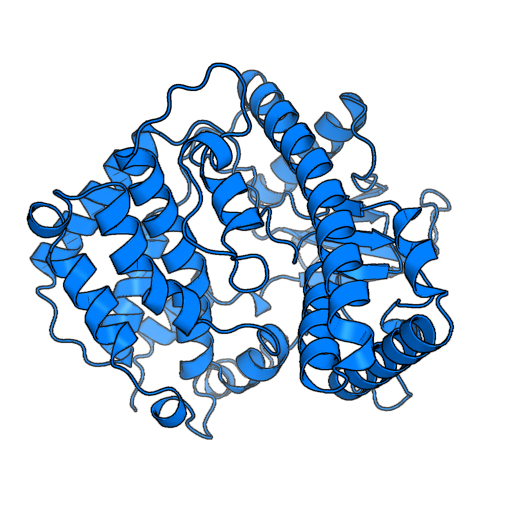47 C C . ILE A 1 380 ? -20.812 17.781 -8.440 1.00 82.81 380 ILE A C 1
ATOM 3149 O O . ILE A 1 380 ? -21.035 18.919 -8.861 1.00 82.81 380 ILE A O 1
ATOM 3153 N N . GLN A 1 381 ? -20.318 17.568 -7.218 1.00 82.00 381 GLN A N 1
ATOM 3154 C CA . GLN A 1 381 ? -20.044 18.651 -6.264 1.00 82.00 381 GLN A CA 1
ATOM 3155 C C . GLN A 1 381 ? -18.661 19.285 -6.445 1.00 82.00 381 GLN A C 1
ATOM 3157 O O . GLN A 1 381 ? -18.496 20.478 -6.176 1.00 82.00 381 GLN A O 1
ATOM 3162 N N . TYR A 1 382 ? -17.685 18.513 -6.918 1.00 77.12 382 TYR A N 1
ATOM 3163 C CA . TYR A 1 382 ? -16.310 18.942 -7.164 1.00 77.12 382 TYR A CA 1
ATOM 3164 C C . TYR A 1 382 ? -15.882 18.580 -8.591 1.00 77.12 382 TYR A C 1
ATOM 3166 O O . TYR A 1 382 ? -14.999 17.734 -8.781 1.00 77.12 382 TYR A O 1
ATOM 3174 N N . PRO A 1 383 ? -16.475 19.233 -9.608 1.00 68.88 383 PRO A N 1
ATOM 3175 C CA . PRO A 1 383 ? -16.092 19.003 -10.990 1.00 68.88 383 PRO A CA 1
ATOM 3176 C C . PRO A 1 383 ? -14.615 19.366 -11.171 1.00 68.88 383 PRO A C 1
ATOM 3178 O O . PRO A 1 383 ? -14.148 20.384 -10.653 1.00 68.88 383 PRO A O 1
ATOM 3181 N N . ASN A 1 384 ? -13.884 18.546 -11.927 1.00 63.28 384 ASN A N 1
ATOM 3182 C CA . ASN A 1 384 ? -12.436 18.662 -12.145 1.00 63.28 384 ASN A CA 1
ATOM 3183 C C . ASN A 1 384 ? -11.551 18.310 -10.936 1.00 63.28 384 ASN A C 1
ATOM 3185 O O . ASN A 1 384 ? -10.382 18.702 -10.914 1.00 63.28 384 ASN A O 1
ATOM 3189 N N . CYS A 1 385 ? -12.051 17.571 -9.935 1.00 63.12 385 CYS A N 1
ATOM 3190 C CA . CYS A 1 385 ? -11.136 16.927 -8.991 1.00 63.12 385 CYS A CA 1
ATOM 3191 C C . CYS A 1 385 ? -10.158 16.048 -9.786 1.00 63.12 385 CYS A C 1
ATOM 3193 O O . CYS A 1 385 ? -10.572 15.280 -10.656 1.00 63.12 385 CYS A O 1
ATOM 3195 N N . ASN A 1 386 ? -8.861 16.260 -9.560 1.00 56.59 386 ASN A N 1
ATOM 3196 C CA . ASN A 1 386 ? -7.798 15.777 -10.427 1.00 56.59 386 ASN A CA 1
ATOM 3197 C C . ASN A 1 386 ? -7.871 14.247 -10.528 1.00 56.59 386 ASN A C 1
ATOM 3199 O O . ASN A 1 386 ? -7.545 13.545 -9.575 1.00 56.59 386 ASN A O 1
ATOM 3203 N N . ARG A 1 387 ? -8.283 13.705 -11.680 1.00 60.28 387 ARG A N 1
ATOM 3204 C CA . ARG A 1 387 ? -8.320 12.252 -11.924 1.00 60.28 387 ARG A CA 1
ATOM 3205 C C . ARG A 1 387 ? -6.916 11.715 -12.212 1.00 60.28 387 ARG A C 1
ATOM 3207 O O . ARG A 1 387 ? -6.725 10.931 -13.135 1.00 60.28 387 ARG A O 1
ATOM 3214 N N . LYS A 1 388 ? -5.910 12.165 -11.460 1.00 54.50 388 LYS A N 1
ATOM 3215 C CA . LYS A 1 388 ? -4.545 11.668 -11.611 1.00 54.50 388 LYS A CA 1
ATOM 3216 C C . LYS A 1 388 ? -4.533 10.214 -11.175 1.00 54.50 388 LYS A C 1
ATOM 3218 O O . LYS A 1 388 ? -4.599 9.885 -9.990 1.00 54.50 388 LYS A O 1
ATOM 3223 N N . PHE A 1 389 ? -4.550 9.339 -12.171 1.00 55.47 389 PHE A N 1
ATOM 3224 C CA . PHE A 1 389 ? -4.533 7.902 -11.984 1.00 55.47 389 PHE A CA 1
ATOM 3225 C C . PHE A 1 389 ? -3.217 7.497 -11.318 1.00 55.47 389 PHE A C 1
ATOM 3227 O O . PHE A 1 389 ? -2.217 8.177 -11.450 1.00 55.47 389 PHE A O 1
ATOM 3234 N N . TYR A 1 390 ? -3.185 6.403 -10.564 1.00 58.03 390 TYR A N 1
ATOM 3235 C CA . TYR A 1 390 ? -1.952 5.929 -9.921 1.00 58.03 390 TYR A CA 1
ATOM 3236 C C . TYR A 1 390 ? -1.677 4.480 -10.344 1.00 58.03 390 TYR A C 1
ATOM 3238 O O . TYR A 1 390 ? -1.522 3.609 -9.489 1.00 58.03 390 TYR A O 1
ATOM 3246 N N . LEU A 1 391 ? -1.664 4.207 -11.657 1.00 55.28 391 LEU A N 1
ATOM 3247 C CA . LEU A 1 391 ? -1.290 2.889 -12.205 1.00 55.28 391 LEU A CA 1
ATOM 3248 C C . LEU A 1 391 ? 0.226 2.641 -12.149 1.00 55.28 391 LEU A C 1
ATOM 3250 O O . LEU A 1 391 ? 0.658 1.490 -12.154 1.00 55.28 391 LEU A O 1
ATOM 3254 N N . ASP A 1 392 ? 1.016 3.705 -12.024 1.00 56.09 392 ASP A N 1
ATOM 3255 C CA . ASP A 1 392 ? 2.441 3.672 -11.697 1.00 56.09 392 ASP A CA 1
ATOM 3256 C C . ASP A 1 392 ? 2.773 4.749 -10.649 1.00 56.09 392 ASP A C 1
ATOM 3258 O O . ASP A 1 392 ? 1.851 5.364 -10.092 1.00 56.09 392 ASP A O 1
ATOM 3262 N N . ILE A 1 393 ? 4.061 4.986 -10.369 1.00 50.28 393 ILE A N 1
ATOM 3263 C CA . ILE A 1 393 ? 4.586 6.229 -9.764 1.00 50.28 393 ILE A CA 1
ATOM 3264 C C . ILE A 1 393 ? 4.248 7.425 -10.685 1.00 50.28 393 ILE A C 1
ATOM 3266 O O . ILE A 1 393 ? 5.122 8.101 -11.191 1.00 50.28 393 ILE A O 1
ATOM 3270 N N . PHE A 1 394 ? 2.956 7.710 -10.850 1.00 53.12 394 PHE A N 1
ATOM 3271 C CA . PHE A 1 394 ? 2.365 8.899 -11.472 1.00 53.12 394 PHE A CA 1
ATOM 3272 C C . PHE A 1 394 ? 2.386 8.882 -13.017 1.00 53.12 394 PHE A C 1
ATOM 3274 O O . PHE A 1 394 ? 3.444 9.014 -13.624 1.00 53.12 394 PHE A O 1
ATOM 3281 N N . PRO A 1 395 ? 1.228 8.680 -13.675 1.00 36.16 395 PRO A N 1
ATOM 3282 C CA . PRO A 1 395 ? 1.087 8.863 -15.107 1.00 36.16 395 PRO A CA 1
ATOM 3283 C C . PRO A 1 395 ? 1.172 10.350 -15.464 1.00 36.16 395 PRO A C 1
ATOM 3285 O O . PRO A 1 395 ? 0.848 11.216 -14.646 1.00 36.16 395 PRO A O 1
ATOM 3288 N N . TYR A 1 396 ? 1.638 10.562 -16.693 1.00 31.81 396 TYR A N 1
ATOM 3289 C CA . TYR A 1 396 ? 1.733 11.814 -17.439 1.00 31.81 396 TYR A CA 1
ATOM 3290 C C . TYR A 1 396 ? 0.512 12.728 -17.319 1.00 31.81 396 TYR A C 1
ATOM 3292 O O . TYR A 1 396 ? -0.627 12.203 -17.313 1.00 31.81 396 TYR A O 1
#

Foldseek 3Di:
DDADPVLLVLCVPQQDPLLWDKDWDQDPPPPAPDRIKIKGAAPDPLLLVQQVLLLVQCVVVVQPQEWDFPDWDADPSGTITITHDFQFAQLLLLLLLLVVCCVVPVVCVVVSVVVNVLVLVQLVVSLLSSQVSQLVSCVVDDQPAADDLVVLVSLLVSLCRLLVDDFPVVQLVVLSVVLVVVFRVQFRGFDDQLASLQKGFRDNLLRLVVQQDPVRPSVNSSVVSSVVVVVCSVVVVNCVSSVTDMHGYTRSRRSHTGHQQLNLCSYCVFPSNDPDQDDQVSSHSDPPDDGALQNNLSSLSVNLCSQLSSLLSCCQQPVPLSCQQQVSHDSLSSLVCSLVSNCVSPVCCCVRNVSSNVSSVSSNPDDSVVRDDVDNNSCVVVPCSPSFGPSDSTDD